Protein AF-0000000087552554 (afdb_homodimer)

pLDDT: mean 87.63, std 16.04, range [21.73, 98.5]

Solvent-accessible surface area (backbone atoms only — not comparable to full-atom values): 28702 Å² total; per-residue (Å²): 125,81,77,73,80,87,43,76,88,72,53,51,72,49,75,44,69,54,64,82,79,41,56,77,23,11,24,61,42,63,39,60,33,68,48,76,44,77,38,66,38,83,87,77,64,46,73,46,73,44,81,44,76,47,79,74,46,57,41,28,39,64,25,41,76,69,48,43,51,54,50,49,53,36,44,74,69,62,49,36,84,52,47,41,31,16,76,50,64,34,34,26,39,84,49,63,83,46,69,74,36,26,32,39,38,31,28,34,50,79,85,37,82,38,31,36,35,36,55,27,32,33,59,65,53,39,48,51,52,50,50,53,51,43,18,53,72,35,68,48,57,29,36,61,47,28,36,36,57,39,84,69,41,42,80,54,77,85,65,88,70,94,56,96,61,76,66,42,39,29,42,33,32,32,36,42,38,42,91,92,39,76,49,75,44,35,35,35,32,70,20,75,44,66,67,54,32,49,51,51,50,51,51,50,49,53,52,51,28,47,76,66,71,45,76,66,74,68,45,81,41,83,72,45,70,44,80,48,85,65,70,43,72,53,52,64,73,64,34,45,60,58,58,54,47,55,58,53,54,54,55,55,58,58,51,62,65,64,75,112,125,81,77,72,79,86,44,76,89,73,52,52,72,50,75,44,69,51,65,82,79,42,56,76,22,11,24,61,42,65,38,61,35,66,48,76,44,77,39,66,37,84,86,76,65,47,72,46,73,44,82,43,75,47,80,76,45,57,42,27,39,62,25,42,76,67,49,42,50,55,50,49,53,35,43,75,70,61,49,36,84,54,47,40,31,15,77,48,61,35,34,26,39,83,49,62,83,46,70,75,37,26,31,40,38,30,29,35,50,80,85,36,82,39,30,35,36,37,57,28,33,34,59,67,52,38,50,51,52,50,49,50,50,44,18,53,72,36,70,48,57,28,36,62,48,28,36,35,56,37,84,70,40,44,80,54,77,84,66,86,68,93,58,95,61,76,66,42,39,29,43,33,32,30,37,41,37,42,92,93,38,76,50,74,44,35,35,37,33,71,20,75,45,67,66,54,32,49,50,52,50,50,53,50,48,52,52,53,28,47,77,67,71,47,75,66,74,68,46,80,42,85,71,46,69,42,81,48,86,64,71,44,71,54,54,65,74,66,35,45,60,58,58,54,48,55,57,54,54,54,55,53,58,57,52,64,66,60,77,114

Structure (mmCIF, N/CA/C/O backbone):
data_AF-0000000087552554-model_v1
#
loop_
_entity.id
_entity.type
_entity.pdbx_description
1 polymer 'Uncharacterized protein'
#
loop_
_atom_site.group_PDB
_atom_site.id
_atom_site.type_symbol
_atom_site.label_atom_id
_atom_site.label_alt_id
_atom_site.label_comp_id
_atom_site.label_asym_id
_atom_site.label_entity_id
_atom_site.label_seq_id
_atom_site.pdbx_PDB_ins_code
_atom_site.Cartn_x
_atom_site.Cartn_y
_atom_site.Cartn_z
_atom_site.occupancy
_atom_site.B_iso_or_equiv
_atom_site.auth_seq_id
_atom_site.auth_comp_id
_atom_site.auth_asym_id
_atom_site.auth_atom_id
_atom_site.pdbx_PDB_model_num
ATOM 1 N N . MET A 1 1 ? 19.094 -20.094 -22.703 1 29.05 1 MET A N 1
ATOM 2 C CA . MET A 1 1 ? 18.547 -18.766 -22.906 1 29.05 1 MET A CA 1
ATOM 3 C C . MET A 1 1 ? 18.047 -18.156 -21.594 1 29.05 1 MET A C 1
ATOM 5 O O . MET A 1 1 ? 17.344 -18.828 -20.828 1 29.05 1 MET A O 1
ATOM 9 N N . LYS A 1 2 ? 18.656 -17.266 -20.953 1 39.5 2 LYS A N 1
ATOM 10 C CA . LYS A 1 2 ? 18.328 -16.734 -19.625 1 39.5 2 LYS A CA 1
ATOM 11 C C . LYS A 1 2 ? 16.844 -16.391 -19.547 1 39.5 2 LYS A C 1
ATOM 13 O O . LYS A 1 2 ? 16.328 -15.641 -20.375 1 39.5 2 LYS A O 1
ATOM 18 N N . GLU A 1 3 ? 15.984 -17.125 -19.078 1 49.34 3 GLU A N 1
ATOM 19 C CA . GLU A 1 3 ? 14.531 -16.984 -19.047 1 49.34 3 GLU A CA 1
ATOM 20 C C . GLU A 1 3 ? 14.133 -15.547 -18.703 1 49.34 3 GLU A C 1
ATOM 22 O O . GLU A 1 3 ? 14.633 -14.969 -17.75 1 49.34 3 GLU A O 1
ATOM 27 N N . LYS A 1 4 ? 14.031 -14.695 -19.734 1 60.69 4 LYS A N 1
ATOM 28 C CA . LYS A 1 4 ? 13.641 -13.289 -19.688 1 60.69 4 LYS A CA 1
ATOM 29 C C . LYS A 1 4 ? 12.617 -13.039 -18.578 1 60.69 4 LYS A C 1
ATOM 31 O O . LYS A 1 4 ? 11.602 -13.727 -18.5 1 60.69 4 LYS A O 1
ATOM 36 N N . LEU A 1 5 ? 13.102 -12.359 -17.578 1 72 5 LEU A N 1
ATOM 37 C CA . LEU A 1 5 ? 12.234 -12.047 -16.453 1 72 5 LEU A CA 1
ATOM 38 C C . LEU A 1 5 ? 10.969 -11.328 -16.938 1 72 5 LEU A C 1
ATOM 40 O O . LEU A 1 5 ? 11.055 -10.289 -17.594 1 72 5 LEU A O 1
ATOM 44 N N . GLU A 1 6 ? 9.828 -11.961 -16.938 1 83.56 6 GLU A N 1
ATOM 45 C CA . GLU A 1 6 ? 8.547 -11.453 -17.422 1 83.56 6 GLU A CA 1
ATOM 46 C C . GLU A 1 6 ? 7.91 -10.492 -16.422 1 83.56 6 GLU A C 1
ATOM 48 O O . GLU A 1 6 ? 6.98 -10.867 -15.703 1 83.56 6 GLU A O 1
ATOM 53 N N . THR A 1 7 ? 8.5 -9.258 -16.453 1 87.06 7 THR A N 1
ATOM 54 C CA . THR A 1 7 ? 7.898 -8.234 -15.617 1 87.06 7 THR A CA 1
ATOM 55 C C . THR A 1 7 ? 6.805 -7.484 -16.375 1 87.06 7 THR A C 1
ATOM 57 O O . THR A 1 7 ? 6.688 -7.621 -17.594 1 87.06 7 THR A O 1
ATOM 60 N N . LYS A 1 8 ? 6.039 -6.727 -15.648 1 89.31 8 LYS A N 1
ATOM 61 C CA . LYS A 1 8 ? 4.961 -5.957 -16.25 1 89.31 8 LYS A CA 1
ATOM 62 C C . LYS A 1 8 ? 5.512 -4.934 -17.25 1 89.31 8 LYS A C 1
ATOM 64 O O . LYS A 1 8 ? 4.844 -4.594 -18.234 1 89.31 8 LYS A O 1
ATOM 69 N N . HIS A 1 9 ? 6.703 -4.543 -17.062 1 85.5 9 HIS A N 1
ATOM 70 C CA . HIS A 1 9 ? 7.316 -3.533 -17.922 1 85.5 9 HIS A CA 1
ATOM 71 C C . HIS A 1 9 ? 7.578 -4.082 -19.312 1 85.5 9 HIS A C 1
ATOM 73 O O . HIS A 1 9 ? 7.695 -3.316 -20.281 1 85.5 9 HIS A O 1
ATOM 79 N N . ARG A 1 10 ? 7.617 -5.371 -19.453 1 87.94 10 ARG A N 1
ATOM 80 C CA . ARG A 1 10 ? 7.91 -6 -20.734 1 87.94 10 ARG A CA 1
ATOM 81 C C . ARG A 1 10 ? 6.664 -6.648 -21.328 1 87.94 10 ARG A C 1
ATOM 83 O O . ARG A 1 10 ? 6.734 -7.305 -22.375 1 87.94 10 ARG A O 1
ATOM 90 N N . GLU A 1 11 ? 5.652 -6.449 -20.594 1 91.94 11 GLU A N 1
ATOM 91 C CA . GLU A 1 11 ? 4.41 -7.039 -21.078 1 91.94 11 GLU A CA 1
ATOM 92 C C . GLU A 1 11 ? 3.844 -6.238 -22.25 1 91.94 11 GLU A C 1
ATOM 94 O O . GLU A 1 11 ? 3.807 -5.008 -22.203 1 91.94 11 GLU A O 1
ATOM 99 N N . LYS A 1 12 ? 3.514 -6.898 -23.312 1 92.81 12 LYS A N 1
ATOM 100 C CA . LYS A 1 12 ? 2.76 -6.336 -24.438 1 92.81 12 LYS A CA 1
ATOM 101 C C . LYS A 1 12 ? 1.334 -6.879 -24.469 1 92.81 12 LYS A C 1
ATOM 103 O O . LYS A 1 12 ? 1.129 -8.086 -24.578 1 92.81 12 LYS A O 1
ATOM 108 N N . ARG A 1 13 ? 0.424 -5.953 -24.234 1 94.81 13 ARG A N 1
ATOM 109 C CA . ARG A 1 13 ? -0.992 -6.305 -24.219 1 94.81 13 ARG A CA 1
ATOM 110 C C . ARG A 1 13 ? -1.76 -5.527 -25.281 1 94.81 13 ARG A C 1
ATOM 112 O O . ARG A 1 13 ? -1.513 -4.336 -25.5 1 94.81 13 ARG A O 1
ATOM 119 N N . PHE A 1 14 ? -2.545 -6.289 -26.062 1 95.88 14 PHE A N 1
ATOM 120 C CA . PHE A 1 14 ? -3.332 -5.598 -27.078 1 95.88 14 PHE A CA 1
ATOM 121 C C . PHE A 1 14 ? -4.59 -6.391 -27.422 1 95.88 14 PHE A C 1
ATOM 123 O O . PHE A 1 14 ? -4.672 -7.586 -27.125 1 95.88 14 PHE A O 1
ATOM 130 N N . PHE A 1 15 ? -5.555 -5.629 -27.891 1 96.88 15 PHE A N 1
ATOM 131 C CA . PHE A 1 15 ? -6.801 -6.227 -28.359 1 96.88 15 PHE A CA 1
ATOM 132 C C . PHE A 1 15 ? -6.742 -6.504 -29.844 1 96.88 15 PHE A C 1
ATOM 134 O O . PHE A 1 15 ? -6.23 -5.688 -30.625 1 96.88 15 PHE A O 1
ATOM 141 N N . THR A 1 16 ? -7.168 -7.688 -30.266 1 97.19 16 THR A N 1
ATOM 142 C CA . THR A 1 16 ? -7.145 -8.023 -31.688 1 97.19 16 THR A CA 1
ATOM 143 C C . THR A 1 16 ? -8.25 -9.023 -32.031 1 97.19 16 THR A C 1
ATOM 145 O O . THR A 1 16 ? -8.695 -9.773 -31.156 1 97.19 16 THR A O 1
ATOM 148 N N . SER A 1 17 ? -8.695 -8.914 -33.25 1 96.25 17 SER A N 1
ATOM 149 C CA . SER A 1 17 ? -9.625 -9.914 -33.75 1 96.25 17 SER A CA 1
ATOM 150 C C . SER A 1 17 ? -8.93 -10.852 -34.75 1 96.25 17 SER A C 1
ATOM 152 O O . SER A 1 17 ? -9.555 -11.758 -35.281 1 96.25 17 SER A O 1
ATOM 154 N N . ARG A 1 18 ? -7.586 -10.57 -34.969 1 96.31 18 ARG A N 1
ATOM 155 C CA . ARG A 1 18 ? -6.82 -11.359 -35.938 1 96.31 18 ARG A CA 1
ATOM 156 C C . ARG A 1 18 ? -6.176 -12.57 -35.25 1 96.31 18 ARG A C 1
ATOM 158 O O . ARG A 1 18 ? -5.312 -12.414 -34.375 1 96.31 18 ARG A O 1
ATOM 165 N N . LEU A 1 19 ? -6.496 -13.711 -35.719 1 96.38 19 LEU A N 1
ATOM 166 C CA . LEU A 1 19 ? -6.027 -14.945 -35.125 1 96.38 19 LEU A CA 1
ATOM 167 C C . LEU A 1 19 ? -4.508 -15.055 -35.188 1 96.38 19 LEU A C 1
ATOM 169 O O . LEU A 1 19 ? -3.865 -15.555 -34.281 1 96.38 19 LEU A O 1
ATOM 173 N N . GLU A 1 20 ? -3.945 -14.617 -36.281 1 95.88 20 GLU A N 1
ATOM 174 C CA . GLU A 1 20 ? -2.504 -14.711 -36.5 1 95.88 20 GLU A CA 1
ATOM 175 C C . GLU A 1 20 ? -1.734 -13.93 -35.438 1 95.88 20 GLU A C 1
ATOM 177 O O . GLU A 1 20 ? -0.612 -14.297 -35.062 1 95.88 20 GLU A O 1
ATOM 182 N N . GLU A 1 21 ? -2.324 -12.922 -34.969 1 97.06 21 GLU A N 1
ATOM 183 C CA . GLU A 1 21 ? -1.68 -12.07 -33.969 1 97.06 21 GLU A CA 1
ATOM 184 C C . GLU A 1 21 ? -1.796 -12.68 -32.562 1 97.06 21 GLU A C 1
ATOM 186 O O . GLU A 1 21 ? -1.077 -12.281 -31.656 1 97.06 21 GLU A O 1
ATOM 191 N N . MET A 1 22 ? -2.705 -13.648 -32.469 1 97.38 22 MET A N 1
ATOM 192 C CA . MET A 1 22 ? -2.98 -14.242 -31.172 1 97.38 22 MET A CA 1
ATOM 193 C C . MET A 1 22 ? -2.098 -15.469 -30.938 1 97.38 22 MET A C 1
ATOM 195 O O . MET A 1 22 ? -1.922 -15.898 -29.797 1 97.38 22 MET A O 1
ATOM 199 N N . LYS A 1 23 ? -1.601 -15.938 -31.984 1 96.81 23 LYS A N 1
ATOM 200 C CA . LYS A 1 23 ? -0.927 -17.234 -31.938 1 96.81 23 LYS A CA 1
ATOM 201 C C . LYS A 1 23 ? 0.218 -17.219 -30.938 1 96.81 23 LYS A C 1
ATOM 203 O O . LYS A 1 23 ? 1.069 -16.328 -30.969 1 96.81 23 LYS A O 1
ATOM 208 N N . ASP A 1 24 ? 0.24 -18.172 -30.062 1 96.25 24 ASP A N 1
ATOM 209 C CA . ASP A 1 24 ? 1.279 -18.469 -29.094 1 96.25 24 ASP A CA 1
ATOM 210 C C . ASP A 1 24 ? 1.328 -17.391 -28 1 96.25 24 ASP A C 1
ATOM 212 O O . ASP A 1 24 ? 2.291 -17.312 -27.234 1 96.25 24 ASP A O 1
ATOM 216 N N . LEU A 1 25 ? 0.354 -16.562 -28.016 1 97.5 25 LEU A N 1
ATOM 217 C CA . LEU A 1 25 ? 0.201 -15.609 -26.922 1 97.5 25 LEU A CA 1
ATOM 218 C C . LEU A 1 25 ? -0.745 -16.156 -25.859 1 97.5 25 LEU A C 1
ATOM 220 O O . LEU A 1 25 ? -1.094 -17.344 -25.875 1 97.5 25 LEU A O 1
ATOM 224 N N . TYR A 1 26 ? -1.047 -15.32 -24.859 1 97.06 26 TYR A N 1
ATOM 225 C CA . TYR A 1 26 ? -1.943 -15.688 -23.781 1 97.06 26 TYR A CA 1
ATOM 226 C C . TYR A 1 26 ? -3.129 -14.734 -23.688 1 97.06 26 TYR A C 1
ATOM 228 O O . TYR A 1 26 ? -3.012 -13.562 -24.047 1 97.06 26 TYR A O 1
ATOM 236 N N . LEU A 1 27 ? -4.242 -15.273 -23.234 1 96.94 27 LEU A N 1
ATOM 237 C CA . LEU A 1 27 ? -5.359 -14.375 -22.984 1 96.94 27 LEU A CA 1
ATOM 238 C C . LEU A 1 27 ? -5.062 -13.453 -21.797 1 96.94 27 LEU A C 1
ATOM 240 O O . LEU A 1 27 ? -4.707 -13.93 -20.719 1 96.94 27 LEU A O 1
ATOM 244 N N . ALA A 1 28 ? -5.199 -12.18 -22.016 1 95.44 28 ALA A N 1
ATOM 245 C CA . ALA A 1 28 ? -4.965 -11.195 -20.969 1 95.44 28 ALA A CA 1
ATOM 246 C C . ALA A 1 28 ? -6.23 -10.961 -20.141 1 95.44 28 ALA A C 1
ATOM 248 O O . ALA A 1 28 ? -6.172 -10.375 -19.062 1 95.44 28 ALA A O 1
ATOM 249 N N . LYS A 1 29 ? -7.312 -11.281 -20.703 1 93.81 29 LYS A N 1
ATOM 250 C CA . LYS A 1 29 ? -8.617 -11.211 -20.062 1 93.81 29 LYS A CA 1
ATOM 251 C C . LYS A 1 29 ? -9.461 -12.445 -20.391 1 93.81 29 LYS A C 1
ATOM 253 O O . LYS A 1 29 ? -9.273 -13.07 -21.438 1 93.81 29 LYS A O 1
ATOM 258 N N . ARG A 1 30 ? -10.383 -12.656 -19.5 1 93.19 30 ARG A N 1
ATOM 259 C CA . ARG A 1 30 ? -11.312 -13.75 -19.75 1 93.19 30 ARG A CA 1
ATOM 260 C C . ARG A 1 30 ? -12.125 -13.5 -21.016 1 93.19 30 ARG A C 1
ATOM 262 O O . ARG A 1 30 ? -12.555 -12.367 -21.266 1 93.19 30 ARG A O 1
ATOM 269 N N . LEU A 1 31 ? -12.195 -14.539 -21.75 1 95.25 31 LEU A N 1
ATOM 270 C CA . LEU A 1 31 ? -13.047 -14.461 -22.938 1 95.25 31 LEU A CA 1
ATOM 271 C C . LEU A 1 31 ? -14.461 -14.945 -22.625 1 95.25 31 LEU A C 1
ATOM 273 O O . LEU A 1 31 ? -14.656 -16.109 -22.281 1 95.25 31 LEU A O 1
ATOM 277 N N . ILE A 1 32 ? -15.43 -14.016 -22.797 1 95.38 32 ILE A N 1
ATOM 278 C CA . ILE A 1 32 ? -16.812 -14.297 -22.391 1 95.38 32 ILE A CA 1
ATOM 279 C C . ILE A 1 32 ? -17.75 -14.008 -23.562 1 95.38 32 ILE A C 1
ATOM 281 O O . ILE A 1 32 ? -17.594 -13 -24.25 1 95.38 32 ILE A O 1
ATOM 285 N N . ARG A 1 33 ? -18.578 -14.859 -23.797 1 94.62 33 ARG A N 1
ATOM 286 C CA . ARG A 1 33 ? -19.672 -14.539 -24.719 1 94.62 33 ARG A CA 1
ATOM 287 C C . ARG A 1 33 ? -20.938 -14.148 -23.969 1 94.62 33 ARG A C 1
ATOM 289 O O . ARG A 1 33 ? -21.203 -14.688 -22.891 1 94.62 33 ARG A O 1
ATOM 296 N N . THR A 1 34 ? -21.578 -13.195 -24.422 1 91.88 34 THR A N 1
ATOM 297 C CA . THR A 1 34 ? -22.797 -12.672 -23.812 1 91.88 34 THR A CA 1
ATOM 298 C C . THR A 1 34 ? -23.953 -12.688 -24.812 1 91.88 34 THR A C 1
ATOM 300 O O . THR A 1 34 ? -23.766 -12.383 -26 1 91.88 34 THR A O 1
ATOM 303 N N . TRP A 1 35 ? -25.109 -13.148 -24.359 1 89.25 35 TRP A N 1
ATOM 304 C CA . TRP A 1 35 ? -26.297 -13.102 -25.219 1 89.25 35 TRP A CA 1
ATOM 305 C C . TRP A 1 35 ? -27.547 -12.828 -24.391 1 89.25 35 TRP A C 1
ATOM 307 O O . TRP A 1 35 ? -27.531 -12.938 -23.172 1 89.25 35 TRP A O 1
ATOM 317 N N . ASN A 1 36 ? -28.531 -12.297 -25.078 1 89.31 36 ASN A N 1
ATOM 318 C CA . ASN A 1 36 ? -29.812 -12.047 -24.438 1 89.31 36 ASN A CA 1
ATOM 319 C C . ASN A 1 36 ? -30.781 -13.211 -24.641 1 89.31 36 ASN A C 1
ATOM 321 O O . ASN A 1 36 ? -30.891 -13.742 -25.75 1 89.31 36 ASN A O 1
ATOM 325 N N . GLU A 1 37 ? -31.312 -13.648 -23.516 1 87.94 37 GLU A N 1
ATOM 326 C CA . GLU A 1 37 ? -32.375 -14.664 -23.578 1 87.94 37 GLU A CA 1
ATOM 327 C C . GLU A 1 37 ? -33.719 -14.078 -23.203 1 87.94 37 GLU A C 1
ATOM 329 O O . GLU A 1 37 ? -33.875 -13.453 -22.141 1 87.94 37 GLU A O 1
ATOM 334 N N . ASP A 1 38 ? -34.688 -14.203 -24.094 1 85.75 38 ASP A N 1
ATOM 335 C CA . ASP A 1 38 ? -36.031 -13.672 -23.891 1 85.75 38 ASP A CA 1
ATOM 336 C C . ASP A 1 38 ? -36.938 -14.734 -23.266 1 85.75 38 ASP A C 1
ATOM 338 O O . ASP A 1 38 ? -36.906 -15.898 -23.672 1 85.75 38 ASP A O 1
ATOM 342 N N . PHE A 1 39 ? -37.531 -14.281 -22.141 1 85.75 39 PHE A N 1
ATOM 343 C CA . PHE A 1 39 ? -38.5 -15.148 -21.5 1 85.75 39 PHE A CA 1
ATOM 344 C C . PHE A 1 39 ? -39.875 -14.508 -21.5 1 85.75 39 PHE A C 1
ATOM 346 O O . PHE A 1 39 ? -40 -13.297 -21.344 1 85.75 39 PHE A O 1
ATOM 353 N N . VAL A 1 40 ? -40.75 -15.203 -21.922 1 83.19 40 VAL A N 1
ATOM 354 C CA . VAL A 1 40 ? -42.125 -14.711 -21.875 1 83.19 40 VAL A CA 1
ATOM 355 C C . VAL A 1 40 ? -42.75 -15.031 -20.5 1 83.19 40 VAL A C 1
ATOM 357 O O . VAL A 1 40 ? -42.75 -16.188 -20.078 1 83.19 40 VAL A O 1
ATOM 360 N N . ASP A 1 41 ? -42.969 -13.914 -19.844 1 83.19 41 ASP A N 1
ATOM 361 C CA . ASP A 1 41 ? -43.719 -14.125 -18.609 1 83.19 41 ASP A CA 1
ATOM 362 C C . ASP A 1 41 ? -45.094 -14.719 -18.906 1 83.19 41 ASP A C 1
ATOM 364 O O . ASP A 1 41 ? -45.906 -14.102 -19.609 1 83.19 41 ASP A O 1
ATOM 368 N N . GLU A 1 42 ? -45.312 -15.922 -18.469 1 79.62 42 GLU A N 1
ATOM 369 C CA . GLU A 1 42 ? -46.562 -16.609 -18.75 1 79.62 42 GLU A CA 1
ATOM 370 C C . GLU A 1 42 ? -47.781 -15.828 -18.219 1 79.62 42 GLU A C 1
ATOM 372 O O . GLU A 1 42 ? -48.875 -15.898 -18.781 1 79.62 42 GLU A O 1
ATOM 377 N N . ASP A 1 43 ? -47.594 -15.18 -17.109 1 80.94 43 ASP A N 1
ATOM 378 C CA . ASP A 1 43 ? -48.719 -14.492 -16.484 1 80.94 43 ASP A CA 1
ATOM 379 C C . ASP A 1 43 ? -49 -13.164 -17.188 1 80.94 43 ASP A C 1
ATOM 381 O O . ASP A 1 43 ? -50.156 -12.828 -17.422 1 80.94 43 ASP A O 1
ATOM 385 N N . SER A 1 44 ? -48 -12.492 -17.453 1 82.44 44 SER A N 1
ATOM 386 C CA . SER A 1 44 ? -48.219 -11.141 -17.953 1 82.44 44 SER A CA 1
ATOM 387 C C . SER A 1 44 ? -48.031 -11.07 -19.469 1 82.44 44 SER A C 1
ATOM 389 O O . SER A 1 44 ? -48.5 -10.141 -20.125 1 82.44 44 SER A O 1
ATOM 391 N N . GLY A 1 45 ? -47.562 -12.094 -20.047 1 81.06 45 GLY A N 1
ATOM 392 C CA . GLY A 1 45 ? -47.281 -12.109 -21.469 1 81.06 45 GLY A CA 1
ATOM 393 C C . GLY A 1 45 ? -46.094 -11.219 -21.844 1 81.06 45 GLY A C 1
ATOM 394 O O . GLY A 1 45 ? -45.781 -11.102 -23.031 1 81.06 45 GLY A O 1
ATOM 395 N N . GLU A 1 46 ? -45.5 -10.531 -20.781 1 85.38 46 GLU A N 1
ATOM 396 C CA . GLU A 1 46 ? -44.406 -9.609 -21.062 1 85.38 46 GLU A CA 1
ATOM 397 C C . GLU A 1 46 ? -43.125 -10.352 -21.312 1 85.38 46 GLU A C 1
ATOM 399 O O . GLU A 1 46 ? -42.844 -11.383 -20.688 1 85.38 46 GLU A O 1
ATOM 404 N N . VAL A 1 47 ? -42.375 -10.008 -22.328 1 87.5 47 VAL A N 1
ATOM 405 C CA . VAL A 1 47 ? -41.062 -10.594 -22.656 1 87.5 47 VAL A CA 1
ATOM 406 C C . VAL A 1 47 ? -39.969 -9.945 -21.797 1 87.5 47 VAL A C 1
ATOM 408 O O . VAL A 1 47 ? -39.812 -8.727 -21.812 1 87.5 47 VAL A O 1
ATOM 411 N N . ILE A 1 48 ? -39.469 -10.797 -20.906 1 86.38 48 ILE A N 1
ATOM 412 C CA . ILE A 1 48 ? -38.344 -10.328 -20.094 1 86.38 48 ILE A CA 1
ATOM 413 C C . ILE A 1 48 ? -37.031 -10.828 -20.703 1 86.38 48 ILE A C 1
ATOM 415 O O . ILE A 1 48 ? -36.875 -12.023 -20.984 1 86.38 48 ILE A O 1
ATOM 419 N N . SER A 1 49 ? -36.156 -9.906 -21.094 1 87.19 49 SER A N 1
ATOM 420 C CA . SER A 1 49 ? -34.844 -10.258 -21.641 1 87.19 49 SER A CA 1
ATOM 421 C C . SER A 1 49 ? -33.781 -10.312 -20.547 1 87.19 49 SER A C 1
ATOM 423 O O . SER A 1 49 ? -33.625 -9.359 -19.781 1 87.19 49 SER A O 1
ATOM 425 N N . ILE A 1 50 ? -33.281 -11.547 -20.438 1 88.56 50 ILE A N 1
ATOM 426 C CA . ILE A 1 50 ? -32.188 -11.711 -19.453 1 88.56 50 ILE A CA 1
ATOM 427 C C . ILE A 1 50 ? -30.859 -11.852 -20.172 1 88.56 50 ILE A C 1
ATOM 429 O O . ILE A 1 50 ? -30.734 -12.617 -21.125 1 88.56 50 ILE A O 1
ATOM 433 N N . GLU A 1 51 ? -29.828 -11.156 -19.719 1 90.19 51 GLU A N 1
ATOM 434 C CA . GLU A 1 51 ? -28.484 -11.258 -20.266 1 90.19 51 GLU A CA 1
ATOM 435 C C . GLU A 1 51 ? -27.734 -12.453 -19.672 1 90.19 51 GLU A C 1
ATOM 437 O O . GLU A 1 51 ? -27.656 -12.602 -18.453 1 90.19 51 GLU A O 1
ATOM 442 N N . ARG A 1 52 ? -27.391 -13.367 -20.594 1 90.88 52 ARG A N 1
ATOM 443 C CA . ARG A 1 52 ? -26.625 -14.539 -20.188 1 90.88 52 ARG A CA 1
ATOM 444 C C . ARG A 1 52 ? -25.172 -14.414 -20.609 1 90.88 52 ARG A C 1
ATOM 446 O O . ARG A 1 52 ? -24.859 -13.758 -21.609 1 90.88 52 ARG A O 1
ATOM 453 N N . ASN A 1 53 ? -24.25 -14.945 -19.719 1 92.31 53 ASN A N 1
ATOM 454 C CA . ASN A 1 53 ? -22.828 -14.945 -20.031 1 92.31 53 ASN A CA 1
ATOM 455 C C . ASN A 1 53 ? -22.219 -16.328 -19.844 1 92.31 53 ASN A C 1
ATOM 457 O O . ASN A 1 53 ? -22.672 -17.109 -19 1 92.31 53 ASN A O 1
ATOM 461 N N . GLU A 1 54 ? -21.344 -16.688 -20.75 1 93.88 54 GLU A N 1
ATOM 462 C CA . GLU A 1 54 ? -20.609 -17.938 -20.641 1 93.88 54 GLU A CA 1
ATOM 463 C C . GLU A 1 54 ? -19.109 -17.703 -20.875 1 93.88 54 GLU A C 1
ATOM 465 O O . GLU A 1 54 ? -18.719 -17 -21.797 1 93.88 54 GLU A O 1
ATOM 470 N N . ILE A 1 55 ? -18.297 -18.422 -20.016 1 94.56 55 ILE A N 1
ATOM 471 C CA . ILE A 1 55 ? -16.859 -18.328 -20.172 1 94.56 55 ILE A CA 1
ATOM 472 C C . ILE A 1 55 ? -16.406 -19.266 -21.297 1 94.56 55 ILE A C 1
ATOM 474 O O . ILE A 1 55 ? -16.641 -20.469 -21.234 1 94.56 55 ILE A O 1
ATOM 478 N N . ILE A 1 56 ? -15.727 -18.641 -22.266 1 96.44 56 ILE A N 1
ATOM 479 C CA . ILE A 1 56 ? -15.164 -19.438 -23.359 1 96.44 56 ILE A CA 1
ATOM 480 C C . ILE A 1 56 ? -13.781 -19.953 -22.953 1 96.44 56 ILE A C 1
ATOM 482 O O . ILE A 1 56 ? -13.539 -21.172 -22.984 1 96.44 56 ILE A O 1
ATOM 486 N N . LEU A 1 57 ? -12.906 -19.078 -22.562 1 96.56 57 LEU A N 1
ATOM 487 C CA . LEU A 1 57 ? -11.562 -19.375 -22.078 1 96.56 57 LEU A CA 1
ATOM 488 C C . LEU A 1 57 ? -11.188 -18.453 -20.922 1 96.56 57 LEU A C 1
ATOM 490 O O . LEU A 1 57 ? -11.586 -17.281 -20.906 1 96.56 57 LEU A O 1
ATOM 494 N N . ASP A 1 58 ? -10.414 -19.016 -20.016 1 94.44 58 ASP A N 1
ATOM 495 C CA . ASP A 1 58 ? -10.023 -18.234 -18.844 1 94.44 58 ASP A CA 1
ATOM 496 C C . ASP A 1 58 ? -8.789 -17.391 -19.141 1 94.44 58 ASP A C 1
ATOM 498 O O . ASP A 1 58 ? -8.07 -17.641 -20.109 1 94.44 58 ASP A O 1
ATOM 502 N N . ILE A 1 59 ? -8.688 -16.422 -18.344 1 94.62 59 ILE A N 1
ATOM 503 C CA . ILE A 1 59 ? -7.484 -15.586 -18.391 1 94.62 59 ILE A CA 1
ATOM 504 C C . ILE A 1 59 ? -6.246 -16.469 -18.266 1 94.62 59 ILE A C 1
ATOM 506 O O . ILE A 1 59 ? -6.258 -17.469 -17.531 1 94.62 59 ILE A O 1
ATOM 510 N N . GLY A 1 60 ? -5.172 -16.141 -19 1 94.62 60 GLY A N 1
ATOM 511 C CA . GLY A 1 60 ? -3.924 -16.875 -18.906 1 94.62 60 GLY A CA 1
ATOM 512 C C . GLY A 1 60 ? -3.865 -18.078 -19.844 1 94.62 60 GLY A C 1
ATOM 513 O O . GLY A 1 60 ? -2.822 -18.719 -19.969 1 94.62 60 GLY A O 1
ATOM 514 N N . ALA A 1 61 ? -4.988 -18.359 -20.5 1 95.56 61 ALA A N 1
ATOM 515 C CA . ALA A 1 61 ? -4.996 -19.484 -21.438 1 95.56 61 ALA A CA 1
ATOM 516 C C . ALA A 1 61 ? -3.994 -19.25 -22.562 1 95.56 61 ALA A C 1
ATOM 518 O O . ALA A 1 61 ? -3.961 -18.188 -23.172 1 95.56 61 ALA A O 1
ATOM 519 N N . HIS A 1 62 ? -3.213 -20.281 -22.797 1 96.94 62 HIS A N 1
ATOM 520 C CA . HIS A 1 62 ? -2.297 -20.234 -23.922 1 96.94 62 HIS A CA 1
ATOM 521 C C . HIS A 1 62 ? -3.045 -20.422 -25.25 1 96.94 62 HIS A C 1
ATOM 523 O O . HIS A 1 62 ? -3.846 -21.359 -25.375 1 96.94 62 HIS A O 1
ATOM 529 N N . LEU A 1 63 ? -2.752 -19.531 -26.156 1 97.31 63 LEU A N 1
ATOM 530 C CA . LEU A 1 63 ? -3.439 -19.609 -27.438 1 97.31 63 LEU A CA 1
ATOM 531 C C . LEU A 1 63 ? -2.654 -20.453 -28.422 1 97.31 63 LEU A C 1
ATOM 533 O O . LEU A 1 63 ? -2.164 -19.938 -29.438 1 97.31 63 LEU A O 1
ATOM 537 N N . ASP A 1 64 ? -2.73 -21.688 -28.125 1 96.69 64 ASP A N 1
ATOM 538 C CA . ASP A 1 64 ? -2.18 -22.688 -29.047 1 96.69 64 ASP A CA 1
ATOM 539 C C . ASP A 1 64 ? -3.168 -23.031 -30.156 1 96.69 64 ASP A C 1
ATOM 541 O O . ASP A 1 64 ? -4.168 -22.328 -30.328 1 96.69 64 ASP A O 1
ATOM 545 N N . HIS A 1 65 ? -2.793 -24.031 -30.906 1 96 65 HIS A N 1
ATOM 546 C CA . HIS A 1 65 ? -3.623 -24.375 -32.062 1 96 65 HIS A CA 1
ATOM 547 C C . HIS A 1 65 ? -5.055 -24.688 -31.625 1 96 65 HIS A C 1
ATOM 549 O O . HIS A 1 65 ? -6.008 -24.203 -32.25 1 96 65 HIS A O 1
ATOM 555 N N . HIS A 1 66 ? -5.16 -25.422 -30.578 1 97.12 66 HIS A N 1
ATOM 556 C CA . HIS A 1 66 ? -6.48 -25.844 -30.109 1 97.12 66 HIS A CA 1
ATOM 557 C C . HIS A 1 66 ? -7.297 -24.641 -29.641 1 97.12 66 HIS A C 1
ATOM 559 O O . HIS A 1 66 ? -8.43 -24.438 -30.094 1 97.12 66 HIS A O 1
ATOM 565 N N . ASN A 1 67 ? -6.766 -23.875 -28.828 1 97.62 67 ASN A N 1
ATOM 566 C CA . ASN A 1 67 ? -7.488 -22.734 -28.281 1 97.62 67 ASN A CA 1
ATOM 567 C C . ASN A 1 67 ? -7.77 -21.688 -29.344 1 97.62 67 ASN A C 1
ATOM 569 O O . ASN A 1 67 ? -8.797 -21 -29.297 1 97.62 67 ASN A O 1
ATOM 573 N N . LEU A 1 68 ? -6.926 -21.531 -30.281 1 97.5 68 LEU A N 1
ATOM 574 C CA . LEU A 1 68 ? -7.16 -20.594 -31.375 1 97.5 68 LEU A CA 1
ATOM 575 C C . LEU A 1 68 ? -8.391 -21.016 -32.188 1 97.5 68 LEU A C 1
ATOM 577 O O . LEU A 1 68 ? -9.133 -20.156 -32.656 1 97.5 68 LEU A O 1
ATOM 581 N N . GLN A 1 69 ? -8.516 -22.297 -32.344 1 97.12 69 GLN A N 1
ATOM 582 C CA . GLN A 1 69 ? -9.688 -22.781 -33.062 1 97.12 69 GLN A CA 1
ATOM 583 C C . GLN A 1 69 ? -10.977 -22.406 -32.312 1 97.12 69 GLN A C 1
ATOM 585 O O . GLN A 1 69 ? -11.969 -22.047 -32.938 1 97.12 69 GLN A O 1
ATOM 590 N N . ILE A 1 70 ? -10.867 -22.578 -31.031 1 97.25 70 ILE A N 1
ATOM 591 C CA . ILE A 1 70 ? -12.008 -22.203 -30.203 1 97.25 70 ILE A CA 1
ATOM 592 C C . ILE A 1 70 ? -12.328 -20.719 -30.406 1 97.25 70 ILE A C 1
ATOM 594 O O . ILE A 1 70 ? -13.477 -20.344 -30.609 1 97.25 70 ILE A O 1
ATOM 598 N N . VAL A 1 71 ? -11.359 -19.859 -30.344 1 97.44 71 VAL A N 1
ATOM 599 C CA . VAL A 1 71 ? -11.531 -18.422 -30.516 1 97.44 71 VAL A CA 1
ATOM 600 C C . VAL A 1 71 ? -12.086 -18.125 -31.906 1 97.44 71 VAL A C 1
ATOM 602 O O . VAL A 1 71 ? -13.008 -17.312 -32.062 1 97.44 71 VAL A O 1
ATOM 605 N N . ASP A 1 72 ? -11.531 -18.781 -32.906 1 97.12 72 ASP A N 1
ATOM 606 C CA . ASP A 1 72 ? -11.969 -18.609 -34.281 1 97.12 72 ASP A CA 1
ATOM 607 C C . ASP A 1 72 ? -13.453 -18.906 -34.438 1 97.12 72 ASP A C 1
ATOM 609 O O . ASP A 1 72 ? -14.18 -18.172 -35.094 1 97.12 72 ASP A O 1
ATOM 613 N N . PHE A 1 73 ? -13.836 -20 -33.812 1 97.31 73 PHE A N 1
ATOM 614 C CA . PHE A 1 73 ? -15.234 -20.406 -33.875 1 97.31 73 PHE A CA 1
ATOM 615 C C . PHE A 1 73 ? -16.141 -19.281 -33.344 1 97.31 73 PHE A C 1
ATOM 617 O O . PHE A 1 73 ? -17.109 -18.922 -34 1 97.31 73 PHE A O 1
ATOM 624 N N . HIS A 1 74 ? -15.805 -18.75 -32.25 1 96.94 74 HIS A N 1
ATOM 625 C CA . HIS A 1 74 ? -16.656 -17.75 -31.594 1 96.94 74 HIS A CA 1
ATOM 626 C C . HIS A 1 74 ? -16.547 -16.406 -32.281 1 96.94 74 HIS A C 1
ATOM 628 O O . HIS A 1 74 ? -17.516 -15.648 -32.344 1 96.94 74 HIS A O 1
ATOM 634 N N . LEU A 1 75 ? -15.375 -16.094 -32.812 1 96.44 75 LEU A N 1
ATOM 635 C CA . LEU A 1 75 ? -15.234 -14.875 -33.594 1 96.44 75 LEU A CA 1
ATOM 636 C C . LEU A 1 75 ? -16.109 -14.93 -34.844 1 96.44 75 LEU A C 1
ATOM 638 O O . LEU A 1 75 ? -16.828 -13.977 -35.125 1 96.44 75 LEU A O 1
ATOM 642 N N . SER A 1 76 ? -16.109 -16.031 -35.5 1 95.75 76 SER A N 1
ATOM 643 C CA . SER A 1 76 ? -16.859 -16.234 -36.75 1 95.75 76 SER A CA 1
ATOM 644 C C . SER A 1 76 ? -18.359 -16.219 -36.5 1 95.75 76 SER A C 1
ATOM 646 O O . SER A 1 76 ? -19.125 -15.797 -37.344 1 95.75 76 SER A O 1
ATOM 648 N N . ALA A 1 77 ? -18.703 -16.75 -35.344 1 94.5 77 ALA A N 1
ATOM 649 C CA . ALA A 1 77 ? -20.125 -16.812 -34.969 1 94.5 77 ALA A CA 1
ATOM 650 C C . ALA A 1 77 ? -20.641 -15.445 -34.531 1 94.5 77 ALA A C 1
ATOM 652 O O . ALA A 1 77 ? -21.844 -15.25 -34.375 1 94.5 77 ALA A O 1
ATOM 653 N N . GLY A 1 78 ? -19.672 -14.547 -34.312 1 93.69 78 GLY A N 1
ATOM 654 C CA . GLY A 1 78 ? -20.047 -13.219 -33.875 1 93.69 78 GLY A CA 1
ATOM 655 C C . GLY A 1 78 ? -20.312 -13.141 -32.375 1 93.69 78 GLY A C 1
ATOM 656 O O . GLY A 1 78 ? -20.922 -12.188 -31.891 1 93.69 78 GLY A O 1
ATOM 657 N N . ASP A 1 79 ? -19.891 -14.203 -31.656 1 93.62 79 ASP A N 1
ATOM 658 C CA . ASP A 1 79 ? -20.062 -14.242 -30.219 1 93.62 79 ASP A CA 1
ATOM 659 C C . ASP A 1 79 ? -19.141 -13.25 -29.516 1 93.62 79 ASP A C 1
ATOM 661 O O . ASP A 1 79 ? -19.438 -12.781 -28.422 1 93.62 79 ASP A O 1
ATOM 665 N N . ILE A 1 80 ? -18.016 -13.023 -30.078 1 95.38 80 ILE A N 1
ATOM 666 C CA . ILE A 1 80 ? -17.016 -12.102 -29.562 1 95.38 80 ILE A CA 1
ATOM 667 C C . ILE A 1 80 ? -16.438 -11.258 -30.703 1 95.38 80 ILE A C 1
ATOM 669 O O . ILE A 1 80 ? -16.531 -11.641 -31.875 1 95.38 80 ILE A O 1
ATOM 673 N N . ASN A 1 81 ? -15.891 -10.086 -30.344 1 95.12 81 ASN A N 1
ATOM 674 C CA . ASN A 1 81 ? -15.336 -9.188 -31.344 1 95.12 81 ASN A CA 1
ATOM 675 C C . ASN A 1 81 ? -13.812 -9.25 -31.375 1 95.12 81 ASN A C 1
ATOM 677 O O . ASN A 1 81 ? -13.18 -8.633 -32.25 1 95.12 81 ASN A O 1
ATOM 681 N N . GLY A 1 82 ? -13.25 -9.938 -30.484 1 96.44 82 GLY A N 1
ATOM 682 C CA . GLY A 1 82 ? -11.812 -10.062 -30.344 1 96.44 82 GLY A CA 1
ATOM 683 C C . GLY A 1 82 ? -11.375 -10.523 -28.953 1 96.44 82 GLY A C 1
ATOM 684 O O . GLY A 1 82 ? -12.203 -10.977 -28.172 1 96.44 82 GLY A O 1
ATOM 685 N N . ALA A 1 83 ? -10.219 -10.5 -28.812 1 96.81 83 ALA A N 1
ATOM 686 C CA . ALA A 1 83 ? -9.664 -10.914 -27.531 1 96.81 83 ALA A CA 1
ATOM 687 C C . ALA A 1 83 ? -8.484 -10.031 -27.125 1 96.81 83 ALA A C 1
ATOM 689 O O . ALA A 1 83 ? -7.754 -9.539 -28 1 96.81 83 ALA A O 1
ATOM 690 N N . GLU A 1 84 ? -8.367 -9.797 -25.859 1 97.38 84 GLU A N 1
ATOM 691 C CA . GLU A 1 84 ? -7.168 -9.148 -25.344 1 97.38 84 GLU A CA 1
ATOM 692 C C . GLU A 1 84 ? -6.07 -10.172 -25.047 1 97.38 84 GLU A C 1
ATOM 694 O O . GLU A 1 84 ? -6.293 -11.141 -24.328 1 97.38 84 GLU A O 1
ATOM 699 N N . VAL A 1 85 ? -4.965 -9.945 -25.641 1 97.12 85 VAL A N 1
ATOM 700 C CA . VAL A 1 85 ? -3.91 -10.953 -25.547 1 97.12 85 VAL A CA 1
ATOM 701 C C . VAL A 1 85 ? -2.646 -10.328 -24.969 1 97.12 85 VAL A C 1
ATOM 703 O O . VAL A 1 85 ? -2.525 -9.102 -24.906 1 97.12 85 VAL A O 1
ATOM 706 N N . SER A 1 86 ? -1.822 -11.164 -24.406 1 96 86 SER A N 1
ATOM 707 C CA . SER A 1 86 ? -0.558 -10.766 -23.797 1 96 86 SER A CA 1
ATOM 708 C C . SER A 1 86 ? 0.559 -11.742 -24.156 1 96 86 SER A C 1
ATOM 710 O O . SER A 1 86 ? 0.309 -12.93 -24.359 1 96 86 SER A O 1
ATOM 712 N N . ASN A 1 87 ? 1.784 -11.195 -24.25 1 95.44 87 ASN A N 1
ATOM 713 C CA . ASN A 1 87 ? 2.939 -12.062 -24.484 1 95.44 87 ASN A CA 1
ATOM 714 C C . ASN A 1 87 ? 3.352 -12.805 -23.219 1 95.44 87 ASN A C 1
ATOM 716 O O . ASN A 1 87 ? 4.27 -13.625 -23.25 1 95.44 87 ASN A O 1
ATOM 720 N N . GLN A 1 88 ? 2.707 -12.523 -22.156 1 94.25 88 GLN A N 1
ATOM 721 C CA . GLN A 1 88 ? 3.041 -13.141 -20.875 1 94.25 88 GLN A CA 1
ATOM 722 C C . GLN A 1 88 ? 1.829 -13.844 -20.266 1 94.25 88 GLN A C 1
ATOM 724 O O . GLN A 1 88 ? 0.705 -13.344 -20.375 1 94.25 88 GLN A O 1
ATOM 729 N N . LYS A 1 89 ? 2.127 -14.953 -19.656 1 93.19 89 LYS A N 1
ATOM 730 C CA . LYS A 1 89 ? 1.062 -15.656 -18.953 1 93.19 89 LYS A CA 1
ATOM 731 C C . LYS A 1 89 ? 0.788 -15.016 -17.594 1 93.19 89 LYS A C 1
ATOM 733 O O . LYS A 1 89 ? 1.671 -14.961 -16.734 1 93.19 89 LYS A O 1
ATOM 738 N N . ARG A 1 90 ? -0.406 -14.555 -17.438 1 92.25 90 ARG A N 1
ATOM 739 C CA . ARG A 1 90 ? -0.88 -14.016 -16.172 1 92.25 90 ARG A CA 1
ATOM 740 C C . ARG A 1 90 ? -2.275 -14.539 -15.836 1 92.25 90 ARG A C 1
ATOM 742 O O . ARG A 1 90 ? -3.244 -14.219 -16.531 1 92.25 90 ARG A O 1
ATOM 749 N N . ASP A 1 91 ? -2.309 -15.297 -14.828 1 90.88 91 ASP A N 1
ATOM 750 C CA . ASP A 1 91 ? -3.588 -15.93 -14.523 1 90.88 91 ASP A CA 1
ATOM 751 C C . ASP A 1 91 ? -4.184 -15.367 -13.234 1 90.88 91 ASP A C 1
ATOM 753 O O . ASP A 1 91 ? -5.309 -15.711 -12.867 1 90.88 91 ASP A O 1
ATOM 757 N N . GLY A 1 92 ? -3.41 -14.625 -12.578 1 91.94 92 GLY A N 1
ATOM 758 C CA . GLY A 1 92 ? -3.924 -13.938 -11.406 1 91.94 92 GLY A CA 1
ATOM 759 C C . GLY A 1 92 ? -4.625 -12.633 -11.734 1 91.94 92 GLY A C 1
ATOM 760 O O . GLY A 1 92 ? -4.207 -11.914 -12.641 1 91.94 92 GLY A O 1
ATOM 761 N N . ILE A 1 93 ? -5.68 -12.383 -11.016 1 89.75 93 ILE A N 1
ATOM 762 C CA . ILE A 1 93 ? -6.438 -11.148 -11.211 1 89.75 93 ILE A CA 1
ATOM 763 C C . ILE A 1 93 ? -6.496 -10.367 -9.898 1 89.75 93 ILE A C 1
ATOM 765 O O . ILE A 1 93 ? -7.07 -10.836 -8.914 1 89.75 93 ILE A O 1
ATOM 769 N N . PHE A 1 94 ? -5.902 -9.25 -9.969 1 89.75 94 PHE A N 1
ATOM 770 C CA . PHE A 1 94 ? -5.965 -8.383 -8.797 1 89.75 94 PHE A CA 1
ATOM 771 C C . PHE A 1 94 ? -7.359 -7.797 -8.625 1 89.75 94 PHE A C 1
ATOM 773 O O . PHE A 1 94 ? -7.949 -7.305 -9.586 1 89.75 94 PHE A O 1
ATOM 780 N N . THR A 1 95 ? -7.832 -7.953 -7.43 1 84.44 95 THR A N 1
ATOM 781 C CA . THR A 1 95 ? -9.148 -7.387 -7.145 1 84.44 95 THR A CA 1
ATOM 782 C C . THR A 1 95 ? -9.055 -6.344 -6.035 1 84.44 95 THR A C 1
ATOM 784 O O . THR A 1 95 ? -8.406 -6.57 -5.012 1 84.44 95 THR A O 1
ATOM 787 N N . ASP A 1 96 ? -9.461 -5.133 -6.379 1 68.5 96 ASP A N 1
ATOM 788 C CA . ASP A 1 96 ? -9.57 -4.066 -5.387 1 68.5 96 ASP A CA 1
ATOM 789 C C . ASP A 1 96 ? -11.016 -3.861 -4.953 1 68.5 96 ASP A C 1
ATOM 791 O O . ASP A 1 96 ? -11.367 -2.814 -4.406 1 68.5 96 ASP A O 1
ATOM 795 N N . GLU A 1 97 ? -11.875 -4.66 -5.332 1 62.44 97 GLU A N 1
ATOM 796 C CA . GLU A 1 97 ? -13.312 -4.508 -5.137 1 62.44 97 GLU A CA 1
ATOM 797 C C . GLU A 1 97 ? -13.742 -5.027 -3.77 1 62.44 97 GLU A C 1
ATOM 799 O O . GLU A 1 97 ? -14.633 -5.871 -3.672 1 62.44 97 GLU A O 1
ATOM 804 N N . TYR A 1 98 ? -12.961 -4.605 -2.84 1 65.06 98 TYR A N 1
ATOM 805 C CA . TYR A 1 98 ? -13.367 -5.16 -1.552 1 65.06 98 TYR A CA 1
ATOM 806 C C . TYR A 1 98 ? -14.312 -4.211 -0.823 1 65.06 98 TYR A C 1
ATOM 808 O O . TYR A 1 98 ? -14.461 -3.053 -1.215 1 65.06 98 TYR A O 1
ATOM 816 N N . LEU A 1 99 ? -15.086 -4.812 -0.055 1 79.81 99 LEU A N 1
ATOM 817 C CA . LEU A 1 99 ? -15.883 -4.098 0.931 1 79.81 99 LEU A CA 1
ATOM 818 C C . LEU A 1 99 ? -15.016 -3.15 1.754 1 79.81 99 LEU A C 1
ATOM 820 O O . LEU A 1 99 ? -13.82 -3.389 1.925 1 79.81 99 LEU A O 1
ATOM 824 N N . THR A 1 100 ? -15.633 -2.055 2.004 1 89.69 100 THR A N 1
ATOM 825 C CA . THR A 1 100 ? -14.953 -1.097 2.869 1 89.69 100 THR A CA 1
ATOM 826 C C . THR A 1 100 ? -14.539 -1.753 4.184 1 89.69 100 THR A C 1
ATOM 828 O O . THR A 1 100 ? -15.32 -2.496 4.785 1 89.69 100 THR A O 1
ATOM 831 N N . SER A 1 101 ? -13.328 -1.573 4.496 1 93.38 101 SER A N 1
ATOM 832 C CA . SER A 1 101 ? -12.781 -2.105 5.738 1 93.38 101 SER A CA 1
ATOM 833 C C . SER A 1 101 ? -11.906 -1.073 6.441 1 93.38 101 SER A C 1
ATOM 835 O O . SER A 1 101 ? -11.656 0.007 5.902 1 93.38 101 SER A O 1
ATOM 837 N N . THR A 1 102 ? -11.578 -1.441 7.645 1 95.88 102 THR A N 1
ATOM 838 C CA . THR A 1 102 ? -10.672 -0.59 8.414 1 95.88 102 THR A CA 1
ATOM 839 C C . THR A 1 102 ? -9.219 -0.921 8.094 1 95.88 102 THR A C 1
ATOM 841 O O . THR A 1 102 ? -8.852 -2.094 7.988 1 95.88 102 THR A O 1
ATOM 844 N N . TRP A 1 103 ? -8.469 0.132 7.93 1 97 103 TRP A N 1
ATOM 845 C CA . TRP A 1 103 ? -7.047 -0.021 7.621 1 97 103 TRP A CA 1
ATOM 846 C C . TRP A 1 103 ? -6.191 0.782 8.594 1 97 103 TRP A C 1
ATOM 848 O O . TRP A 1 103 ? -6.625 1.816 9.109 1 97 103 TRP A O 1
ATOM 858 N N . CYS A 1 104 ? -5.031 0.274 8.875 1 98.12 104 CYS A N 1
ATOM 859 C CA . CYS A 1 104 ? -3.988 0.995 9.594 1 98.12 104 CYS A CA 1
ATOM 860 C C . CYS A 1 104 ? -2.797 1.281 8.688 1 98.12 104 CYS A C 1
ATOM 862 O O . CYS A 1 104 ? -2.219 0.361 8.109 1 98.12 104 CYS A O 1
ATOM 864 N N . VAL A 1 105 ? -2.471 2.504 8.523 1 98.5 105 VAL A N 1
ATOM 865 C CA . VAL A 1 105 ? -1.29 2.908 7.773 1 98.5 105 VAL A CA 1
ATOM 866 C C . VAL A 1 105 ? -0.215 3.418 8.727 1 98.5 105 VAL A C 1
ATOM 868 O O . VAL A 1 105 ? -0.472 4.305 9.547 1 98.5 105 VAL A O 1
ATOM 871 N N . THR A 1 106 ? 0.94 2.848 8.648 1 97.88 106 THR A N 1
ATOM 872 C CA . THR A 1 106 ? 2.09 3.279 9.43 1 97.88 106 THR A CA 1
ATOM 873 C C . THR A 1 106 ? 3.031 4.137 8.594 1 97.88 106 THR A C 1
ATOM 875 O O . THR A 1 106 ? 3.543 3.682 7.566 1 97.88 106 THR A O 1
ATOM 878 N N . ALA A 1 107 ? 3.254 5.312 9.016 1 96.94 107 ALA A N 1
ATOM 879 C CA . ALA A 1 107 ? 4.121 6.25 8.305 1 96.94 107 ALA A CA 1
ATOM 880 C C . ALA A 1 107 ? 5.219 6.781 9.219 1 96.94 107 ALA A C 1
ATOM 882 O O . ALA A 1 107 ? 5.055 6.828 10.445 1 96.94 107 ALA A O 1
ATOM 883 N N . VAL A 1 108 ? 6.34 7.059 8.656 1 95 108 VAL A N 1
ATOM 884 C CA . VAL A 1 108 ? 7.395 7.777 9.367 1 95 108 VAL A CA 1
ATOM 885 C C . VAL A 1 108 ? 7.266 9.281 9.102 1 95 108 VAL A C 1
ATOM 887 O O . VAL A 1 108 ? 7.504 9.742 7.988 1 95 108 VAL A O 1
ATOM 890 N N . ILE A 1 109 ? 6.812 9.953 10.07 1 93.69 109 ILE A N 1
ATOM 891 C CA . ILE A 1 109 ? 6.602 11.398 10.023 1 93.69 109 ILE A CA 1
ATOM 892 C C . ILE A 1 109 ? 7.562 12.086 10.984 1 93.69 109 ILE A C 1
ATOM 894 O O . ILE A 1 109 ? 7.531 11.836 12.195 1 93.69 109 ILE A O 1
ATOM 898 N N . GLY A 1 110 ? 8.414 12.984 10.492 1 89.31 110 GLY A N 1
ATOM 899 C CA . GLY A 1 110 ? 9.391 13.633 11.352 1 89.31 110 GLY A CA 1
ATOM 900 C C . GLY A 1 110 ? 10.312 12.656 12.055 1 89.31 110 GLY A C 1
ATOM 901 O O . GLY A 1 110 ? 10.625 12.828 13.234 1 89.31 110 GLY A O 1
ATOM 902 N N . GLY A 1 111 ? 10.508 11.539 11.453 1 89.94 111 GLY A N 1
ATOM 903 C CA . GLY A 1 111 ? 11.43 10.555 11.992 1 89.94 111 GLY A CA 1
ATOM 904 C C . GLY A 1 111 ? 10.766 9.578 12.953 1 89.94 111 GLY A C 1
ATOM 905 O O . GLY A 1 111 ? 11.414 8.648 13.438 1 89.94 111 GLY A O 1
ATOM 906 N N . LYS A 1 112 ? 9.539 9.781 13.203 1 94.25 112 LYS A N 1
ATOM 907 C CA . LYS A 1 112 ? 8.828 8.914 14.133 1 94.25 112 LYS A CA 1
ATOM 908 C C . LYS A 1 112 ? 7.754 8.102 13.422 1 94.25 112 LYS A C 1
ATOM 910 O O . LYS A 1 112 ? 7.059 8.617 12.547 1 94.25 112 LYS A O 1
ATOM 915 N N . LYS A 1 113 ? 7.641 6.863 13.859 1 95.06 113 LYS A N 1
ATOM 916 C CA . LYS A 1 113 ? 6.586 6.012 13.312 1 95.06 113 LYS A CA 1
ATOM 917 C C . LYS A 1 113 ? 5.227 6.375 13.898 1 95.06 113 LYS A C 1
ATOM 919 O O . LYS A 1 113 ? 5.078 6.465 15.125 1 95.06 113 LYS A O 1
ATOM 924 N N . LYS A 1 114 ? 4.305 6.652 13.07 1 97.06 114 LYS A N 1
ATOM 925 C CA . LYS A 1 114 ? 2.951 7.027 13.461 1 97.06 114 LYS A CA 1
ATOM 926 C C . LYS A 1 114 ? 1.914 6.18 12.727 1 97.06 114 LYS A C 1
ATOM 928 O O . LYS A 1 114 ? 2.059 5.906 11.531 1 97.06 114 LYS A O 1
ATOM 933 N N . ASN A 1 115 ? 0.871 5.75 13.461 1 97.88 115 ASN A N 1
ATOM 934 C CA . ASN A 1 115 ? -0.211 4.965 12.875 1 97.88 115 ASN A CA 1
ATOM 935 C C . ASN A 1 115 ? -1.455 5.816 12.633 1 97.88 115 ASN A C 1
ATOM 937 O O . ASN A 1 115 ? -1.893 6.547 13.523 1 97.88 115 ASN A O 1
ATOM 941 N N . VAL A 1 116 ? -1.963 5.73 11.477 1 97.88 116 VAL A N 1
ATOM 942 C CA . VAL A 1 116 ? -3.229 6.379 11.141 1 97.88 116 VAL A CA 1
ATOM 943 C C . VAL A 1 116 ? -4.266 5.324 10.758 1 97.88 116 VAL A C 1
ATOM 945 O O . VAL A 1 116 ? -3.953 4.371 10.047 1 97.88 116 VAL A O 1
ATOM 948 N N . TYR A 1 117 ? -5.438 5.477 11.25 1 97.56 117 TYR A N 1
ATOM 949 C CA . TYR A 1 117 ? -6.523 4.539 10.977 1 97.56 117 TYR A CA 1
ATOM 950 C C . TYR A 1 117 ? -7.578 5.172 10.078 1 97.56 117 TYR A C 1
ATOM 952 O O . TYR A 1 117 ? -7.898 6.352 10.219 1 97.56 117 TYR A O 1
ATOM 960 N N . LEU A 1 118 ? -8.086 4.379 9.164 1 96.94 118 LEU A N 1
ATOM 961 C CA . LEU A 1 118 ? -9.031 4.918 8.195 1 96.94 118 LEU A CA 1
ATOM 962 C C . LEU A 1 118 ? -9.852 3.801 7.559 1 96.94 118 LEU A C 1
ATOM 964 O O . LEU A 1 118 ? -9.562 2.619 7.758 1 96.94 118 LEU A O 1
ATOM 968 N N . TYR A 1 119 ? -10.93 4.188 6.891 1 94.5 119 TYR A N 1
ATOM 969 C CA . TYR A 1 119 ? -11.719 3.262 6.086 1 94.5 119 TYR A CA 1
ATOM 970 C C . TYR A 1 119 ? -11.305 3.32 4.621 1 94.5 119 TYR A C 1
ATOM 972 O O . TYR A 1 119 ? -11.094 4.402 4.074 1 94.5 119 TYR A O 1
ATOM 980 N N . ALA A 1 120 ? -11.148 2.211 4.027 1 94.69 120 ALA A N 1
ATOM 981 C CA . ALA A 1 120 ? -10.852 2.094 2.602 1 94.69 120 ALA A CA 1
ATOM 982 C C . ALA A 1 120 ? -11.297 0.741 2.057 1 94.69 120 ALA A C 1
ATOM 984 O O . ALA A 1 120 ? -11.609 -0.173 2.826 1 94.69 120 ALA A O 1
ATOM 985 N N . ASN A 1 121 ? -11.367 0.641 0.752 1 92.06 121 ASN A N 1
ATOM 986 C CA . ASN A 1 121 ? -11.805 -0.625 0.177 1 92.06 121 ASN A CA 1
ATOM 987 C C . ASN A 1 121 ? -10.656 -1.366 -0.498 1 92.06 121 ASN A C 1
ATOM 989 O O . ASN A 1 121 ? -10.859 -2.416 -1.109 1 92.06 121 ASN A O 1
ATOM 993 N N . SER A 1 122 ? -9.516 -0.806 -0.428 1 92.25 122 SER A N 1
ATOM 994 C CA . SER A 1 122 ? -8.312 -1.461 -0.946 1 92.25 122 SER A CA 1
ATOM 995 C C . SER A 1 122 ? -7.051 -0.863 -0.337 1 92.25 122 SER A C 1
ATOM 997 O O . SER A 1 122 ? -7.094 0.213 0.264 1 92.25 122 SER A O 1
ATOM 999 N N . VAL A 1 123 ? -5.977 -1.563 -0.542 1 94.62 123 VAL A N 1
ATOM 1000 C CA . VAL A 1 123 ? -4.691 -1.102 -0.028 1 94.62 123 VAL A CA 1
ATOM 1001 C C . VAL A 1 123 ? -4.297 0.201 -0.72 1 94.62 123 VAL A C 1
ATOM 1003 O O . VAL A 1 123 ? -3.748 1.105 -0.087 1 94.62 123 VAL A O 1
ATOM 1006 N N . PHE A 1 124 ? -4.594 0.353 -1.966 1 93.56 124 PHE A N 1
ATOM 1007 C CA . PHE A 1 124 ? -4.203 1.532 -2.73 1 93.56 124 PHE A CA 1
ATOM 1008 C C . PHE A 1 124 ? -4.992 2.756 -2.279 1 93.56 124 PHE A C 1
ATOM 1010 O O . PHE A 1 124 ? -4.426 3.838 -2.113 1 93.56 124 PHE A O 1
ATOM 1017 N N . ILE A 1 125 ? -6.273 2.527 -2.086 1 93.94 125 ILE A N 1
ATOM 1018 C CA . ILE A 1 125 ? -7.113 3.629 -1.628 1 93.94 125 ILE A CA 1
ATOM 1019 C C . ILE A 1 125 ? -6.699 4.039 -0.217 1 93.94 125 ILE A C 1
ATOM 1021 O O . ILE A 1 125 ? -6.656 5.23 0.102 1 93.94 125 ILE A O 1
ATOM 1025 N N . ALA A 1 126 ? -6.391 3.045 0.604 1 96.31 126 ALA A N 1
ATOM 1026 C CA . ALA A 1 126 ? -5.906 3.35 1.947 1 96.31 126 ALA A CA 1
ATOM 1027 C C . ALA A 1 126 ? -4.664 4.234 1.894 1 96.31 126 ALA A C 1
ATOM 1029 O O . ALA A 1 126 ? -4.555 5.207 2.643 1 96.31 126 ALA A O 1
ATOM 1030 N N . LEU A 1 127 ? -3.77 3.9 1.019 1 96.38 127 LEU A N 1
ATOM 1031 C CA . LEU A 1 127 ? -2.525 4.648 0.875 1 96.38 127 LEU A CA 1
ATOM 1032 C C . LEU A 1 127 ? -2.799 6.066 0.38 1 96.38 127 LEU A C 1
ATOM 1034 O O . LEU A 1 127 ? -2.207 7.027 0.879 1 96.38 127 LEU A O 1
ATOM 1038 N N . GLU A 1 128 ? -3.695 6.18 -0.547 1 94.94 128 GLU A N 1
ATOM 1039 C CA . GLU A 1 128 ? -4.035 7.496 -1.086 1 94.94 128 GLU A CA 1
ATOM 1040 C C . GLU A 1 128 ? -4.645 8.391 -0.011 1 94.94 128 GLU A C 1
ATOM 1042 O O . GLU A 1 128 ? -4.277 9.562 0.107 1 94.94 128 GLU A O 1
ATOM 1047 N N . ILE A 1 129 ? -5.527 7.875 0.699 1 96.31 129 ILE A N 1
ATOM 1048 C CA . ILE A 1 129 ? -6.203 8.633 1.748 1 96.31 129 ILE A CA 1
ATOM 1049 C C . ILE A 1 129 ? -5.191 9.062 2.807 1 96.31 129 ILE A C 1
ATOM 1051 O O . ILE A 1 129 ? -5.148 10.234 3.191 1 96.31 129 ILE A O 1
ATOM 1055 N N . ALA A 1 130 ? -4.41 8.094 3.256 1 97.69 130 ALA A N 1
ATOM 1056 C CA . ALA A 1 130 ? -3.43 8.391 4.297 1 97.69 130 ALA A CA 1
ATOM 1057 C C . ALA A 1 130 ? -2.441 9.453 3.832 1 97.69 130 ALA A C 1
ATOM 1059 O O . ALA A 1 130 ? -2.121 10.383 4.582 1 97.69 130 ALA A O 1
ATOM 1060 N N . LYS A 1 131 ? -1.945 9.281 2.652 1 95.56 131 LYS A N 1
ATOM 1061 C CA . LYS A 1 131 ? -0.996 10.242 2.104 1 95.56 131 LYS A CA 1
ATOM 1062 C C . LYS A 1 131 ? -1.594 11.648 2.074 1 95.56 131 LYS A C 1
ATOM 1064 O O . LYS A 1 131 ? -0.953 12.609 2.504 1 95.56 131 LYS A O 1
ATOM 1069 N N . ASP A 1 132 ? -2.787 11.758 1.543 1 95.69 132 ASP A N 1
ATOM 1070 C CA . ASP A 1 132 ? -3.467 13.047 1.455 1 95.69 132 ASP A CA 1
ATOM 1071 C C . ASP A 1 132 ? -3.629 13.672 2.836 1 95.69 132 ASP A C 1
ATOM 1073 O O . ASP A 1 132 ? -3.309 14.852 3.029 1 95.69 132 ASP A O 1
ATOM 1077 N N . TYR A 1 133 ? -4.066 12.891 3.744 1 95.5 133 TYR A N 1
ATOM 1078 C CA . TYR A 1 133 ? -4.27 13.383 5.102 1 95.5 133 TYR A CA 1
ATOM 1079 C C . TYR A 1 133 ? -2.953 13.859 5.707 1 95.5 133 TYR A C 1
ATOM 1081 O O . TYR A 1 133 ? -2.889 14.953 6.285 1 95.5 133 TYR A O 1
ATOM 1089 N N . ILE A 1 134 ? -1.932 13.078 5.586 1 95.81 134 ILE A N 1
ATOM 1090 C CA . ILE A 1 134 ? -0.65 13.383 6.215 1 95.81 134 ILE A CA 1
ATOM 1091 C C . ILE A 1 134 ? -0.045 14.625 5.57 1 95.81 134 ILE A C 1
ATOM 1093 O O . ILE A 1 134 ? 0.526 15.469 6.262 1 95.81 134 ILE A O 1
ATOM 1097 N N . GLU A 1 135 ? -0.16 14.75 4.277 1 94.19 135 GLU A N 1
ATOM 1098 C CA . GLU A 1 135 ? 0.349 15.93 3.576 1 94.19 135 GLU A CA 1
ATOM 1099 C C . GLU A 1 135 ? -0.291 17.203 4.109 1 94.19 135 GLU A C 1
ATOM 1101 O O . GLU A 1 135 ? 0.337 18.266 4.109 1 94.19 135 GLU A O 1
ATOM 1106 N N . GLN A 1 136 ? -1.502 17.078 4.555 1 93.25 136 GLN A N 1
ATOM 1107 C CA . GLN A 1 136 ? -2.246 18.25 5.027 1 93.25 136 GLN A CA 1
ATOM 1108 C C . GLN A 1 136 ? -2.016 18.484 6.516 1 93.25 136 GLN A C 1
ATOM 1110 O O . GLN A 1 136 ? -2.113 19.609 6.992 1 93.25 136 GLN A O 1
ATOM 1115 N N . SER A 1 137 ? -1.653 17.438 7.195 1 93.19 137 SER A N 1
ATOM 1116 C CA . SER A 1 137 ? -1.707 17.516 8.648 1 93.19 137 SER A CA 1
ATOM 1117 C C . SER A 1 137 ? -0.315 17.688 9.25 1 93.19 137 SER A C 1
ATOM 1119 O O . SER A 1 137 ? -0.175 18.156 10.383 1 93.19 137 SER A O 1
ATOM 1121 N N . TYR A 1 138 ? 0.672 17.297 8.453 1 93.12 138 TYR A N 1
ATOM 1122 C CA . TYR A 1 138 ? 2.016 17.312 9.016 1 93.12 138 TYR A CA 1
ATOM 1123 C C . TYR A 1 138 ? 3.016 17.922 8.047 1 93.12 138 TYR A C 1
ATOM 1125 O O . TYR A 1 138 ? 3.025 17.578 6.859 1 93.12 138 TYR A O 1
ATOM 1133 N N . PRO A 1 139 ? 3.844 18.781 8.555 1 91.81 139 PRO A N 1
ATOM 1134 C CA . PRO A 1 139 ? 4.902 19.312 7.703 1 91.81 139 PRO A CA 1
ATOM 1135 C C . PRO A 1 139 ? 6.09 18.375 7.555 1 91.81 139 PRO A C 1
ATOM 1137 O O . PRO A 1 139 ? 6.293 17.484 8.398 1 91.81 139 PRO A O 1
ATOM 1140 N N . GLY A 1 140 ? 6.836 18.578 6.484 1 90.69 140 GLY A N 1
ATOM 1141 C CA . GLY A 1 140 ? 8.07 17.844 6.301 1 90.69 140 GLY A CA 1
ATOM 1142 C C . GLY A 1 140 ? 7.883 16.562 5.496 1 90.69 140 GLY A C 1
ATOM 1143 O O . GLY A 1 140 ? 6.824 16.344 4.902 1 90.69 140 GLY A O 1
ATOM 1144 N N . ARG A 1 141 ? 8.977 15.812 5.477 1 90.94 141 ARG A N 1
ATOM 1145 C CA . ARG A 1 141 ? 8.984 14.594 4.672 1 90.94 141 ARG A CA 1
ATOM 1146 C C . ARG A 1 141 ? 8.406 13.414 5.457 1 90.94 141 ARG A 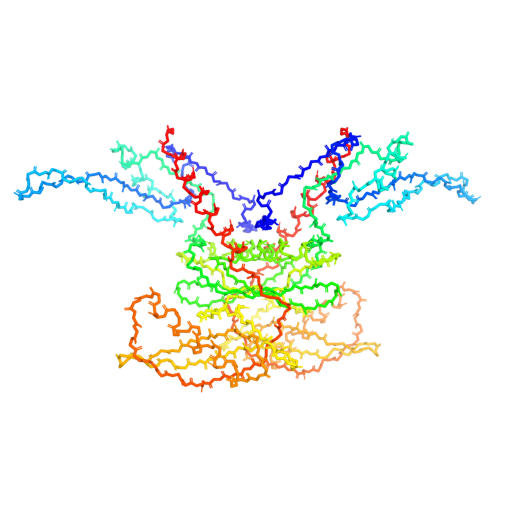C 1
ATOM 1148 O O . ARG A 1 141 ? 8.578 13.336 6.676 1 90.94 141 ARG A O 1
ATOM 1155 N N . PHE A 1 142 ? 7.711 12.586 4.672 1 94.31 142 PHE A N 1
ATOM 1156 C CA . PHE A 1 142 ? 7.227 11.367 5.309 1 94.31 142 PHE A CA 1
ATOM 1157 C C . PHE A 1 142 ? 7.215 10.211 4.316 1 94.31 142 PHE A C 1
ATOM 1159 O O . PHE A 1 142 ? 7.246 10.422 3.102 1 94.31 142 PHE A O 1
ATOM 1166 N N . GLY A 1 143 ? 7.27 9.016 4.836 1 94 143 GLY A N 1
ATOM 1167 C CA . GLY A 1 143 ? 7.141 7.781 4.078 1 94 143 GLY A CA 1
ATOM 1168 C C . GLY A 1 143 ? 6.258 6.75 4.754 1 94 143 GLY A C 1
ATOM 1169 O O . GLY A 1 143 ? 5.984 6.848 5.953 1 94 143 GLY A O 1
ATOM 1170 N N . VAL A 1 144 ? 5.715 5.848 3.971 1 96.5 144 VAL A N 1
ATOM 1171 C CA . VAL A 1 144 ? 4.863 4.793 4.512 1 96.5 144 VAL A CA 1
ATOM 1172 C C . VAL A 1 144 ? 5.668 3.502 4.648 1 96.5 144 VAL A C 1
ATOM 1174 O O . VAL A 1 144 ? 6.344 3.082 3.707 1 96.5 144 VAL A O 1
ATOM 1177 N N . THR A 1 145 ? 5.566 2.918 5.809 1 95.5 145 THR A N 1
ATOM 1178 C CA . THR A 1 145 ? 6.355 1.718 6.07 1 95.5 145 THR A CA 1
ATOM 1179 C C . THR A 1 145 ? 5.445 0.514 6.301 1 95.5 145 THR A C 1
ATOM 1181 O O . THR A 1 145 ? 5.922 -0.621 6.387 1 95.5 145 THR A O 1
ATOM 1184 N N . GLY A 1 146 ? 4.137 0.784 6.375 1 96.69 146 GLY A N 1
ATOM 1185 C CA . GLY A 1 146 ? 3.236 -0.34 6.582 1 96.69 146 GLY A CA 1
ATOM 1186 C C . GLY A 1 146 ? 1.784 0.001 6.309 1 96.69 146 GLY A C 1
ATOM 1187 O O . GLY A 1 146 ? 1.357 1.138 6.516 1 96.69 146 GLY A O 1
ATOM 1188 N N . VAL A 1 147 ? 1.087 -0.857 5.824 1 97.94 147 VAL A N 1
ATOM 1189 C CA . VAL A 1 147 ? -0.361 -0.816 5.641 1 97.94 147 VAL A CA 1
ATOM 1190 C C . VAL A 1 147 ? -0.966 -2.168 6.008 1 97.94 147 VAL A C 1
ATOM 1192 O O . VAL A 1 147 ? -0.462 -3.215 5.594 1 97.94 147 VAL A O 1
ATOM 1195 N N . LYS A 1 148 ? -1.967 -2.092 6.773 1 97.06 148 LYS A N 1
ATOM 1196 C CA . LYS A 1 148 ? -2.562 -3.348 7.223 1 97.06 148 LYS A CA 1
ATOM 1197 C C . LYS A 1 148 ? -4.078 -3.229 7.332 1 97.06 148 LYS A C 1
ATOM 1199 O O . LYS A 1 148 ? -4.59 -2.275 7.918 1 97.06 148 LYS A O 1
ATOM 1204 N N . GLU A 1 149 ? -4.703 -4.223 6.781 1 96.19 149 GLU A N 1
ATOM 1205 C CA . GLU A 1 149 ? -6.152 -4.312 6.938 1 96.19 149 GLU A CA 1
ATOM 1206 C C . GLU A 1 149 ? -6.527 -4.887 8.305 1 96.19 149 GLU A C 1
ATOM 1208 O O . GLU A 1 149 ? -5.934 -5.867 8.75 1 96.19 149 GLU A O 1
ATOM 1213 N N . LEU A 1 150 ? -7.363 -4.219 8.992 1 93.88 150 LEU A N 1
ATOM 1214 C CA . LEU A 1 150 ? -7.922 -4.711 10.242 1 93.88 150 LEU A CA 1
ATOM 1215 C C . LEU A 1 150 ? -9.336 -5.25 10.039 1 93.88 150 LEU A C 1
ATOM 1217 O O . LEU A 1 150 ? -10.305 -4.504 10.148 1 93.88 150 LEU A O 1
ATOM 1221 N N . ASN A 1 151 ? -9.383 -6.465 9.781 1 82.62 151 ASN A N 1
ATOM 1222 C CA . ASN A 1 151 ? -10.672 -7.066 9.461 1 82.62 151 ASN A CA 1
ATOM 1223 C C . ASN A 1 151 ? -11.672 -6.895 10.602 1 82.62 151 ASN A C 1
ATOM 1225 O O . ASN A 1 151 ? -11.344 -7.133 11.758 1 82.62 151 ASN A O 1
ATOM 1229 N N . ASN A 1 152 ? -12.883 -6.375 10.352 1 79.62 152 ASN A N 1
ATOM 1230 C CA . ASN A 1 152 ? -14.055 -6.297 11.219 1 79.62 152 ASN A CA 1
ATOM 1231 C C . ASN A 1 152 ? -13.867 -5.258 12.32 1 79.62 152 ASN A C 1
ATOM 1233 O O . ASN A 1 152 ? -14.484 -5.355 13.383 1 79.62 152 ASN A O 1
ATOM 1237 N N . ALA A 1 153 ? -12.891 -4.383 12.125 1 93.5 153 ALA A N 1
ATOM 1238 C CA . ALA A 1 153 ? -12.742 -3.336 13.133 1 93.5 153 ALA A CA 1
ATOM 1239 C C . ALA A 1 153 ? -13.578 -2.111 12.781 1 93.5 153 ALA A C 1
ATOM 1241 O O . ALA A 1 153 ? -13.695 -1.749 11.609 1 93.5 153 ALA A O 1
ATOM 1242 N N . ILE A 1 154 ? -14.203 -1.6 13.766 1 94.75 154 ILE A N 1
ATOM 1243 C CA . ILE A 1 154 ? -15.016 -0.399 13.586 1 94.75 154 ILE A CA 1
ATOM 1244 C C . ILE A 1 154 ? -14.367 0.772 14.32 1 94.75 154 ILE A C 1
ATOM 1246 O O . ILE A 1 154 ? -13.945 0.632 15.469 1 94.75 154 ILE A O 1
ATOM 1250 N N . LEU A 1 155 ? -14.266 1.882 13.664 1 94.5 155 LEU A N 1
ATOM 1251 C CA . LEU A 1 155 ? -13.68 3.082 14.25 1 94.5 155 LEU A CA 1
ATOM 1252 C C . LEU A 1 155 ? -14.758 3.953 14.891 1 94.5 155 LEU A C 1
ATOM 1254 O O . LEU A 1 155 ? -15.688 4.395 14.203 1 94.5 155 LEU A O 1
ATOM 1258 N N . ILE A 1 156 ? -14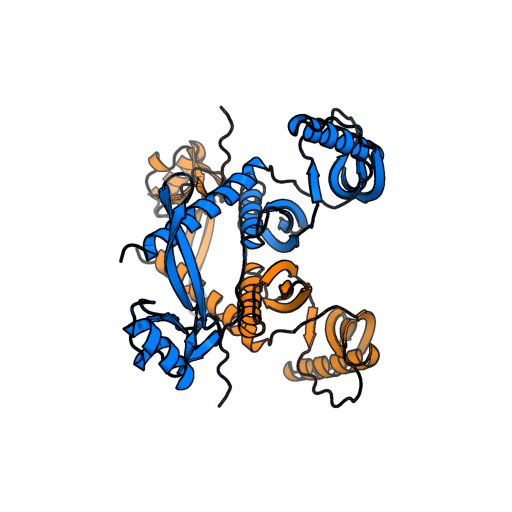.57 4.219 16.172 1 90.56 156 ILE A N 1
ATOM 1259 C CA . ILE A 1 156 ? -15.5 5.117 16.859 1 90.56 156 ILE A CA 1
ATOM 1260 C C . ILE A 1 156 ? -14.82 6.453 17.125 1 90.56 156 ILE A C 1
ATOM 1262 O O . ILE A 1 156 ? -13.906 6.535 17.953 1 90.56 156 ILE A O 1
ATOM 1266 N N . THR A 1 157 ? -15.078 7.57 16.406 1 75.88 157 THR A N 1
ATOM 1267 C CA . THR A 1 157 ? -14.398 8.852 16.5 1 75.88 157 THR A CA 1
ATOM 1268 C C . THR A 1 157 ? -15.273 9.875 17.234 1 75.88 157 THR A C 1
ATOM 1270 O O . THR A 1 157 ? -14.766 10.859 17.781 1 75.88 157 THR A O 1
ATOM 1273 N N . ASN A 1 158 ? -16.469 9.867 17.172 1 63.28 158 ASN A N 1
ATOM 1274 C CA . ASN A 1 158 ? -17.375 10.945 17.578 1 63.28 158 ASN A CA 1
ATOM 1275 C C . ASN A 1 158 ? -17.734 10.844 19.062 1 63.28 158 ASN A C 1
ATOM 1277 O O . ASN A 1 158 ? -18.906 10.992 19.422 1 63.28 158 ASN A O 1
ATOM 1281 N N . VAL A 1 159 ? -16.734 10.547 19.797 1 62.81 159 VAL A N 1
ATOM 1282 C CA . VAL A 1 159 ? -17.266 10.5 21.156 1 62.81 159 VAL A CA 1
ATOM 1283 C C . VAL A 1 159 ? -16.828 11.734 21.922 1 62.81 159 VAL A C 1
ATOM 1285 O O . VAL A 1 159 ? -15.633 12.023 22.016 1 62.81 159 VAL A O 1
ATOM 1288 N N . SER A 1 160 ? -17.719 12.719 21.938 1 59.09 160 SER A N 1
ATOM 1289 C CA . SER A 1 160 ? -17.484 13.883 22.797 1 59.09 160 SER A CA 1
ATOM 1290 C C . SER A 1 160 ? -17.109 13.461 24.203 1 59.09 160 SER A C 1
ATOM 1292 O O . SER A 1 160 ? -17.812 12.641 24.812 1 59.09 160 SER A O 1
ATOM 1294 N N . GLN A 1 161 ? -15.82 13.555 24.5 1 63.09 161 GLN A N 1
ATOM 1295 C CA . GLN A 1 161 ? -15.484 13.188 25.859 1 63.09 161 GLN A CA 1
ATOM 1296 C C . GLN A 1 161 ? -15.133 14.422 26.703 1 63.09 161 GLN A C 1
ATOM 1298 O O . GLN A 1 161 ? -14.32 15.25 26.281 1 63.09 161 GLN A O 1
ATOM 1303 N N . GLU A 1 162 ? -15.992 14.938 27.5 1 56.47 162 GLU A N 1
ATOM 1304 C CA . GLU A 1 162 ? -15.703 16 28.469 1 56.47 162 GLU A CA 1
ATOM 1305 C C . GLU A 1 162 ? -14.797 15.508 29.594 1 56.47 162 GLU A C 1
ATOM 1307 O O . GLU A 1 162 ? -15.273 15.203 30.688 1 56.47 162 GLU A O 1
ATOM 1312 N N . ASN A 1 163 ? -13.945 14.609 29.281 1 59.31 163 ASN A N 1
ATOM 1313 C CA . ASN A 1 163 ? -13.305 14.148 30.5 1 59.31 163 ASN A CA 1
ATOM 1314 C C . ASN A 1 163 ? -11.883 14.68 30.625 1 59.31 163 ASN A C 1
ATOM 1316 O O . ASN A 1 163 ? -11.234 14.969 29.625 1 59.31 163 ASN A O 1
ATOM 1320 N N . ALA A 1 164 ? -11.508 15.086 31.859 1 61.16 164 ALA A N 1
ATOM 1321 C CA . ALA A 1 164 ? -10.273 15.664 32.375 1 61.16 164 ALA A CA 1
ATOM 1322 C C . ALA A 1 164 ? -9.109 14.688 32.219 1 61.16 164 ALA A C 1
ATOM 1324 O O . ALA A 1 164 ? -7.945 15.07 32.375 1 61.16 164 ALA A O 1
ATOM 1325 N N . GLY A 1 165 ? -9.32 13.43 31.797 1 71.62 165 GLY A N 1
ATOM 1326 C CA . GLY A 1 165 ? -8.195 12.508 31.828 1 71.62 165 GLY A CA 1
ATOM 1327 C C . GLY A 1 165 ? -7.547 12.336 30.469 1 71.62 165 GLY A C 1
ATOM 1328 O O . GLY A 1 165 ? -8.016 12.891 29.469 1 71.62 165 GLY A O 1
ATOM 1329 N N . GLU A 1 166 ? -6.363 11.758 30.562 1 85.31 166 GLU A N 1
ATOM 1330 C CA . GLU A 1 166 ? -5.633 11.469 29.328 1 85.31 166 GLU A CA 1
ATOM 1331 C C . GLU A 1 166 ? -6.305 10.352 28.531 1 85.31 166 GLU A C 1
ATOM 1333 O O . GLU A 1 166 ? -6.445 9.227 29.031 1 85.31 166 GLU A O 1
ATOM 1338 N N . LEU A 1 167 ? -6.777 10.641 27.422 1 89.19 167 LEU A N 1
ATOM 1339 C CA . LEU A 1 167 ? -7.445 9.664 26.562 1 89.19 167 LEU A CA 1
ATOM 1340 C C . LEU A 1 167 ? -6.434 8.891 25.719 1 89.19 167 LEU A C 1
ATOM 1342 O O . LEU A 1 167 ? -5.41 9.445 25.312 1 89.19 167 LEU A O 1
ATOM 1346 N N . LYS A 1 168 ? -6.652 7.605 25.641 1 91.94 168 LYS A N 1
ATOM 1347 C CA . LYS A 1 168 ? -5.855 6.738 24.781 1 91.94 168 LYS A CA 1
ATOM 1348 C C . LYS A 1 168 ? -6.746 5.973 23.797 1 91.94 168 LYS A C 1
ATOM 1350 O O . LYS A 1 168 ? -7.949 5.84 24.016 1 91.94 168 LYS A O 1
ATOM 1355 N N . PHE A 1 169 ? -6.141 5.574 22.828 1 94.12 169 PHE A N 1
ATOM 1356 C CA . PHE A 1 169 ? -6.883 4.73 21.891 1 94.12 169 PHE A CA 1
ATOM 1357 C C . PHE A 1 169 ? -6.816 3.27 22.312 1 94.12 169 PHE A C 1
ATOM 1359 O O . PHE A 1 169 ? -5.734 2.75 22.594 1 94.12 169 PHE A O 1
ATOM 1366 N N . TYR A 1 170 ? -7.977 2.715 22.312 1 95.19 170 TYR A N 1
ATOM 1367 C CA . TYR A 1 170 ? -8.094 1.305 22.672 1 95.19 170 TYR A CA 1
ATOM 1368 C C . TYR A 1 170 ? -8.648 0.495 21.5 1 95.19 170 TYR A C 1
ATOM 1370 O O . TYR A 1 170 ? -9.562 0.943 20.797 1 95.19 170 TYR A O 1
ATOM 1378 N N . MET A 1 171 ? -8.062 -0.622 21.312 1 96 171 MET A N 1
ATOM 1379 C CA . MET A 1 171 ? -8.695 -1.684 20.531 1 96 171 MET A CA 1
ATOM 1380 C C . MET A 1 171 ? -9.43 -2.664 21.438 1 96 171 MET A C 1
ATOM 1382 O O . MET A 1 171 ? -8.797 -3.35 22.25 1 96 171 MET A O 1
ATOM 1386 N N . ILE A 1 172 ? -10.695 -2.742 21.297 1 96.62 172 ILE A N 1
ATOM 1387 C CA . ILE A 1 172 ? -11.523 -3.521 22.219 1 96.62 172 ILE A CA 1
ATOM 1388 C C . ILE A 1 172 ? -12.305 -4.574 21.438 1 96.62 172 ILE A C 1
ATOM 1390 O O . ILE A 1 172 ? -12.984 -4.254 20.469 1 96.62 172 ILE A O 1
ATOM 1394 N N . GLU A 1 173 ? -12.141 -5.734 21.797 1 96.88 173 GLU A N 1
ATOM 1395 C CA . GLU A 1 173 ? -12.953 -6.824 21.25 1 96.88 173 GLU A CA 1
ATOM 1396 C C . GLU A 1 173 ? -14.117 -7.152 22.188 1 96.88 173 GLU A C 1
ATOM 1398 O O . GLU A 1 173 ? -13.922 -7.363 23.391 1 96.88 173 GLU A O 1
ATOM 1403 N N . VAL A 1 174 ? -15.273 -7.172 21.656 1 95.94 174 VAL A N 1
ATOM 1404 C CA . VAL A 1 174 ? -16.453 -7.48 22.453 1 95.94 174 VAL A CA 1
ATOM 1405 C C . VAL A 1 174 ? -17.234 -8.633 21.797 1 95.94 174 VAL A C 1
ATOM 1407 O O . VAL A 1 174 ? -17.141 -8.836 20.594 1 95.94 174 VAL A O 1
ATOM 1410 N N . GLU A 1 175 ? -17.844 -9.32 22.594 1 96.88 175 GLU A N 1
ATOM 1411 C CA . GLU A 1 175 ? -18.875 -10.266 22.156 1 96.88 175 GLU A CA 1
ATOM 1412 C C . GLU A 1 175 ? -20.266 -9.648 22.25 1 96.88 175 GLU A C 1
ATOM 1414 O O . GLU A 1 175 ? -20.672 -9.156 23.297 1 96.88 175 GLU A O 1
ATOM 1419 N N . ILE A 1 176 ? -20.969 -9.609 21.172 1 95.38 176 ILE A N 1
ATOM 1420 C CA . ILE A 1 176 ? -22.312 -9.07 21.125 1 95.38 176 ILE A CA 1
ATOM 1421 C C . ILE A 1 176 ? -23.328 -10.211 21.062 1 95.38 176 ILE A C 1
ATOM 1423 O O . ILE A 1 176 ? -23.266 -11.055 20.156 1 95.38 176 ILE A O 1
ATOM 1427 N N . GLU A 1 177 ? -24.141 -10.273 22.016 1 95.75 177 GLU A N 1
ATOM 1428 C CA . GLU A 1 177 ? -25.234 -11.25 22.047 1 95.75 177 GLU A CA 1
ATOM 1429 C C . GLU A 1 177 ? -26.578 -10.586 21.766 1 95.75 177 GLU A C 1
ATOM 1431 O O . GLU A 1 177 ? -27.016 -9.703 22.516 1 95.75 177 GLU A O 1
ATOM 1436 N N . LYS A 1 178 ? -27.141 -10.969 20.641 1 91.75 178 LYS A N 1
ATOM 1437 C CA . LYS A 1 178 ? -28.438 -10.422 20.234 1 91.75 178 LYS A CA 1
ATOM 1438 C C . LYS A 1 178 ? -29.297 -11.484 19.562 1 91.75 178 LYS A C 1
ATOM 1440 O O . LYS A 1 178 ? -28.828 -12.211 18.688 1 91.75 178 LYS A O 1
ATOM 1445 N N . ASP A 1 179 ? -30.625 -11.555 19.906 1 90.56 179 ASP A N 1
ATOM 1446 C CA . ASP A 1 179 ? -31.609 -12.469 19.312 1 90.56 179 ASP A CA 1
ATOM 1447 C C . ASP A 1 179 ? -31.078 -13.898 19.297 1 90.56 179 ASP A C 1
ATOM 1449 O O . ASP A 1 179 ? -31.141 -14.57 18.266 1 90.56 179 ASP A O 1
ATOM 1453 N N . ASN A 1 180 ? -30.406 -14.367 20.203 1 88.56 180 ASN A N 1
ATOM 1454 C CA . ASN A 1 180 ? -29.891 -15.719 20.406 1 88.56 180 ASN A CA 1
ATOM 1455 C C . ASN A 1 180 ? -28.703 -16 19.5 1 88.56 180 ASN A C 1
ATOM 1457 O O . ASN A 1 180 ? -28.406 -17.156 19.203 1 88.56 180 ASN A O 1
ATOM 1461 N N . HIS A 1 181 ? -28.188 -14.961 18.938 1 92.75 181 HIS A N 1
ATOM 1462 C CA . HIS A 1 181 ? -26.953 -15.086 18.172 1 92.75 181 HIS A CA 1
ATOM 1463 C C . HIS A 1 181 ? -25.812 -14.305 18.844 1 92.75 181 HIS A C 1
ATOM 1465 O O . HIS A 1 181 ? -26.062 -13.312 19.516 1 92.75 181 HIS A O 1
ATOM 1471 N N . SER A 1 182 ? -24.609 -14.922 18.703 1 94.62 182 SER A N 1
ATOM 1472 C CA . SER A 1 182 ? -23.438 -14.258 19.266 1 94.62 182 SER A CA 1
ATOM 1473 C C . SER A 1 182 ? -22.344 -14.102 18.219 1 94.62 182 SER A C 1
ATOM 1475 O O . SER A 1 182 ? -22.109 -15 17.406 1 94.62 182 SER A O 1
ATOM 1477 N N . TYR A 1 183 ? -21.781 -12.906 18.203 1 94.06 183 TYR A N 1
ATOM 1478 C CA . TYR A 1 183 ? -20.656 -12.672 17.297 1 94.06 183 TYR A CA 1
ATOM 1479 C C . TYR A 1 183 ? -19.688 -11.664 17.906 1 94.06 183 TYR A C 1
ATOM 1481 O O . TYR A 1 183 ? -20.047 -10.875 18.766 1 94.06 183 TYR A O 1
ATOM 1489 N N . ASN A 1 184 ? -18.469 -11.766 17.484 1 94.81 184 ASN A N 1
ATOM 1490 C CA . ASN A 1 184 ? -17.422 -10.875 17.984 1 94.81 184 ASN A CA 1
ATOM 1491 C C . ASN A 1 184 ? -17.172 -9.711 17.031 1 94.81 184 ASN A C 1
ATOM 1493 O O . ASN A 1 184 ? -17.344 -9.852 15.82 1 94.81 184 ASN A O 1
ATOM 1497 N N . ARG A 1 185 ? -16.844 -8.555 17.641 1 94.81 185 ARG A N 1
ATOM 1498 C CA . ARG A 1 185 ? -16.469 -7.375 16.875 1 94.81 185 ARG A CA 1
ATOM 1499 C C . ARG A 1 185 ? -15.352 -6.605 17.562 1 94.81 185 ARG A C 1
ATOM 1501 O O . ARG A 1 185 ? -15.25 -6.633 18.797 1 94.81 185 ARG A O 1
ATOM 1508 N N . ILE A 1 186 ? -14.562 -6.031 16.734 1 96.19 186 ILE A N 1
ATOM 1509 C CA . ILE A 1 186 ? -13.469 -5.219 17.25 1 96.19 186 ILE A CA 1
ATOM 1510 C C . ILE A 1 186 ? -13.773 -3.738 17.031 1 96.19 186 ILE A C 1
ATOM 1512 O O . ILE A 1 186 ? -14.266 -3.354 15.969 1 96.19 186 ILE A O 1
ATOM 1516 N N . PHE A 1 187 ? -13.547 -2.965 18.062 1 96.06 187 PHE A N 1
ATOM 1517 C CA . PHE A 1 187 ? -13.734 -1.521 17.984 1 96.06 187 PHE A CA 1
ATOM 1518 C C . PHE A 1 187 ? -12.461 -0.783 18.359 1 96.06 187 PHE A C 1
ATOM 1520 O O . PHE A 1 187 ? -11.727 -1.215 19.25 1 96.06 187 PHE A O 1
ATOM 1527 N N . ILE A 1 188 ? -12.195 0.222 17.703 1 95.12 188 ILE A N 1
ATOM 1528 C CA . ILE A 1 188 ? -11.148 1.164 18.078 1 95.12 188 ILE A CA 1
ATOM 1529 C C . ILE A 1 188 ? -11.781 2.455 18.594 1 95.12 188 ILE A C 1
ATOM 1531 O O . ILE A 1 188 ? -12.547 3.104 17.891 1 95.12 188 ILE A O 1
ATOM 1535 N N . VAL A 1 189 ? -11.445 2.785 19.859 1 93.81 189 VAL A N 1
ATOM 1536 C CA . VAL A 1 189 ? -12.117 3.902 20.516 1 93.81 189 VAL A CA 1
ATOM 1537 C C . VAL A 1 189 ? -11.117 4.664 21.391 1 93.81 189 VAL A C 1
ATOM 1539 O O . VAL A 1 189 ? -10.188 4.07 21.938 1 93.81 189 VAL A O 1
ATOM 1542 N N . ARG A 1 190 ? -11.25 5.98 21.375 1 92.31 190 ARG A N 1
ATOM 1543 C CA . ARG A 1 190 ? -10.5 6.812 22.312 1 92.31 190 ARG A CA 1
ATOM 1544 C C . ARG A 1 190 ? -11.219 6.918 23.641 1 92.31 190 ARG A C 1
ATOM 1546 O O . ARG A 1 190 ? -12.359 7.387 23.703 1 92.31 190 ARG A O 1
ATOM 1553 N N . ALA A 1 191 ? -10.578 6.449 24.719 1 92.19 191 ALA A N 1
ATOM 1554 C CA . ALA A 1 191 ? -11.258 6.379 26 1 92.19 191 ALA A CA 1
ATOM 1555 C C . ALA A 1 191 ? -10.266 6.52 27.156 1 92.19 191 ALA A C 1
ATOM 1557 O O . ALA A 1 191 ? -9.047 6.512 26.938 1 92.19 191 ALA A O 1
ATOM 1558 N N . LEU A 1 192 ? -10.812 6.668 28.312 1 91.38 192 LEU A N 1
ATOM 1559 C CA . LEU A 1 192 ? -10.008 6.773 29.516 1 91.38 192 LEU A CA 1
ATOM 1560 C C . LEU A 1 192 ? -9.438 5.414 29.922 1 91.38 192 LEU A C 1
ATOM 1562 O O . LEU A 1 192 ? -8.312 5.324 30.406 1 91.38 192 LEU A O 1
ATOM 1566 N N . ASN A 1 193 ? -10.227 4.449 29.812 1 91.44 193 ASN A N 1
ATOM 1567 C CA . ASN A 1 193 ? -9.906 3.059 30.094 1 91.44 193 ASN A CA 1
ATOM 1568 C C . ASN A 1 193 ? -10.82 2.1 29.344 1 91.44 193 ASN A C 1
ATOM 1570 O O . ASN A 1 193 ? -11.68 2.533 28.578 1 91.44 193 ASN A O 1
ATOM 1574 N N . ALA A 1 194 ? -10.625 0.858 29.531 1 92.5 194 ALA A N 1
ATOM 1575 C CA . ALA A 1 194 ? -11.367 -0.162 28.797 1 92.5 194 ALA A CA 1
ATOM 1576 C C . ALA A 1 194 ? -12.859 -0.094 29.094 1 92.5 194 ALA A C 1
ATOM 1578 O O . ALA A 1 194 ? -13.688 -0.287 28.219 1 92.5 194 ALA A O 1
ATOM 1579 N N . GLU A 1 195 ? -13.164 0.204 30.297 1 92.31 195 GLU A N 1
ATOM 1580 C CA . GLU A 1 195 ? -14.57 0.247 30.703 1 92.31 195 GLU A CA 1
ATOM 1581 C C . GLU A 1 195 ? -15.281 1.443 30.078 1 92.31 195 GLU A C 1
ATOM 1583 O O . GLU A 1 195 ? -16.422 1.328 29.641 1 92.31 195 GLU A O 1
ATOM 1588 N N . ASN A 1 196 ? -14.609 2.48 30.109 1 91.88 196 ASN A N 1
ATOM 1589 C CA . ASN A 1 196 ? -15.133 3.666 29.438 1 91.88 196 ASN A CA 1
ATOM 1590 C C . ASN A 1 196 ? -15.32 3.426 27.938 1 91.88 196 ASN A C 1
ATOM 1592 O O . ASN A 1 196 ? -16.312 3.854 27.359 1 91.88 196 ASN A O 1
ATOM 1596 N N . GLY A 1 197 ? -14.352 2.758 27.406 1 93.5 197 GLY A N 1
ATOM 1597 C CA . GLY A 1 197 ? -14.461 2.391 26 1 93.5 197 GLY A CA 1
ATOM 1598 C C . GLY A 1 197 ? -15.656 1.502 25.703 1 93.5 197 GLY A C 1
ATOM 1599 O O . GLY A 1 197 ? -16.359 1.712 24.719 1 93.5 197 GLY A O 1
ATOM 1600 N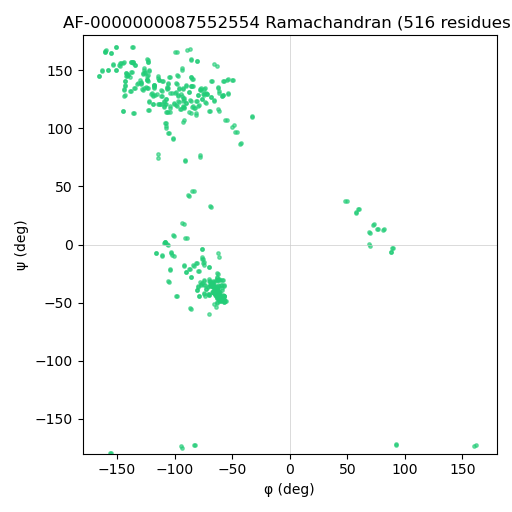 N . LYS A 1 198 ? -15.844 0.557 26.531 1 94.62 198 LYS A N 1
ATOM 1601 C CA . LYS A 1 198 ? -16.984 -0.339 26.375 1 94.62 198 LYS A CA 1
ATOM 1602 C C . LYS A 1 198 ? -18.297 0.438 26.406 1 94.62 198 LYS A C 1
ATOM 1604 O O . LYS A 1 198 ? -19.219 0.122 25.641 1 94.62 198 LYS A O 1
ATOM 1609 N N . ALA A 1 199 ? -18.359 1.395 27.234 1 92.88 199 ALA A N 1
ATOM 1610 C CA . ALA A 1 199 ? -19.562 2.221 27.328 1 92.88 199 ALA A CA 1
ATOM 1611 C C . ALA A 1 199 ? -19.812 2.957 26.016 1 92.88 199 ALA A C 1
ATOM 1613 O O . ALA A 1 199 ? -20.953 3.082 25.562 1 92.88 199 ALA A O 1
ATOM 1614 N N . PHE A 1 200 ? -18.75 3.441 25.453 1 92.94 200 PHE A N 1
ATOM 1615 C CA . PHE A 1 200 ? -18.875 4.125 24.172 1 92.94 200 PHE A CA 1
ATOM 1616 C C . PHE A 1 200 ? -19.344 3.164 23.094 1 92.94 200 PHE A C 1
ATOM 1618 O O . PHE A 1 200 ? -20.172 3.525 22.25 1 92.94 200 PHE A O 1
ATOM 1625 N N . ILE A 1 201 ? -18.875 1.976 23.109 1 95.06 201 ILE A N 1
ATOM 1626 C CA . ILE A 1 201 ? -19.25 0.958 22.141 1 95.06 201 ILE A CA 1
ATOM 1627 C C . ILE A 1 201 ? -20.734 0.633 22.297 1 95.06 201 ILE A C 1
ATOM 1629 O O . ILE A 1 201 ? -21.469 0.543 21.297 1 95.06 201 ILE A O 1
ATOM 1633 N N . GLU A 1 202 ? -21.094 0.521 23.516 1 94.31 202 GLU A N 1
ATOM 1634 C CA . GLU A 1 202 ? -22.5 0.24 23.797 1 94.31 202 GLU A CA 1
ATOM 1635 C C . GLU A 1 202 ? -23.406 1.35 23.25 1 94.31 202 GLU A C 1
ATOM 1637 O O . GLU A 1 202 ? -24.453 1.075 22.656 1 94.31 202 GLU A O 1
ATOM 1642 N N . ALA A 1 203 ? -23.016 2.531 23.5 1 92.12 203 ALA A N 1
ATOM 1643 C CA . ALA A 1 203 ? -23.781 3.672 23 1 92.12 203 ALA A CA 1
ATOM 1644 C C . ALA A 1 203 ? -23.828 3.674 21.469 1 92.12 203 ALA A C 1
ATOM 1646 O O . ALA A 1 203 ? -24.875 3.928 20.875 1 92.12 203 ALA A O 1
ATOM 1647 N N . PHE A 1 204 ? -22.734 3.398 20.922 1 91.88 204 PHE A N 1
ATOM 1648 C CA . PHE A 1 204 ? -22.625 3.354 19.469 1 91.88 204 PHE A CA 1
ATOM 1649 C C . PHE A 1 204 ? -23.562 2.291 18.875 1 91.88 204 PHE A C 1
ATOM 1651 O O . PHE A 1 204 ? -24.297 2.557 17.938 1 91.88 204 PHE A O 1
ATOM 1658 N N . LEU A 1 205 ? -23.531 1.13 19.406 1 93.62 205 LEU A N 1
ATOM 1659 C CA . LEU A 1 205 ? -24.344 0.013 18.922 1 93.62 205 LEU A CA 1
ATOM 1660 C C . LEU A 1 205 ? -25.828 0.278 19.125 1 93.62 205 LEU A C 1
ATOM 1662 O O . LEU A 1 205 ? -26.641 -0.063 18.266 1 93.62 205 LEU A O 1
ATOM 1666 N N . THR A 1 206 ? -26.125 0.819 20.266 1 93.25 206 THR A N 1
ATOM 1667 C CA . THR A 1 206 ? -27.516 1.18 20.531 1 93.25 206 THR A CA 1
ATOM 1668 C C . THR A 1 206 ? -28.047 2.107 19.438 1 93.25 206 THR A C 1
ATOM 1670 O O . THR A 1 206 ? -29.125 1.877 18.891 1 93.25 206 THR A O 1
ATOM 1673 N N . HIS A 1 207 ? -27.281 3.109 19.141 1 91.06 207 HIS A N 1
ATOM 1674 C CA . HIS A 1 207 ? -27.672 4.066 18.109 1 91.06 207 HIS A CA 1
ATOM 1675 C C . HIS A 1 207 ? -27.766 3.4 16.75 1 91.06 207 HIS A C 1
ATOM 1677 O O . HIS A 1 207 ? -28.703 3.65 15.992 1 91.06 207 HIS A O 1
ATOM 1683 N N . LYS A 1 208 ? -26.812 2.596 16.422 1 90.19 208 LYS A N 1
ATOM 1684 C CA . LYS A 1 208 ? -26.781 1.895 15.148 1 90.19 208 LYS A CA 1
ATOM 1685 C C . LYS A 1 208 ? -28 0.993 14.984 1 90.19 208 LYS A C 1
ATOM 1687 O O . LYS A 1 208 ? -28.641 0.995 13.938 1 90.19 208 LYS A O 1
ATOM 1692 N N . PHE A 1 209 ? -28.281 0.269 16 1 91.75 209 PHE A N 1
ATOM 1693 C CA . PHE A 1 209 ? -29.406 -0.655 15.953 1 91.75 209 PHE A CA 1
ATOM 1694 C C . PHE A 1 209 ? -30.734 0.104 15.859 1 91.75 209 PHE A C 1
ATOM 1696 O O . PHE A 1 209 ? -31.656 -0.339 15.188 1 91.75 209 PHE A O 1
ATOM 1703 N N . GLU A 1 210 ? -30.812 1.198 16.5 1 91.19 210 GLU A N 1
ATOM 1704 C CA . GLU A 1 210 ? -32 2.045 16.406 1 91.19 210 GLU A CA 1
ATOM 1705 C C . GLU A 1 210 ? -32.188 2.543 14.969 1 91.19 210 GLU A C 1
ATOM 1707 O O . GLU A 1 210 ? -33.312 2.539 14.461 1 91.19 210 GLU A O 1
ATOM 1712 N N . GLN A 1 211 ? -31.125 2.965 14.375 1 90.88 211 GLN A N 1
ATOM 1713 C CA . GLN A 1 211 ? -31.188 3.443 12.992 1 90.88 211 GLN A CA 1
ATOM 1714 C C . GLN A 1 211 ? -31.609 2.33 12.047 1 90.88 211 GLN A C 1
ATOM 1716 O O . GLN A 1 211 ? -32.281 2.588 11.039 1 90.88 211 GLN A O 1
ATOM 1721 N N . ASP A 1 212 ? -31.297 1.151 12.422 1 90.38 212 ASP A N 1
ATOM 1722 C CA . ASP A 1 212 ? -31.641 -0.004 11.602 1 90.38 212 ASP A CA 1
ATOM 1723 C C . ASP A 1 212 ? -33 -0.567 11.992 1 90.38 212 ASP A C 1
ATOM 1725 O O . ASP A 1 212 ? -33.375 -1.646 11.539 1 90.38 212 ASP A O 1
ATOM 1729 N N . ASN A 1 213 ? -33.656 0.1 12.852 1 91.62 213 ASN A N 1
ATOM 1730 C CA . ASN A 1 213 ? -34.969 -0.3 13.359 1 91.62 213 ASN A CA 1
ATOM 1731 C C . ASN A 1 213 ? -34.906 -1.673 14.023 1 91.62 213 ASN A C 1
ATOM 1733 O O . ASN A 1 213 ? -35.844 -2.477 13.867 1 91.62 213 ASN A O 1
ATOM 1737 N N . ASP A 1 214 ? -33.844 -1.938 14.539 1 88.19 214 ASP A N 1
ATOM 1738 C CA . ASP A 1 214 ? -33.594 -3.156 15.305 1 88.19 214 ASP A CA 1
ATOM 1739 C C . ASP A 1 214 ? -33.312 -2.834 16.766 1 88.19 214 ASP A C 1
ATOM 1741 O O . ASP A 1 214 ? -32.188 -2.975 17.234 1 88.19 214 ASP A O 1
ATOM 1745 N N . SER A 1 215 ? -34.344 -2.543 17.531 1 84.25 215 SER A N 1
ATOM 1746 C CA . SER A 1 215 ? -34.188 -2.021 18.891 1 84.25 215 SER A CA 1
ATOM 1747 C C . SER A 1 215 ? -34.219 -3.146 19.922 1 84.25 215 SER A C 1
ATOM 1749 O O . SER A 1 215 ? -34.406 -2.895 21.109 1 84.25 215 SER A O 1
ATOM 1751 N N . ASN A 1 216 ? -34 -4.32 19.422 1 88.25 216 ASN A N 1
ATOM 1752 C CA . ASN A 1 216 ? -34 -5.418 20.391 1 88.25 216 ASN A CA 1
ATOM 1753 C C . ASN A 1 216 ? -32.844 -5.281 21.359 1 88.25 216 ASN A C 1
ATOM 1755 O O . ASN A 1 216 ? -31.812 -4.652 21.047 1 88.25 216 ASN A O 1
ATOM 1759 N N . GLU A 1 217 ? -33.094 -5.871 22.438 1 91.69 217 GLU A N 1
ATOM 1760 C CA . GLU A 1 217 ? -32.062 -5.832 23.469 1 91.69 217 GLU A CA 1
ATOM 1761 C C . GLU A 1 217 ? -30.828 -6.645 23.047 1 91.69 217 GLU A C 1
ATOM 1763 O O . GLU A 1 217 ? -30.953 -7.66 22.359 1 91.69 217 GLU A O 1
ATOM 1768 N N . PHE A 1 218 ? -29.656 -6.117 23.375 1 95.31 218 PHE A N 1
ATOM 1769 C CA . PHE A 1 218 ? -28.422 -6.844 23.141 1 95.31 218 PHE A CA 1
ATOM 1770 C C . PHE A 1 218 ? -27.5 -6.77 24.359 1 95.31 218 PHE A C 1
ATOM 1772 O O . PHE A 1 218 ? -27.688 -5.91 25.234 1 95.31 218 PHE A O 1
ATOM 1779 N N . HIS A 1 219 ? -26.625 -7.746 24.516 1 95.31 219 HIS A N 1
ATOM 1780 C CA . HIS A 1 219 ? -25.672 -7.812 25.609 1 95.31 219 HIS A CA 1
ATOM 1781 C C . HIS A 1 219 ? -24.234 -7.77 25.094 1 95.31 219 HIS A C 1
ATOM 1783 O O . HIS A 1 219 ? -23.922 -8.414 24.094 1 95.31 219 HIS A O 1
ATOM 1789 N N . LEU A 1 220 ? -23.484 -6.941 25.797 1 95.56 220 LEU A N 1
ATOM 1790 C CA . LEU A 1 220 ? -22.078 -6.781 25.422 1 95.56 220 LEU A CA 1
ATOM 1791 C C . LEU A 1 220 ? -21.156 -7.375 26.469 1 95.56 220 LEU A C 1
ATOM 1793 O O . LEU A 1 220 ? -21.297 -7.098 27.656 1 95.56 220 LEU A O 1
ATOM 1797 N N . THR A 1 221 ? -20.234 -8.234 26.031 1 95.75 221 THR A N 1
ATOM 1798 C CA . THR A 1 221 ? -19.203 -8.766 26.906 1 95.75 221 THR A CA 1
ATOM 1799 C C . THR A 1 221 ? -17.812 -8.383 26.406 1 95.75 221 THR A C 1
ATOM 1801 O O . THR A 1 221 ? -17.5 -8.578 25.234 1 95.75 221 THR A O 1
ATOM 1804 N N . LEU A 1 222 ? -17.047 -7.844 27.25 1 96.44 222 LEU A N 1
ATOM 1805 C CA . LEU A 1 222 ? -15.68 -7.473 26.906 1 96.44 222 LEU A CA 1
ATOM 1806 C C . LEU A 1 222 ? -14.797 -8.711 26.797 1 96.44 222 LEU A C 1
ATOM 1808 O O . LEU A 1 222 ? -14.688 -9.492 27.734 1 96.44 222 LEU A O 1
ATOM 1812 N N . GLN A 1 223 ? -14.18 -8.891 25.656 1 96.19 223 GLN A N 1
ATOM 1813 C CA . GLN A 1 223 ? -13.305 -10.039 25.438 1 96.19 223 GLN A CA 1
ATOM 1814 C C . GLN A 1 223 ? -11.844 -9.656 25.625 1 96.19 223 GLN A C 1
ATOM 1816 O O . GLN A 1 223 ? -11.07 -10.406 26.219 1 96.19 223 GLN A O 1
ATOM 1821 N N . SER A 1 224 ? -11.445 -8.586 25.109 1 96.12 224 SER A N 1
ATOM 1822 C CA . SER A 1 224 ? -10.078 -8.094 25.234 1 96.12 224 SER A CA 1
ATOM 1823 C C . SER A 1 224 ? -10.016 -6.586 25 1 96.12 224 SER A C 1
ATOM 1825 O O . SER A 1 224 ? -10.898 -6.012 24.359 1 96.12 224 SER A O 1
ATOM 1827 N N . ALA A 1 225 ? -9.039 -5.945 25.656 1 96.5 225 ALA A N 1
ATOM 1828 C CA . ALA A 1 225 ? -8.773 -4.52 25.469 1 96.5 225 ALA A CA 1
ATOM 1829 C C . ALA A 1 225 ? -7.281 -4.227 25.547 1 96.5 225 ALA A C 1
ATOM 1831 O O . ALA A 1 225 ? -6.59 -4.707 26.438 1 96.5 225 ALA A O 1
ATOM 1832 N N . LYS A 1 226 ? -6.809 -3.568 24.562 1 96.5 226 LYS A N 1
ATOM 1833 C CA . LYS A 1 226 ? -5.406 -3.172 24.562 1 96.5 226 LYS A CA 1
ATOM 1834 C C . LYS A 1 226 ? -5.23 -1.752 24.031 1 96.5 226 LYS A C 1
ATOM 1836 O O . LYS A 1 226 ? -5.945 -1.33 23.125 1 96.5 226 LYS A O 1
ATOM 1841 N N . VAL A 1 227 ? -4.281 -1.089 24.641 1 95.69 227 VAL A N 1
ATOM 1842 C CA . VAL A 1 227 ? -3.912 0.228 24.125 1 95.69 227 VAL A CA 1
ATOM 1843 C C . VAL A 1 227 ? -3.121 0.078 22.828 1 95.69 227 VAL A C 1
ATOM 1845 O O . VAL A 1 227 ? -2.244 -0.783 22.719 1 95.69 227 VAL A O 1
ATOM 1848 N N . ILE A 1 228 ? -3.475 0.887 21.844 1 95.44 228 ILE A N 1
ATOM 1849 C CA . ILE A 1 228 ? -2.76 0.82 20.578 1 95.44 228 ILE A CA 1
ATOM 1850 C C . ILE A 1 228 ? -2.195 2.195 20.219 1 95.44 228 ILE A C 1
ATOM 1852 O O . ILE A 1 228 ? -2.785 3.221 20.578 1 95.44 228 ILE A O 1
ATOM 1856 N N . PRO A 1 229 ? -1.014 2.166 19.594 1 94.81 229 PRO A N 1
ATOM 1857 C CA . PRO A 1 229 ? -0.535 3.447 19.062 1 94.81 229 PRO A CA 1
ATOM 1858 C C . PRO A 1 229 ? -1.411 3.99 17.938 1 94.81 229 PRO A C 1
ATOM 1860 O O . PRO A 1 229 ? -1.7 3.273 16.969 1 94.81 229 PRO A O 1
ATOM 1863 N N . CYS A 1 230 ? -1.884 5.152 18.125 1 94.69 230 CYS A N 1
ATOM 1864 C CA . CYS A 1 230 ? -2.729 5.797 17.125 1 94.69 230 CYS A CA 1
ATOM 1865 C C . CYS A 1 230 ? -2.473 7.301 17.078 1 94.69 230 CYS A C 1
ATOM 1867 O O . CYS A 1 230 ? -2.701 8 18.062 1 94.69 230 CYS A O 1
ATOM 1869 N N . GLU A 1 231 ? -1.964 7.73 15.945 1 94.62 231 GLU A N 1
ATOM 1870 C CA . GLU A 1 231 ? -1.725 9.156 15.766 1 94.62 231 GLU A CA 1
ATOM 1871 C C . GLU A 1 231 ? -3.012 9.891 15.391 1 94.62 231 GLU A C 1
ATOM 1873 O O . GLU A 1 231 ? -3.273 10.984 15.883 1 94.62 231 GLU A O 1
ATOM 1878 N N . ALA A 1 232 ? -3.779 9.25 14.578 1 93.69 232 ALA A N 1
ATOM 1879 C CA . ALA A 1 232 ? -5.012 9.891 14.125 1 93.69 232 ALA A CA 1
ATOM 1880 C C . ALA A 1 232 ? -5.98 8.867 13.531 1 93.69 232 ALA A C 1
ATOM 1882 O O . ALA A 1 232 ? -5.559 7.824 13.031 1 93.69 232 ALA A O 1
ATOM 1883 N N . VAL A 1 233 ? -7.219 9.172 13.672 1 93.88 233 VAL A N 1
ATOM 1884 C CA . VAL A 1 233 ? -8.281 8.492 12.945 1 93.88 233 VAL A CA 1
ATOM 1885 C C . VAL A 1 233 ? -8.867 9.438 11.891 1 93.88 233 VAL A C 1
ATOM 1887 O O . VAL A 1 233 ? -9.414 10.492 12.227 1 93.88 233 VAL A O 1
ATOM 1890 N N . ILE A 1 234 ? -8.734 9 10.664 1 93.62 234 ILE A N 1
ATOM 1891 C CA . ILE A 1 234 ? -9.219 9.867 9.594 1 93.62 234 ILE A CA 1
ATOM 1892 C C . ILE A 1 234 ? -10.734 9.773 9.5 1 93.62 234 ILE A C 1
ATOM 1894 O O . ILE A 1 234 ? -11.297 8.672 9.5 1 93.62 234 ILE A O 1
ATOM 1898 N N . ASP A 1 235 ? -11.281 10.883 9.414 1 90.81 235 ASP A N 1
ATOM 1899 C CA . ASP A 1 235 ? -12.742 10.992 9.406 1 90.81 235 ASP A CA 1
ATOM 1900 C C . ASP A 1 235 ? -13.344 10.172 8.258 1 90.81 235 ASP A C 1
ATOM 1902 O O . ASP A 1 235 ? -12.828 10.195 7.141 1 90.81 235 ASP A O 1
ATOM 1906 N N . SER A 1 236 ? -14.461 9.539 8.57 1 89.44 236 SER A N 1
ATOM 1907 C CA . SER A 1 236 ? -15.133 8.703 7.582 1 89.44 236 SER A CA 1
ATOM 1908 C C . SER A 1 236 ? -15.578 9.523 6.379 1 89.44 236 SER A C 1
ATOM 1910 O O . SER A 1 236 ? -15.594 9.031 5.25 1 89.44 236 SER A O 1
ATOM 1912 N N . SER A 1 237 ? -15.992 10.758 6.629 1 88.81 237 SER A N 1
ATOM 1913 C CA . SER A 1 237 ? -16.422 11.625 5.535 1 88.81 237 SER A CA 1
ATOM 1914 C C . SER A 1 237 ? -15.273 11.914 4.57 1 88.81 237 SER A C 1
ATOM 1916 O O . SER A 1 237 ? -15.484 12.016 3.361 1 88.81 237 SER A O 1
ATOM 1918 N N . PHE A 1 238 ? -14.086 12.07 5.141 1 91.94 238 PHE A N 1
ATOM 1919 C CA . PHE A 1 238 ? -12.891 12.25 4.316 1 91.94 238 PHE A CA 1
ATOM 1920 C C . PHE A 1 238 ? -12.617 11 3.484 1 91.94 238 PHE A C 1
ATOM 1922 O O . PHE A 1 238 ? -12.375 11.094 2.279 1 91.94 238 PHE A O 1
ATOM 1929 N N . CYS A 1 239 ? -12.766 9.836 4.074 1 93.25 239 CYS A N 1
ATOM 1930 C CA . CYS A 1 239 ? -12.523 8.562 3.406 1 93.25 239 CYS A CA 1
ATOM 1931 C C . CYS A 1 239 ? -13.547 8.328 2.301 1 93.25 239 CYS A C 1
ATOM 1933 O O . CYS A 1 239 ? -13.203 7.84 1.224 1 93.25 239 CYS A O 1
ATOM 1935 N N . ALA A 1 240 ? -14.727 8.711 2.504 1 91.12 240 ALA A N 1
ATOM 1936 C CA . ALA A 1 240 ? -15.836 8.461 1.584 1 91.12 240 ALA A CA 1
ATOM 1937 C C . ALA A 1 240 ? -15.594 9.141 0.238 1 91.12 240 ALA A C 1
ATOM 1939 O O . ALA A 1 240 ? -16.016 8.633 -0.804 1 91.12 240 ALA A O 1
ATOM 1940 N N . LYS A 1 241 ? -14.906 10.242 0.212 1 91.19 241 LYS A N 1
ATOM 1941 C CA . LYS A 1 241 ? -14.625 10.961 -1.027 1 91.19 241 LYS A CA 1
ATOM 1942 C C . LYS A 1 241 ? -13.766 10.117 -1.967 1 91.19 241 LYS A C 1
ATOM 1944 O O . LYS A 1 241 ? -13.852 10.258 -3.189 1 91.19 241 LYS A O 1
ATOM 1949 N N . TYR A 1 242 ? -12.977 9.312 -1.397 1 91.56 242 TYR A N 1
ATOM 1950 C CA . TYR A 1 242 ? -12.109 8.445 -2.184 1 91.56 242 TYR A CA 1
ATOM 1951 C C . TYR A 1 242 ? -12.828 7.156 -2.574 1 91.56 242 TYR A C 1
ATOM 1953 O O . TYR A 1 242 ? -12.516 6.547 -3.6 1 91.56 242 TYR A O 1
ATOM 1961 N N . LEU A 1 243 ? -13.719 6.773 -1.793 1 87.69 243 LEU A N 1
ATOM 1962 C CA . LEU A 1 243 ? -14.469 5.551 -2.055 1 87.69 243 LEU A CA 1
ATOM 1963 C C . LEU A 1 243 ? -15.523 5.777 -3.139 1 87.69 243 LEU A C 1
ATOM 1965 O O . LEU A 1 243 ? -15.797 4.879 -3.938 1 87.69 243 LEU A O 1
ATOM 1969 N N . ASP A 1 244 ? -16.078 6.938 -3.16 1 76.88 244 ASP A N 1
ATOM 1970 C CA . ASP A 1 244 ? -17.109 7.301 -4.133 1 76.88 244 ASP A CA 1
ATOM 1971 C C . ASP A 1 244 ? -16.5 7.488 -5.523 1 76.88 244 ASP A C 1
ATOM 1973 O O . ASP A 1 244 ? -17.125 7.148 -6.527 1 76.88 244 ASP A O 1
ATOM 1977 N N . GLN A 1 245 ? -15.359 8.039 -5.648 1 64.56 245 GLN A N 1
ATOM 1978 C CA . GLN A 1 245 ? -14.719 8.32 -6.93 1 64.56 245 GLN A CA 1
ATOM 1979 C C . GLN A 1 245 ? -14.32 7.035 -7.645 1 64.56 245 GLN A C 1
ATOM 1981 O O . GLN A 1 245 ? -14.344 6.965 -8.875 1 64.56 245 GLN A O 1
ATOM 1986 N N . GLU A 1 246 ? -13.844 6.152 -6.914 1 57.34 246 GLU A N 1
ATOM 1987 C CA . GLU A 1 246 ? -13.492 4.875 -7.523 1 57.34 246 GLU A CA 1
ATOM 1988 C C . GLU A 1 246 ? -14.695 4.242 -8.211 1 57.34 246 GLU A C 1
ATOM 1990 O O . GLU A 1 246 ? -14.562 3.643 -9.281 1 57.34 246 GLU A O 1
ATOM 1995 N N . LYS A 1 247 ? -15.867 4.41 -7.672 1 54.44 247 LYS A N 1
ATOM 1996 C CA . LYS A 1 247 ? -17.094 3.891 -8.281 1 54.44 247 LYS A CA 1
ATOM 1997 C C . LYS A 1 247 ? -17.391 4.602 -9.594 1 54.44 247 LYS A C 1
ATOM 1999 O O . LYS A 1 247 ? -17.906 3.986 -10.539 1 54.44 247 LYS A O 1
ATOM 2004 N N . THR A 1 248 ? -17.031 5.867 -9.711 1 47.31 248 THR A N 1
ATOM 2005 C CA . THR A 1 248 ? -17.328 6.625 -10.922 1 47.31 248 THR A CA 1
ATOM 2006 C C . THR A 1 248 ? -16.328 6.305 -12.023 1 47.31 248 THR A C 1
ATOM 2008 O O . THR A 1 248 ? -16.672 6.297 -13.203 1 47.31 248 THR A O 1
ATOM 2011 N N . THR A 1 249 ? -15.094 6.098 -11.688 1 46.78 249 THR A N 1
ATOM 2012 C CA . THR A 1 249 ? -14.109 5.797 -12.719 1 46.78 249 THR A CA 1
ATOM 2013 C C . THR A 1 249 ? -14.344 4.41 -13.305 1 46.78 249 THR A C 1
ATOM 2015 O O . THR A 1 249 ? -14.102 4.18 -14.492 1 46.78 249 THR A O 1
ATOM 2018 N N . ASP A 1 250 ? -14.75 3.482 -12.578 1 44.91 250 ASP A N 1
ATOM 2019 C CA . ASP A 1 250 ? -15.047 2.146 -13.078 1 44.91 250 ASP A CA 1
ATOM 2020 C C . ASP A 1 250 ? -16.281 2.162 -13.977 1 44.91 250 ASP A C 1
ATOM 2022 O O . ASP A 1 250 ? -16.359 1.424 -14.961 1 44.91 250 ASP A O 1
ATOM 2026 N N . SER A 1 251 ? -17.25 2.975 -13.664 1 40.25 251 SER A N 1
ATOM 2027 C CA . SER A 1 251 ? -18.406 3.051 -14.539 1 40.25 251 SER A CA 1
ATOM 2028 C C . SER A 1 251 ? -18.062 3.688 -15.875 1 40.25 251 SER A C 1
ATOM 2030 O O . SER A 1 251 ? -18.641 3.35 -16.906 1 40.25 251 SER A O 1
ATOM 2032 N N . HIS A 1 252 ? -17.188 4.605 -15.883 1 39.16 252 HIS A N 1
ATOM 2033 C CA . HIS A 1 252 ? -16.828 5.211 -17.156 1 39.16 252 HIS A CA 1
ATOM 2034 C C . HIS A 1 252 ? -15.875 4.32 -17.953 1 39.16 252 HIS A C 1
ATOM 2036 O O . HIS A 1 252 ? -15.781 4.43 -19.172 1 39.16 252 HIS A O 1
ATOM 2042 N N . GLY A 1 253 ? -15.188 3.459 -17.297 1 34.06 253 GLY A N 1
ATOM 2043 C CA . GLY A 1 253 ? -14.352 2.527 -18.031 1 34.06 253 GLY A CA 1
ATOM 2044 C C . GLY A 1 253 ? -15.133 1.438 -18.734 1 34.06 253 GLY A C 1
ATOM 2045 O O . GLY A 1 253 ? -14.641 0.813 -19.672 1 34.06 253 GLY A O 1
ATOM 2046 N N . GLU A 1 254 ? -16.219 1.027 -18.094 1 34.06 254 GLU A N 1
ATOM 2047 C CA . GLU A 1 254 ? -17.031 0.046 -18.812 1 34.06 254 GLU A CA 1
ATOM 2048 C C . GLU A 1 254 ? -17.719 0.68 -20.016 1 34.06 254 GLU A C 1
ATOM 2050 O O . GLU A 1 254 ? -18.078 -0.012 -20.969 1 34.06 254 GLU A O 1
ATOM 2055 N N . THR A 1 255 ? -18.016 1.944 -19.859 1 31.72 255 THR A N 1
ATOM 2056 C CA . THR A 1 255 ? -18.844 2.461 -20.953 1 31.72 255 THR A CA 1
ATOM 2057 C C . THR A 1 255 ? -18 2.66 -22.203 1 31.72 255 THR A C 1
ATOM 2059 O O . THR A 1 255 ? -18.547 2.717 -23.312 1 31.72 255 THR A O 1
ATOM 2062 N N . HIS A 1 256 ? -16.719 2.988 -22.062 1 30 256 HIS A N 1
ATOM 2063 C CA . HIS A 1 256 ? -16.109 3.254 -23.359 1 30 256 HIS A CA 1
ATOM 2064 C C . HIS A 1 256 ? -15.867 1.96 -24.125 1 30 256 HIS A C 1
ATOM 2066 O O . HIS A 1 256 ? -15.398 1.989 -25.266 1 30 256 HIS A O 1
ATOM 2072 N N . GLN A 1 257 ? -15.938 0.816 -23.438 1 26.08 257 GLN A N 1
ATOM 2073 C CA . GLN A 1 257 ? -15.75 -0.313 -24.344 1 26.08 257 GLN A CA 1
ATOM 2074 C C . GLN A 1 257 ? -17 -0.554 -25.188 1 26.08 257 GLN A C 1
ATOM 2076 O O . GLN A 1 257 ? -17 -1.411 -26.062 1 26.08 257 GLN A O 1
ATOM 2081 N N . SER A 1 258 ? -18.109 0.039 -24.766 1 23.7 258 SER A N 1
ATOM 2082 C CA . SER A 1 258 ? -19.219 -0.382 -25.625 1 23.7 258 SER A CA 1
ATOM 2083 C C . SER A 1 258 ? -19.141 0.289 -26.984 1 23.7 258 SER A C 1
ATOM 2085 O O . SER A 1 258 ? -19.812 -0.132 -27.938 1 23.7 258 SER A O 1
ATOM 2087 N N . LEU A 1 259 ? -18.859 1.625 -27.062 1 22.86 259 LEU A N 1
ATOM 2088 C CA . LEU A 1 259 ? -19.359 2.242 -28.297 1 22.86 259 LEU A CA 1
ATOM 2089 C C . LEU A 1 259 ? -18.391 2.029 -29.438 1 22.86 259 LEU A C 1
ATOM 2091 O O . LEU A 1 259 ? -18.672 2.395 -30.578 1 22.86 259 LEU A O 1
ATOM 2095 N N . TYR A 1 260 ? -17.047 1.674 -29.344 1 21.89 260 TYR A N 1
ATOM 2096 C CA . TYR A 1 260 ? -16.578 1.463 -30.703 1 21.89 260 TYR A CA 1
ATOM 2097 C C . TYR A 1 260 ? -16.875 0.045 -31.172 1 21.89 260 TYR A C 1
ATOM 2099 O O . TYR A 1 260 ? -16.844 -0.899 -30.375 1 21.89 260 TYR A O 1
ATOM 2107 N N . MET B 1 1 ? -20.109 27.641 7.234 1 29.42 1 MET B N 1
ATOM 2108 C CA . MET B 1 1 ? -19.781 27.062 5.93 1 29.42 1 MET B CA 1
ATOM 2109 C C . MET B 1 1 ? -19.141 25.703 6.078 1 29.42 1 MET B C 1
ATOM 2111 O O . MET B 1 1 ? -18.25 25.516 6.91 1 29.42 1 MET B O 1
ATOM 2115 N N . LYS B 1 2 ? -19.75 24.594 5.863 1 39.97 2 LYS B N 1
ATOM 2116 C CA . LYS B 1 2 ? -19.234 23.25 6.094 1 39.97 2 LYS B CA 1
ATOM 2117 C C . LYS B 1 2 ? -17.828 23.094 5.559 1 39.97 2 LYS B C 1
ATOM 2119 O O . LYS B 1 2 ? -17.562 23.375 4.387 1 39.97 2 LYS B O 1
ATOM 2124 N N . GLU B 1 3 ? -16.812 23.203 6.227 1 49.56 3 GLU B N 1
ATOM 2125 C CA . GLU B 1 3 ? -15.391 23.234 5.852 1 49.56 3 GLU B CA 1
ATOM 2126 C C . GLU B 1 3 ? -15.086 22.172 4.801 1 49.56 3 GLU B C 1
ATOM 2128 O O . GLU B 1 3 ? -15.453 21 4.965 1 49.56 3 GLU B O 1
ATOM 2133 N N . LYS B 1 4 ? -15.289 22.547 3.549 1 59.59 4 LYS B N 1
ATOM 2134 C CA . LYS B 1 4 ? -15.039 21.734 2.359 1 59.59 4 LYS B CA 1
ATOM 2135 C C . LYS B 1 4 ? -13.852 20.797 2.568 1 59.59 4 LYS B C 1
ATOM 2137 O O . LYS B 1 4 ? -12.773 21.25 2.965 1 59.59 4 LYS B O 1
ATOM 2142 N N . LEU B 1 5 ? -14.188 19.547 2.643 1 71.62 5 LEU B N 1
ATOM 2143 C CA . LEU B 1 5 ? -13.141 18.547 2.834 1 71.62 5 LEU B CA 1
ATOM 2144 C C . LEU B 1 5 ? -12.086 18.656 1.739 1 71.62 5 LEU B C 1
ATOM 2146 O O . LEU B 1 5 ? -12.398 18.562 0.551 1 71.62 5 LEU B O 1
ATOM 2150 N N . GLU B 1 6 ? -10.906 19.141 2.014 1 83.25 6 GLU B N 1
ATOM 2151 C CA . GLU B 1 6 ? -9.82 19.391 1.074 1 83.25 6 GLU B CA 1
ATOM 2152 C C . GLU B 1 6 ? -9.094 18.109 0.713 1 83.25 6 GLU B C 1
ATOM 2154 O O . GLU B 1 6 ? -7.969 17.875 1.164 1 83.25 6 GLU B O 1
ATOM 2159 N N . THR B 1 7 ? -9.836 17.328 -0.165 1 87 7 THR B N 1
ATOM 2160 C CA . THR B 1 7 ? -9.188 16.125 -0.66 1 87 7 THR B CA 1
ATOM 2161 C C . THR B 1 7 ? -8.359 16.422 -1.905 1 87 7 THR B C 1
ATOM 2163 O O . THR B 1 7 ? -8.469 17.5 -2.486 1 87 7 THR B O 1
ATOM 2166 N N . LYS B 1 8 ? -7.559 15.469 -2.273 1 89.25 8 LYS B N 1
ATOM 2167 C CA . LYS B 1 8 ? -6.715 15.641 -3.451 1 89.25 8 LYS B CA 1
ATOM 2168 C C . LYS B 1 8 ? -7.555 15.797 -4.715 1 89.25 8 LYS B C 1
ATOM 2170 O O . LYS B 1 8 ? -7.141 16.453 -5.664 1 89.25 8 LYS B O 1
ATOM 2175 N N . HIS B 1 9 ? -8.711 15.297 -4.684 1 85.44 9 HIS B N 1
ATOM 2176 C CA . HIS B 1 9 ? -9.586 15.344 -5.848 1 85.44 9 HIS B CA 1
ATOM 2177 C C . HIS B 1 9 ? -10.07 16.766 -6.117 1 85.44 9 HIS B C 1
ATOM 2179 O O . HIS B 1 9 ? -10.453 17.094 -7.242 1 85.44 9 HIS B O 1
ATOM 2185 N N . ARG B 1 10 ? -10 17.609 -5.137 1 88.06 10 ARG B N 1
ATOM 2186 C CA . ARG B 1 10 ? -10.477 18.984 -5.27 1 88.06 10 ARG B CA 1
ATOM 2187 C C . ARG B 1 10 ? -9.312 19.969 -5.324 1 88.06 10 ARG B C 1
ATOM 2189 O O . ARG B 1 10 ? -9.523 21.188 -5.352 1 88.06 10 ARG B O 1
ATOM 2196 N N . GLU B 1 11 ? -8.203 19.375 -5.293 1 91.94 11 GLU B N 1
ATOM 2197 C CA . GLU B 1 11 ? -7.035 20.234 -5.34 1 91.94 11 GLU B CA 1
ATOM 2198 C C . GLU B 1 11 ? -6.816 20.797 -6.746 1 91.94 11 GLU B C 1
ATOM 2200 O O . GLU B 1 11 ? -6.902 20.047 -7.727 1 91.94 11 GLU B O 1
ATOM 2205 N N . LYS B 1 12 ? -6.656 22.078 -6.863 1 93 12 LYS B N 1
ATOM 2206 C CA . LYS B 1 12 ? -6.211 22.734 -8.086 1 93 12 LYS B CA 1
ATOM 2207 C C . LYS B 1 12 ? -4.773 23.219 -7.957 1 93 12 LYS B C 1
ATOM 2209 O O . LYS B 1 12 ? -4.465 24.047 -7.098 1 93 12 LYS B O 1
ATOM 2214 N N . ARG B 1 13 ? -3.941 22.594 -8.766 1 94.69 13 ARG B N 1
ATOM 2215 C CA . ARG B 1 13 ? -2.521 22.938 -8.766 1 94.69 13 ARG B CA 1
ATOM 2216 C C . ARG B 1 13 ? -2.074 23.422 -10.133 1 94.69 13 ARG B C 1
ATOM 2218 O O . ARG B 1 13 ? -2.482 22.891 -11.164 1 94.69 13 ARG B O 1
ATOM 2225 N N . PHE B 1 14 ? -1.391 24.594 -10.094 1 95.94 14 PHE B N 1
ATOM 2226 C CA . PHE B 1 14 ? -0.907 25.094 -11.375 1 95.94 14 PHE B CA 1
ATOM 2227 C C . PHE B 1 14 ? 0.329 25.969 -11.172 1 95.94 14 PHE B C 1
ATOM 2229 O O . PHE B 1 14 ? 0.6 26.422 -10.062 1 95.94 14 PHE B O 1
ATOM 2236 N N . PHE B 1 15 ? 1.105 26.016 -12.266 1 96.75 15 PHE B N 1
ATOM 2237 C CA . PHE B 1 15 ? 2.281 26.875 -12.289 1 96.75 15 PHE B CA 1
ATOM 2238 C C . PHE B 1 15 ? 1.939 28.234 -12.875 1 96.75 15 PHE B C 1
ATOM 2240 O O . PHE B 1 15 ? 1.197 28.328 -13.859 1 96.75 15 PHE B O 1
ATOM 2247 N N . THR B 1 16 ? 2.389 29.297 -12.234 1 97.19 16 THR B N 1
ATOM 2248 C CA . THR B 1 16 ? 2.098 30.641 -12.734 1 97.19 16 THR B CA 1
ATOM 2249 C C . THR B 1 16 ? 3.203 31.625 -12.344 1 97.19 16 THR B C 1
ATOM 2251 O O . THR B 1 16 ? 3.904 31.406 -11.352 1 97.19 16 THR B O 1
ATOM 2254 N N . SER B 1 17 ? 3.375 32.594 -13.172 1 96.38 17 SER B N 1
ATOM 2255 C CA . SER B 1 17 ? 4.27 33.688 -12.852 1 96.38 17 SER B CA 1
ATOM 2256 C C . SER B 1 17 ? 3.488 34.969 -12.492 1 96.38 17 SER B C 1
ATOM 2258 O O . SER B 1 17 ? 4.078 36 -12.195 1 96.38 17 SER B O 1
ATOM 2260 N N . ARG B 1 18 ? 2.129 34.844 -12.539 1 96.88 18 ARG B N 1
ATOM 2261 C CA . ARG B 1 18 ? 1.269 35.969 -12.273 1 96.88 18 ARG B CA 1
ATOM 2262 C C . ARG B 1 18 ? 0.909 36.062 -10.789 1 96.88 18 ARG B C 1
ATOM 2264 O O . ARG B 1 18 ? 0.242 35.156 -10.258 1 96.88 18 ARG B O 1
ATOM 2271 N N . LEU B 1 19 ? 1.229 37.156 -10.203 1 96.31 19 LEU B N 1
ATOM 2272 C CA . LEU B 1 19 ? 1.033 37.312 -8.766 1 96.31 19 LEU B CA 1
ATOM 2273 C C . LEU B 1 19 ? -0.449 37.281 -8.414 1 96.31 19 LEU B C 1
ATOM 2275 O O . LEU B 1 19 ? -0.83 36.75 -7.367 1 96.31 19 LEU B O 1
ATOM 2279 N N . GLU B 1 20 ? -1.273 37.844 -9.281 1 95.69 20 GLU B N 1
ATOM 2280 C CA . GLU B 1 20 ? -2.709 37.906 -9.031 1 95.69 20 GLU B CA 1
ATOM 2281 C C . GLU B 1 20 ? -3.318 36.5 -8.922 1 95.69 20 GLU B C 1
ATOM 2283 O O . GLU B 1 20 ? -4.293 36.312 -8.195 1 95.69 20 GLU B O 1
ATOM 2288 N N . GLU B 1 21 ? -2.754 35.594 -9.586 1 97.12 21 GLU B N 1
ATOM 2289 C CA . GLU B 1 21 ? -3.26 34.219 -9.594 1 97.12 21 GLU B CA 1
ATOM 2290 C C . GLU B 1 21 ? -2.791 33.469 -8.359 1 97.12 21 GLU B C 1
ATOM 2292 O O . GLU B 1 21 ? -3.342 32.406 -8.023 1 97.12 21 GLU B O 1
ATOM 2297 N N . MET B 1 22 ? -1.775 34.031 -7.699 1 97.31 22 MET B N 1
ATOM 2298 C CA . MET B 1 22 ? -1.173 33.344 -6.559 1 97.31 22 MET B CA 1
ATOM 2299 C C . MET B 1 22 ? -1.852 33.781 -5.258 1 97.31 22 MET B C 1
ATOM 2301 O O . MET B 1 22 ? -1.743 33.062 -4.246 1 97.31 22 MET B O 1
ATOM 2305 N N . LYS B 1 23 ? -2.496 34.844 -5.359 1 96.75 23 LYS B N 1
ATOM 2306 C CA . LYS B 1 23 ? -3.002 35.469 -4.148 1 96.75 23 LYS B CA 1
ATOM 2307 C C . LYS B 1 23 ? -3.91 34.531 -3.367 1 96.75 23 LYS B C 1
ATOM 2309 O O . LYS B 1 23 ? -4.836 33.969 -3.932 1 96.75 23 LYS B O 1
ATOM 2314 N N . ASP B 1 24 ? -3.658 34.375 -2.119 1 96.31 24 ASP B N 1
ATOM 2315 C CA . ASP B 1 24 ? -4.434 33.625 -1.131 1 96.31 24 ASP B CA 1
ATOM 2316 C C . ASP B 1 24 ? -4.371 32.125 -1.396 1 96.31 24 ASP B C 1
ATOM 2318 O O . ASP B 1 24 ? -5.164 31.359 -0.844 1 96.31 24 ASP B O 1
ATOM 2322 N N . LEU B 1 25 ? -3.523 31.766 -2.256 1 97.5 25 LEU B N 1
ATOM 2323 C CA . LEU B 1 25 ? -3.254 30.344 -2.453 1 97.5 25 LEU B CA 1
ATOM 2324 C C . LEU B 1 25 ? -2.055 29.891 -1.621 1 97.5 25 LEU B C 1
ATOM 2326 O O . LEU B 1 25 ? -1.592 30.625 -0.748 1 97.5 25 LEU B O 1
ATOM 2330 N N . TYR B 1 26 ? -1.634 28.625 -1.826 1 97.06 26 TYR B N 1
ATOM 2331 C CA . TYR B 1 26 ? -0.498 28.062 -1.112 1 97.06 26 TYR B CA 1
ATOM 2332 C C . TYR B 1 26 ? 0.57 27.578 -2.086 1 97.06 26 TYR B C 1
ATOM 2334 O O . TYR B 1 26 ? 0.258 27.172 -3.207 1 97.06 26 TYR B O 1
ATOM 2342 N N . LEU B 1 27 ? 1.802 27.641 -1.63 1 96.94 27 LEU B N 1
ATOM 2343 C CA . LEU B 1 27 ? 2.846 27.031 -2.449 1 96.94 27 LEU B CA 1
ATOM 2344 C C . LEU B 1 27 ? 2.701 25.516 -2.482 1 96.94 27 LEU B C 1
ATOM 2346 O O . LEU B 1 27 ? 2.621 24.875 -1.434 1 96.94 27 LEU B O 1
ATOM 2350 N N . ALA B 1 28 ? 2.658 24.984 -3.664 1 95.38 28 ALA B N 1
ATOM 2351 C CA . ALA B 1 28 ? 2.543 23.531 -3.834 1 95.38 28 ALA B CA 1
ATOM 2352 C C . ALA B 1 28 ? 3.916 22.875 -3.836 1 95.38 28 ALA B C 1
ATOM 2354 O O . ALA B 1 28 ? 4.023 21.656 -3.695 1 95.38 28 ALA B O 1
ATOM 2355 N N . LYS B 1 29 ? 4.887 23.625 -4.102 1 93.88 29 LYS B N 1
ATOM 2356 C CA . LYS B 1 29 ? 6.285 23.203 -4.074 1 93.88 29 LYS B CA 1
ATOM 2357 C C . LYS B 1 29 ? 7.164 24.266 -3.422 1 93.88 29 LYS B C 1
ATOM 2359 O O . LYS B 1 29 ? 6.832 25.453 -3.443 1 93.88 29 LYS B O 1
ATOM 2364 N N . ARG B 1 30 ? 8.266 23.766 -2.951 1 93.25 30 ARG B N 1
ATOM 2365 C CA . ARG B 1 30 ? 9.242 24.703 -2.389 1 93.25 30 ARG B CA 1
ATOM 2366 C C . ARG B 1 30 ? 9.75 25.672 -3.453 1 93.25 30 ARG B C 1
ATOM 2368 O O . ARG B 1 30 ? 9.992 25.266 -4.594 1 93.25 30 ARG B O 1
ATOM 2375 N N . LEU B 1 31 ? 9.789 26.875 -3.025 1 95.25 31 LEU B N 1
ATOM 2376 C CA . LEU B 1 31 ? 10.352 27.875 -3.914 1 95.25 31 LEU B CA 1
ATOM 2377 C C . LEU B 1 31 ? 11.844 28.062 -3.643 1 95.25 31 LEU B C 1
ATOM 2379 O O . LEU B 1 31 ? 12.234 28.469 -2.543 1 95.25 31 LEU B O 1
ATOM 2383 N N . ILE B 1 32 ? 12.641 27.781 -4.695 1 95.38 32 ILE B N 1
ATOM 2384 C CA . ILE B 1 32 ? 14.086 27.781 -4.531 1 95.38 32 ILE B CA 1
ATOM 2385 C C . ILE B 1 32 ? 14.734 28.656 -5.598 1 95.38 32 ILE B C 1
ATOM 2387 O O . ILE B 1 32 ? 14.328 28.641 -6.762 1 95.38 32 ILE B O 1
ATOM 2391 N N . ARG B 1 33 ? 15.602 29.438 -5.211 1 94.62 33 ARG B N 1
ATOM 2392 C CA . ARG B 1 33 ? 16.438 30.109 -6.199 1 94.62 33 ARG B CA 1
ATOM 2393 C C . ARG B 1 33 ? 17.781 29.422 -6.363 1 94.62 33 ARG B C 1
ATOM 2395 O O . ARG B 1 33 ? 18.328 28.875 -5.398 1 94.62 33 ARG B O 1
ATOM 2402 N N . THR B 1 34 ? 18.203 29.328 -7.523 1 92.06 34 THR B N 1
ATOM 2403 C CA . THR B 1 34 ? 19.469 28.672 -7.867 1 92.06 34 THR B CA 1
ATOM 2404 C C . THR B 1 34 ? 20.375 29.625 -8.641 1 92.06 34 THR B C 1
ATOM 2406 O O . THR B 1 34 ? 19.906 30.391 -9.484 1 92.06 34 THR B O 1
ATOM 2409 N N . TRP B 1 35 ? 21.656 29.656 -8.258 1 89.44 35 TRP B N 1
ATOM 2410 C CA . TRP B 1 35 ? 22.625 30.453 -9.008 1 89.44 35 TRP B CA 1
ATOM 2411 C C . TRP B 1 35 ? 23.984 29.75 -9.047 1 89.44 35 TRP B C 1
ATOM 2413 O O . TRP B 1 35 ? 24.219 28.812 -8.297 1 89.44 35 TRP B O 1
ATOM 2423 N N . ASN B 1 36 ? 24.75 30.109 -10.047 1 89.56 36 ASN B N 1
ATOM 2424 C CA . ASN B 1 36 ? 26.109 29.578 -10.164 1 89.56 36 ASN B CA 1
ATOM 2425 C C . ASN B 1 36 ? 27.125 30.531 -9.539 1 89.56 36 ASN B C 1
ATOM 2427 O O . ASN B 1 36 ? 27.062 31.734 -9.727 1 89.56 36 ASN B O 1
ATOM 2431 N N . GLU B 1 37 ? 27.938 29.953 -8.688 1 87.94 37 GLU B N 1
ATOM 2432 C CA . GLU B 1 37 ? 29.062 30.688 -8.117 1 87.94 37 GLU B CA 1
ATOM 2433 C C . GLU B 1 37 ? 30.391 30.188 -8.664 1 87.94 37 GLU B C 1
ATOM 2435 O O . GLU B 1 37 ? 30.672 28.984 -8.617 1 87.94 37 GLU B O 1
ATOM 2440 N N . ASP B 1 38 ? 31.141 31.062 -9.25 1 85.94 38 ASP B N 1
ATOM 2441 C CA . ASP B 1 38 ? 32.438 30.719 -9.844 1 85.94 38 ASP B CA 1
ATOM 2442 C C . ASP B 1 38 ? 33.562 30.906 -8.836 1 85.94 38 ASP B C 1
ATOM 2444 O O . ASP B 1 38 ? 33.594 31.906 -8.109 1 85.94 38 ASP B O 1
ATOM 2448 N N . PHE B 1 39 ? 34.312 29.797 -8.703 1 85.56 39 PHE B N 1
ATOM 2449 C CA . PHE B 1 39 ? 35.469 29.875 -7.852 1 85.56 39 PHE B CA 1
ATOM 2450 C C . PHE B 1 39 ? 36.75 29.672 -8.672 1 85.56 39 PHE B C 1
ATOM 2452 O O . PHE B 1 39 ? 36.781 28.859 -9.602 1 85.56 39 PHE B O 1
ATOM 2459 N N . VAL B 1 40 ? 37.625 30.5 -8.516 1 83.69 40 VAL B N 1
ATOM 2460 C CA . VAL B 1 40 ? 38.906 30.328 -9.18 1 83.69 40 VAL B CA 1
ATOM 2461 C C . VAL B 1 40 ? 39.812 29.484 -8.305 1 83.69 40 VAL B C 1
ATOM 2463 O O . VAL B 1 40 ? 40.062 29.797 -7.137 1 83.69 40 VAL B O 1
ATOM 2466 N N . ASP B 1 41 ? 40.062 28.344 -8.891 1 83.5 41 ASP B N 1
ATOM 2467 C CA . ASP B 1 41 ? 41.062 27.562 -8.211 1 83.5 41 ASP B CA 1
ATOM 2468 C C . ASP B 1 41 ? 42.406 28.297 -8.18 1 83.5 41 ASP B C 1
ATOM 2470 O O . ASP B 1 41 ? 42.969 28.625 -9.234 1 83.5 41 ASP B O 1
ATOM 2474 N N . GLU B 1 42 ? 42.875 28.625 -7.016 1 80 42 GLU B N 1
ATOM 2475 C CA . GLU B 1 42 ? 44.094 29.391 -6.871 1 80 42 GLU B CA 1
ATOM 2476 C C . GLU B 1 42 ? 45.281 28.672 -7.492 1 80 42 GLU B C 1
ATOM 2478 O O . GLU B 1 42 ? 46.219 29.297 -7.98 1 80 42 GLU B O 1
ATOM 2483 N N . ASP B 1 43 ? 45.281 27.375 -7.398 1 81.31 43 ASP B N 1
ATOM 2484 C CA . ASP B 1 43 ? 46.438 26.609 -7.867 1 81.31 43 ASP B CA 1
ATOM 2485 C C . ASP B 1 43 ? 46.406 26.469 -9.391 1 81.31 43 ASP B C 1
ATOM 2487 O O . ASP B 1 43 ? 47.438 26.594 -10.047 1 81.31 43 ASP B O 1
ATOM 2491 N N . SER B 1 44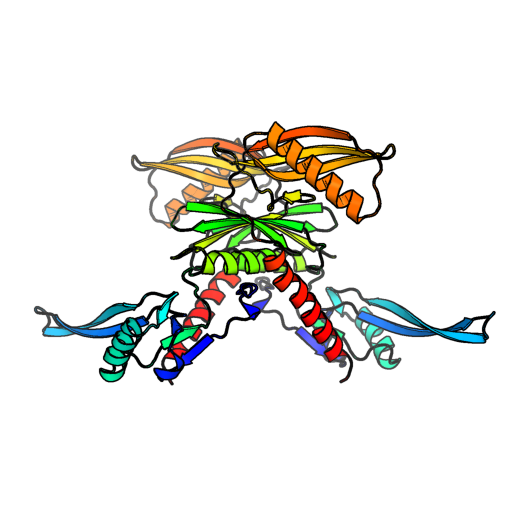 ? 45.281 26.172 -9.867 1 83 44 SER B N 1
ATOM 2492 C CA . SER B 1 44 ? 45.219 25.828 -11.281 1 83 44 SER B CA 1
ATOM 2493 C C . SER B 1 44 ? 44.719 27 -12.109 1 83 44 SER B C 1
ATOM 2495 O O . SER B 1 44 ? 44.906 27.047 -13.328 1 83 44 SER B O 1
ATOM 2497 N N . GLY B 1 45 ? 44.25 28 -11.484 1 82.06 45 GLY B N 1
ATOM 2498 C CA . GLY B 1 45 ? 43.656 29.125 -12.18 1 82.06 45 GLY B CA 1
ATOM 2499 C C . GLY B 1 45 ? 42.344 28.781 -12.859 1 82.06 45 GLY B C 1
ATOM 2500 O O . GLY B 1 45 ? 41.75 29.641 -13.523 1 82.06 45 GLY B O 1
ATOM 2501 N N . GLU B 1 46 ? 41.938 27.469 -12.695 1 85.56 46 GLU B N 1
ATOM 2502 C CA . GLU B 1 46 ? 40.719 27.031 -13.359 1 85.56 46 GLU B CA 1
ATOM 2503 C C . GLU B 1 46 ? 39.469 27.516 -12.609 1 85.56 46 GLU B C 1
ATOM 2505 O O . GLU B 1 46 ? 39.469 27.562 -11.375 1 85.56 46 GLU B O 1
ATOM 2510 N N . VAL B 1 47 ? 38.5 28.078 -13.312 1 87.81 47 VAL B N 1
ATOM 2511 C CA . VAL B 1 47 ? 37.25 28.531 -12.727 1 87.81 47 VAL B CA 1
ATOM 2512 C C . VAL B 1 47 ? 36.312 27.344 -12.562 1 87.81 47 VAL B C 1
ATOM 2514 O O . VAL B 1 47 ? 36 26.641 -13.523 1 87.81 47 VAL B O 1
ATOM 2517 N N . ILE B 1 48 ? 36.062 27.031 -11.281 1 86.44 48 ILE B N 1
ATOM 2518 C CA . ILE B 1 48 ? 35.094 25.984 -10.992 1 86.44 48 ILE B CA 1
ATOM 2519 C C . ILE B 1 48 ? 33.75 26.625 -10.633 1 86.44 48 ILE B C 1
ATOM 2521 O O . ILE B 1 48 ? 33.688 27.516 -9.773 1 86.44 48 ILE B O 1
ATOM 2525 N N . SER B 1 49 ? 32.719 26.312 -11.414 1 87.19 49 SER B N 1
ATOM 2526 C CA . SER B 1 49 ? 31.391 26.812 -11.156 1 87.19 49 SER B CA 1
ATOM 2527 C C . SER B 1 49 ? 30.578 25.844 -10.297 1 87.19 49 SER B C 1
ATOM 2529 O O . SER B 1 49 ? 30.469 24.672 -10.625 1 87.19 49 SER B O 1
ATOM 2531 N N . ILE B 1 50 ? 30.219 26.422 -9.109 1 88.69 50 ILE B N 1
ATOM 2532 C CA . ILE B 1 50 ? 29.406 25.594 -8.219 1 88.69 50 ILE B CA 1
ATOM 2533 C C . ILE B 1 50 ? 27.969 26.109 -8.219 1 88.69 50 ILE B C 1
ATOM 2535 O O . ILE B 1 50 ? 27.734 27.328 -8.094 1 88.69 50 ILE B O 1
ATOM 2539 N N . GLU B 1 51 ? 27 25.234 -8.312 1 90.31 51 GLU B N 1
ATOM 2540 C CA . GLU B 1 51 ? 25.578 25.594 -8.25 1 90.31 51 GLU B CA 1
ATOM 2541 C C . GLU B 1 51 ? 25.109 25.734 -6.801 1 90.31 51 GLU B C 1
ATOM 2543 O O . GLU B 1 51 ? 25.297 24.812 -5.996 1 90.31 51 GLU B O 1
ATOM 2548 N N . ARG B 1 52 ? 24.688 26.953 -6.488 1 90.88 52 ARG B N 1
ATOM 2549 C CA . ARG B 1 52 ? 24.156 27.203 -5.152 1 90.88 52 ARG B CA 1
ATOM 2550 C C . ARG B 1 52 ? 22.625 27.328 -5.188 1 90.88 52 ARG B C 1
ATOM 2552 O O . ARG B 1 52 ? 22.062 27.719 -6.207 1 90.88 52 ARG B O 1
ATOM 2559 N N . ASN B 1 53 ? 21.984 26.797 -4.066 1 92.31 53 ASN B N 1
ATOM 2560 C CA . ASN B 1 53 ? 20.531 26.922 -3.947 1 92.31 53 ASN B CA 1
ATOM 2561 C C . ASN B 1 53 ? 20.125 27.484 -2.588 1 92.31 53 ASN B C 1
ATOM 2563 O O . ASN B 1 53 ? 20.828 27.281 -1.595 1 92.31 53 ASN B O 1
ATOM 2567 N N . GLU B 1 54 ? 19.125 28.312 -2.619 1 94 54 GLU B N 1
ATOM 2568 C CA . GLU B 1 54 ? 18.562 28.859 -1.387 1 94 54 GLU B CA 1
ATOM 2569 C C . GLU B 1 54 ? 17.031 28.766 -1.387 1 94 54 GLU B C 1
ATOM 2571 O O . GLU B 1 54 ? 16.391 29.062 -2.391 1 94 54 GLU B O 1
ATOM 2576 N N . ILE B 1 55 ? 16.5 28.375 -0.174 1 94.62 55 ILE B N 1
ATOM 2577 C CA . ILE B 1 55 ? 15.047 28.297 -0.043 1 94.62 55 ILE B CA 1
ATOM 2578 C C . ILE B 1 55 ? 14.477 29.688 0.2 1 94.62 55 ILE B C 1
ATOM 2580 O O . ILE B 1 55 ? 14.859 30.359 1.16 1 94.62 55 ILE B O 1
ATOM 2584 N N . ILE B 1 56 ? 13.57 30.047 -0.689 1 96.5 56 ILE B N 1
ATOM 2585 C CA . ILE B 1 56 ? 12.883 31.328 -0.531 1 96.5 56 ILE B CA 1
ATOM 2586 C C . ILE B 1 56 ? 11.68 31.156 0.398 1 96.5 56 ILE B C 1
ATOM 2588 O O . ILE B 1 56 ? 11.562 31.859 1.408 1 96.5 56 ILE B O 1
ATOM 2592 N N . LEU B 1 57 ? 10.805 30.234 0.061 1 96.62 57 LEU B N 1
ATOM 2593 C CA . LEU B 1 57 ? 9.625 29.859 0.835 1 96.62 57 LEU B CA 1
ATOM 2594 C C . LEU B 1 57 ? 9.406 28.359 0.798 1 96.62 57 LEU B C 1
ATOM 2596 O O . LEU B 1 57 ? 9.672 27.703 -0.219 1 96.62 57 LEU B O 1
ATOM 2600 N N . ASP B 1 58 ? 8.898 27.859 1.92 1 94.31 58 ASP B N 1
ATOM 2601 C CA . ASP B 1 58 ? 8.68 26.422 2 1 94.31 58 ASP B CA 1
ATOM 2602 C C . ASP B 1 58 ? 7.324 26.047 1.407 1 94.31 58 ASP B C 1
ATOM 2604 O O . ASP B 1 58 ? 6.453 26.891 1.238 1 94.31 58 ASP B O 1
ATOM 2608 N N . ILE B 1 59 ? 7.273 24.828 1.09 1 94.56 59 ILE B N 1
ATOM 2609 C CA . ILE B 1 59 ? 6.008 24.25 0.645 1 94.56 59 ILE B CA 1
ATOM 2610 C C . ILE B 1 59 ? 4.922 24.516 1.687 1 94.56 59 ILE B C 1
ATOM 2612 O O . ILE B 1 59 ? 5.195 24.516 2.889 1 94.56 59 ILE B O 1
ATOM 2616 N N . GLY B 1 60 ? 3.686 24.812 1.208 1 94.56 60 GLY B N 1
ATOM 2617 C CA . GLY B 1 60 ? 2.572 25.031 2.117 1 94.56 60 GLY B CA 1
ATOM 2618 C C . GLY B 1 60 ? 2.447 26.469 2.582 1 94.56 60 GLY B C 1
ATOM 2619 O O . GLY B 1 60 ? 1.472 26.828 3.24 1 94.56 60 GLY B O 1
ATOM 2620 N N . ALA B 1 61 ? 3.445 27.297 2.215 1 95.5 61 ALA B N 1
ATOM 2621 C CA . ALA B 1 61 ? 3.377 28.703 2.607 1 95.5 61 ALA B CA 1
ATOM 2622 C C . ALA B 1 61 ? 2.145 29.375 2.016 1 95.5 61 ALA B C 1
ATOM 2624 O O . ALA B 1 61 ? 1.866 29.234 0.822 1 95.5 61 ALA B O 1
ATOM 2625 N N . HIS B 1 62 ? 1.438 30.047 2.887 1 96.94 62 HIS B N 1
ATOM 2626 C CA . HIS B 1 62 ? 0.309 30.844 2.422 1 96.94 62 HIS B CA 1
ATOM 2627 C C . HIS B 1 62 ? 0.783 32.094 1.699 1 96.94 62 HIS B C 1
ATOM 2629 O O . HIS B 1 62 ? 1.631 32.844 2.213 1 96.94 62 HIS B O 1
ATOM 2635 N N . LEU B 1 63 ? 0.217 32.281 0.545 1 97.25 63 LEU B N 1
ATOM 2636 C CA . LEU B 1 63 ? 0.626 33.438 -0.246 1 97.25 63 LEU B CA 1
ATOM 2637 C C . LEU B 1 63 ? -0.25 34.656 0.061 1 97.25 63 LEU B C 1
ATOM 2639 O O . LEU B 1 63 ? -0.993 35.125 -0.804 1 97.25 63 LEU B O 1
ATOM 2643 N N . ASP B 1 64 ? 0.007 35.125 1.225 1 96.75 64 ASP B N 1
ATOM 2644 C CA . ASP B 1 64 ? -0.611 36.406 1.651 1 96.75 64 ASP B CA 1
ATOM 2645 C C . ASP B 1 64 ? 0.163 37.594 1.118 1 96.75 64 ASP B C 1
ATOM 2647 O O . ASP B 1 64 ? 1.027 37.438 0.252 1 96.75 64 ASP B O 1
ATOM 2651 N N . HIS B 1 65 ? -0.252 38.75 1.606 1 96 65 HIS B N 1
ATOM 2652 C CA . HIS B 1 65 ? 0.358 39.969 1.095 1 96 65 HIS B CA 1
ATOM 2653 C C . HIS B 1 65 ? 1.87 39.938 1.288 1 96 65 HIS B C 1
ATOM 2655 O O . HIS B 1 65 ? 2.621 40.25 0.365 1 96 65 HIS B O 1
ATOM 2661 N N . HIS B 1 66 ? 2.27 39.531 2.424 1 97.06 66 HIS B N 1
ATOM 2662 C CA . HIS B 1 66 ? 3.693 39.5 2.744 1 97.06 66 HIS B CA 1
ATOM 2663 C C . HIS B 1 66 ? 4.453 38.531 1.854 1 97.06 66 HIS B C 1
ATOM 2665 O O . HIS B 1 66 ? 5.441 38.906 1.22 1 97.06 66 HIS B O 1
ATOM 2671 N N . ASN B 1 67 ? 4.035 37.375 1.799 1 97.62 67 ASN B N 1
ATOM 2672 C CA . ASN B 1 67 ? 4.73 36.375 1.021 1 97.62 67 ASN B CA 1
ATOM 2673 C C . ASN B 1 67 ? 4.668 36.656 -0.475 1 97.62 67 ASN B C 1
ATOM 2675 O O . ASN B 1 67 ? 5.602 36.344 -1.214 1 97.62 67 ASN B O 1
ATOM 2679 N N . LEU B 1 68 ? 3.646 37.25 -0.945 1 97.5 68 LEU B N 1
ATOM 2680 C CA . LEU B 1 68 ? 3.549 37.625 -2.348 1 97.5 68 LEU B CA 1
ATOM 2681 C C . LEU B 1 68 ? 4.621 38.656 -2.703 1 97.5 68 LEU B C 1
ATOM 2683 O O . LEU B 1 68 ? 5.156 38.625 -3.814 1 97.5 68 LEU B O 1
ATOM 2687 N N . GLN B 1 69 ? 4.848 39.531 -1.766 1 97.06 69 GLN B N 1
ATOM 2688 C CA . GLN B 1 69 ? 5.902 40.5 -1.99 1 97.06 69 GLN B CA 1
ATOM 2689 C C . GLN B 1 69 ? 7.262 39.844 -2.158 1 97.06 69 GLN B C 1
ATOM 2691 O O . GLN B 1 69 ? 8.062 40.25 -3 1 97.06 69 GLN B O 1
ATOM 2696 N N . ILE B 1 70 ? 7.43 38.875 -1.321 1 97.31 70 ILE B N 1
ATOM 2697 C CA . ILE B 1 70 ? 8.672 38.125 -1.411 1 97.31 70 ILE B CA 1
ATOM 2698 C C . ILE B 1 70 ? 8.781 37.469 -2.785 1 97.31 70 ILE B C 1
ATOM 2700 O O . ILE B 1 70 ? 9.82 37.531 -3.443 1 97.31 70 ILE B O 1
ATOM 2704 N N . VAL B 1 71 ? 7.758 36.812 -3.246 1 97.38 71 VAL B N 1
ATOM 2705 C CA . VAL B 1 71 ? 7.738 36.156 -4.543 1 97.38 71 VAL B CA 1
ATOM 2706 C C . VAL B 1 71 ? 7.961 37.156 -5.656 1 97.38 71 VAL B C 1
ATOM 2708 O O . VAL B 1 71 ? 8.742 36.938 -6.582 1 97.38 71 VAL B O 1
ATOM 2711 N N . ASP B 1 72 ? 7.289 38.281 -5.539 1 97.12 72 ASP B N 1
ATOM 2712 C CA . ASP B 1 72 ? 7.41 39.344 -6.527 1 97.12 72 ASP B CA 1
ATOM 2713 C C . ASP B 1 72 ? 8.859 39.812 -6.664 1 97.12 72 ASP B C 1
ATOM 2715 O O . ASP B 1 72 ? 9.352 40 -7.777 1 97.12 72 ASP B O 1
ATOM 2719 N N . PHE B 1 73 ? 9.453 39.969 -5.531 1 97.38 73 PHE B N 1
ATOM 2720 C CA . PHE B 1 73 ? 10.844 40.406 -5.512 1 97.38 73 PHE B CA 1
ATOM 2721 C C . PHE B 1 73 ? 11.719 39.438 -6.312 1 97.38 73 PHE B C 1
ATOM 2723 O O . PHE B 1 73 ? 12.492 39.875 -7.168 1 97.38 73 PHE B O 1
ATOM 2730 N N . HIS B 1 74 ? 11.562 38.219 -6.094 1 97 74 HIS B N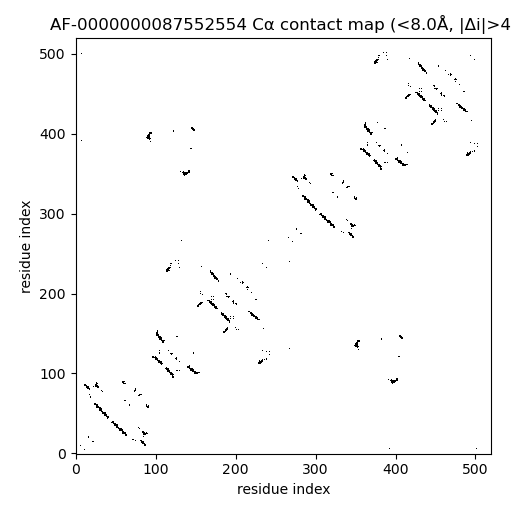 1
ATOM 2731 C CA . HIS B 1 74 ? 12.422 37.219 -6.715 1 97 74 HIS B CA 1
ATOM 2732 C C . HIS B 1 74 ? 12.031 36.969 -8.172 1 97 74 HIS B C 1
ATOM 2734 O O . HIS B 1 74 ? 12.891 36.688 -9.008 1 97 74 HIS B O 1
ATOM 2740 N N . LEU B 1 75 ? 10.773 37.094 -8.461 1 96.5 75 LEU B N 1
ATOM 2741 C CA . LEU B 1 75 ? 10.336 37.031 -9.852 1 96.5 75 LEU B CA 1
ATOM 2742 C C . LEU B 1 75 ? 10.945 38.156 -10.664 1 96.5 75 LEU B C 1
ATOM 2744 O O . LEU B 1 75 ? 11.484 37.938 -11.75 1 96.5 75 LEU B O 1
ATOM 2748 N N . SER B 1 76 ? 10.898 39.344 -10.125 1 95.81 76 SER B N 1
ATOM 2749 C CA . SER B 1 76 ? 11.391 40.531 -10.789 1 95.81 76 SER B CA 1
ATOM 2750 C C . SER B 1 76 ? 12.906 40.5 -10.977 1 95.81 76 SER B C 1
ATOM 2752 O O . SER B 1 76 ? 13.438 41.031 -11.953 1 95.81 76 SER B O 1
ATOM 2754 N N . ALA B 1 77 ? 13.539 39.906 -10 1 94.5 77 ALA B N 1
ATOM 2755 C CA . ALA B 1 77 ? 15 39.781 -10.039 1 94.5 77 ALA B CA 1
ATOM 2756 C C . ALA B 1 77 ? 15.445 38.688 -11.008 1 94.5 77 ALA B C 1
ATOM 2758 O O . ALA B 1 77 ? 16.625 38.594 -11.336 1 94.5 77 ALA B O 1
ATOM 2759 N N . GLY B 1 78 ? 14.438 37.906 -11.422 1 93.69 78 GLY B N 1
ATOM 2760 C CA . GLY B 1 78 ? 14.766 36.812 -12.336 1 93.69 78 GLY B CA 1
ATOM 2761 C C . GLY B 1 78 ? 15.312 35.594 -11.641 1 93.69 78 GLY B C 1
ATOM 2762 O O . GLY B 1 78 ? 15.906 34.719 -12.281 1 93.69 78 GLY B O 1
ATOM 2763 N N . ASP B 1 79 ? 15.188 35.562 -10.289 1 93.75 79 ASP B N 1
ATOM 2764 C CA . ASP B 1 79 ? 15.656 34.438 -9.5 1 93.75 79 ASP B CA 1
ATOM 2765 C C . ASP B 1 79 ? 14.797 33.188 -9.742 1 93.75 79 ASP B C 1
ATOM 2767 O O . ASP B 1 79 ? 15.258 32.062 -9.586 1 93.75 79 ASP B O 1
ATOM 2771 N N . ILE B 1 80 ? 13.547 33.406 -10.008 1 95.5 80 ILE B N 1
ATOM 2772 C CA . ILE B 1 80 ? 12.586 32.344 -10.273 1 95.5 80 ILE B CA 1
ATOM 2773 C C . ILE B 1 80 ? 11.703 32.719 -11.461 1 95.5 80 ILE B C 1
ATOM 2775 O O . ILE B 1 80 ? 11.594 33.906 -11.805 1 95.5 80 ILE B O 1
ATOM 2779 N N . ASN B 1 81 ? 11.133 31.719 -12.094 1 95.12 81 ASN B N 1
ATOM 2780 C CA . ASN B 1 81 ? 10.289 31.969 -13.266 1 95.12 81 ASN B CA 1
ATOM 2781 C C . ASN B 1 81 ? 8.805 31.859 -12.922 1 95.12 81 ASN B C 1
ATOM 2783 O O . ASN B 1 81 ? 7.949 32.125 -13.766 1 95.12 81 ASN B O 1
ATOM 2787 N N . GLY B 1 82 ? 8.523 31.438 -11.766 1 96.44 82 GLY B N 1
ATOM 2788 C CA . GLY B 1 82 ? 7.164 31.234 -11.297 1 96.44 82 GLY B CA 1
ATOM 2789 C C . GLY B 1 82 ? 7.086 30.344 -10.078 1 96.44 82 GLY B C 1
ATOM 2790 O O . GLY B 1 82 ? 8.102 30.062 -9.43 1 96.44 82 GLY B O 1
ATOM 2791 N N . ALA B 1 83 ? 5.969 30.062 -9.773 1 96.88 83 ALA B N 1
ATOM 2792 C CA . ALA B 1 83 ? 5.746 29.203 -8.617 1 96.88 83 ALA B CA 1
ATOM 2793 C C . ALA B 1 83 ? 4.578 28.25 -8.867 1 96.88 83 ALA B C 1
ATOM 2795 O O . ALA B 1 83 ? 3.633 28.578 -9.586 1 96.88 83 ALA B O 1
ATOM 2796 N N . GLU B 1 84 ? 4.691 27.062 -8.344 1 97.31 84 GLU B N 1
ATOM 2797 C CA . GLU B 1 84 ? 3.564 26.125 -8.336 1 97.31 84 GLU B CA 1
ATOM 2798 C C . GLU B 1 84 ? 2.666 26.359 -7.125 1 97.31 84 GLU B C 1
ATOM 2800 O O . GLU B 1 84 ? 3.137 26.359 -5.988 1 97.31 84 GLU B O 1
ATOM 2805 N N . VAL B 1 85 ? 1.446 26.594 -7.414 1 97.06 85 VAL B N 1
ATOM 2806 C CA . VAL B 1 85 ? 0.548 26.984 -6.332 1 97.06 85 VAL B CA 1
ATOM 2807 C C . VAL B 1 85 ? -0.631 26.016 -6.266 1 97.06 85 VAL B C 1
ATOM 2809 O O . VAL B 1 85 ? -0.873 25.266 -7.207 1 97.06 85 VAL B O 1
ATOM 2812 N N . SER B 1 86 ? -1.232 25.953 -5.102 1 95.94 86 SER B N 1
ATOM 2813 C CA . SER B 1 86 ? -2.385 25.094 -4.836 1 95.94 86 SER B CA 1
ATOM 2814 C C . SER B 1 86 ? -3.438 25.828 -4.012 1 95.94 86 SER B C 1
ATOM 2816 O O . SER B 1 86 ? -3.107 26.703 -3.207 1 95.94 86 SER B O 1
ATOM 2818 N N . ASN B 1 87 ? -4.711 25.469 -4.246 1 95.5 87 ASN B N 1
ATOM 2819 C CA . ASN B 1 87 ? -5.789 26.031 -3.439 1 95.5 87 ASN B CA 1
ATOM 2820 C C . ASN B 1 87 ? -5.844 25.391 -2.055 1 95.5 87 ASN B C 1
ATOM 2822 O O . ASN B 1 87 ? -6.648 25.797 -1.214 1 95.5 87 ASN B O 1
ATOM 2826 N N . GLN B 1 88 ? -5.023 24.438 -1.83 1 94.25 88 GLN B N 1
ATOM 2827 C CA . GLN B 1 88 ? -5.02 23.719 -0.561 1 94.25 88 GLN B CA 1
ATOM 2828 C C . GLN B 1 88 ? -3.643 23.766 0.095 1 94.25 88 GLN B C 1
ATOM 2830 O O . GLN B 1 88 ? -2.621 23.672 -0.587 1 94.25 88 GLN B O 1
ATOM 2835 N N . LYS B 1 89 ? -3.693 23.891 1.383 1 93.19 89 LYS B N 1
ATOM 2836 C CA . LYS B 1 89 ? -2.438 23.828 2.127 1 93.19 89 LYS B CA 1
ATOM 2837 C C . LYS B 1 89 ? -1.963 22.391 2.299 1 93.19 89 LYS B C 1
ATOM 2839 O O . LYS B 1 89 ? -2.658 21.578 2.9 1 93.19 89 LYS B O 1
ATOM 2844 N N . ARG B 1 90 ? -0.813 22.141 1.782 1 92.25 90 ARG B N 1
ATOM 2845 C CA . ARG B 1 90 ? -0.147 20.859 1.95 1 92.25 90 ARG B CA 1
ATOM 2846 C C . ARG B 1 90 ? 1.331 21.031 2.275 1 92.25 90 ARG B C 1
ATOM 2848 O O . ARG B 1 90 ? 2.1 21.516 1.439 1 92.25 90 ARG B O 1
ATOM 2855 N N . ASP B 1 91 ? 1.65 20.656 3.439 1 90.94 91 ASP B N 1
ATOM 2856 C CA . ASP B 1 91 ? 3.025 20.906 3.861 1 90.94 91 ASP B CA 1
ATOM 2857 C C . ASP B 1 91 ? 3.809 19.609 3.994 1 90.94 91 ASP B C 1
ATOM 2859 O O . ASP B 1 91 ? 5.016 19.625 4.25 1 90.94 91 ASP B O 1
ATOM 2863 N N . GLY B 1 92 ? 3.115 18.562 3.904 1 91.88 92 GLY B N 1
ATOM 2864 C CA . GLY B 1 92 ? 3.779 17.266 3.895 1 91.88 92 GLY B CA 1
ATOM 2865 C C . GLY B 1 92 ? 4.258 16.859 2.516 1 91.88 92 GLY B C 1
ATOM 2866 O O . GLY B 1 92 ? 3.594 17.125 1.514 1 91.88 92 GLY B O 1
ATOM 2867 N N . ILE B 1 93 ? 5.387 16.234 2.492 1 89.81 93 ILE B N 1
ATOM 2868 C CA . ILE B 1 93 ? 5.957 15.758 1.235 1 89.81 93 ILE B CA 1
ATOM 2869 C C . ILE B 1 93 ? 6.199 14.25 1.314 1 89.81 93 ILE B C 1
ATOM 2871 O O . ILE B 1 93 ? 7.008 13.789 2.123 1 89.81 93 ILE B O 1
ATOM 2875 N N . PHE B 1 94 ? 5.484 13.602 0.481 1 89.69 94 PHE B N 1
ATOM 2876 C CA . PHE B 1 94 ? 5.699 12.156 0.416 1 89.69 94 PHE B CA 1
ATOM 2877 C C . PHE B 1 94 ? 7.031 11.836 -0.253 1 89.69 94 PHE B C 1
ATOM 2879 O O . PHE B 1 94 ? 7.355 12.398 -1.302 1 89.69 94 PHE B O 1
ATOM 2886 N N . THR B 1 95 ? 7.758 11.023 0.436 1 84.62 95 THR B N 1
ATOM 2887 C CA . THR B 1 95 ? 9.031 10.602 -0.134 1 84.62 95 THR B CA 1
ATOM 2888 C C . THR B 1 95 ? 9.07 9.094 -0.338 1 84.62 95 THR B C 1
ATOM 2890 O O . THR B 1 95 ? 8.672 8.336 0.548 1 84.62 95 THR B O 1
ATOM 2893 N N . ASP B 1 96 ? 9.266 8.695 -1.585 1 68.31 96 ASP B N 1
ATOM 2894 C CA . ASP B 1 96 ? 9.461 7.289 -1.915 1 68.31 96 ASP B CA 1
ATOM 2895 C C . ASP B 1 96 ? 10.938 6.973 -2.133 1 68.31 96 ASP B C 1
ATOM 2897 O O . ASP B 1 96 ? 11.281 5.961 -2.748 1 68.31 96 ASP B O 1
ATOM 2901 N N . GLU B 1 97 ? 11.766 7.859 -1.876 1 62.41 97 GLU B N 1
ATOM 2902 C CA . GLU B 1 97 ? 13.195 7.762 -2.18 1 62.41 97 GLU B CA 1
ATOM 2903 C C . GLU B 1 97 ? 13.938 6.996 -1.09 1 62.41 97 GLU B C 1
ATOM 2905 O O . GLU B 1 97 ? 14.875 7.523 -0.486 1 62.41 97 GLU B O 1
ATOM 2910 N N . TYR B 1 98 ? 13.32 5.914 -0.762 1 65 98 TYR B N 1
ATOM 2911 C CA . TYR B 1 98 ? 14.031 5.23 0.312 1 65 98 TYR B CA 1
ATOM 2912 C C . TYR B 1 98 ? 14.992 4.191 -0.247 1 65 98 TYR B C 1
ATOM 2914 O O . TYR B 1 98 ? 14.922 3.84 -1.427 1 65 98 TYR B O 1
ATOM 2922 N N . LEU B 1 99 ? 15.977 4.016 0.484 1 79.88 99 LEU B N 1
ATOM 2923 C CA . LEU B 1 99 ? 16.891 2.893 0.283 1 79.88 99 LEU B CA 1
ATOM 2924 C C . LEU B 1 99 ? 16.109 1.586 0.154 1 79.88 99 LEU B C 1
ATOM 2926 O O . LEU B 1 99 ? 15.008 1.457 0.695 1 79.88 99 LEU B O 1
ATOM 2930 N N . THR B 1 100 ? 16.625 0.812 -0.726 1 89.75 100 THR B N 1
ATOM 2931 C CA . THR B 1 100 ? 16.031 -0.516 -0.885 1 89.75 100 THR B CA 1
ATOM 2932 C C . THR B 1 100 ? 15.969 -1.241 0.456 1 89.75 100 THR B C 1
ATOM 2934 O O . THR B 1 100 ? 16.922 -1.199 1.238 1 89.75 100 THR B O 1
ATOM 2937 N N . SER B 1 101 ? 14.844 -1.738 0.724 1 93.31 101 SER B N 1
ATOM 2938 C CA . SER B 1 101 ? 14.617 -2.496 1.948 1 93.31 101 SER B CA 1
ATOM 2939 C C . SER B 1 101 ? 13.797 -3.754 1.675 1 93.31 101 SER B C 1
ATOM 2941 O O . SER B 1 101 ? 13.336 -3.969 0.553 1 93.31 101 SER B O 1
ATOM 2943 N N . THR B 1 102 ? 13.766 -4.551 2.707 1 95.88 102 THR B N 1
ATOM 2944 C CA . THR B 1 102 ? 12.953 -5.758 2.619 1 95.88 102 THR B CA 1
ATOM 2945 C C . THR B 1 102 ? 11.508 -5.465 3.01 1 95.88 102 THR B C 1
ATOM 2947 O O . THR B 1 102 ? 11.258 -4.746 3.977 1 95.88 102 THR B O 1
ATOM 2950 N N . TRP B 1 103 ? 10.633 -6.027 2.207 1 96.88 103 TRP B N 1
ATOM 2951 C CA . TRP B 1 103 ? 9.211 -5.84 2.447 1 96.88 103 TRP B CA 1
ATOM 2952 C C . TRP B 1 103 ? 8.484 -7.18 2.504 1 96.88 103 TRP B C 1
ATOM 2954 O O . TRP B 1 103 ? 8.898 -8.148 1.86 1 96.88 103 TRP B O 1
ATOM 2964 N N . CYS B 1 104 ? 7.461 -7.242 3.32 1 98.12 104 CYS B N 1
ATOM 2965 C CA . CYS B 1 104 ? 6.516 -8.352 3.346 1 98.12 104 CYS B CA 1
ATOM 2966 C C . CYS B 1 104 ? 5.145 -7.91 2.854 1 98.12 104 CYS B C 1
ATOM 2968 O O . CYS B 1 104 ? 4.562 -6.961 3.387 1 98.12 104 CYS B O 1
ATOM 2970 N N . VAL B 1 105 ? 4.664 -8.523 1.839 1 98.5 105 VAL B N 1
ATOM 2971 C CA . VAL B 1 105 ? 3.32 -8.266 1.333 1 98.5 105 VAL B CA 1
ATOM 2972 C C . VAL B 1 105 ? 2.412 -9.453 1.663 1 98.5 105 VAL B C 1
ATOM 2974 O O . VAL B 1 105 ? 2.734 -10.594 1.346 1 98.5 105 VAL B O 1
ATOM 2977 N N . THR B 1 106 ? 1.333 -9.172 2.311 1 97.94 106 THR B N 1
ATOM 2978 C CA . THR B 1 106 ? 0.327 -10.18 2.625 1 97.94 106 THR B CA 1
ATOM 2979 C C . THR B 1 106 ? -0.85 -10.094 1.657 1 97.94 106 THR B C 1
ATOM 2981 O O . THR B 1 106 ? -1.505 -9.055 1.562 1 97.94 106 THR B O 1
ATOM 2984 N N . ALA B 1 107 ? -1.111 -11.141 0.991 1 97 107 ALA B N 1
ATOM 2985 C CA . ALA B 1 107 ? -2.195 -11.203 0.015 1 97 107 ALA B CA 1
ATOM 2986 C C . ALA B 1 107 ? -3.139 -12.367 0.311 1 97 107 ALA B C 1
ATOM 2988 O O . ALA B 1 107 ? -2.734 -13.359 0.91 1 97 107 ALA B O 1
ATOM 2989 N N . VAL B 1 108 ? -4.379 -12.18 0.001 1 95.12 108 VAL B N 1
ATOM 2990 C CA . VAL B 1 108 ? -5.34 -13.281 0.023 1 95.12 108 VAL B CA 1
ATOM 2991 C C . VAL B 1 108 ? -5.418 -13.922 -1.359 1 95.12 108 VAL B C 1
ATOM 2993 O O . VAL B 1 108 ? -5.922 -13.312 -2.307 1 95.1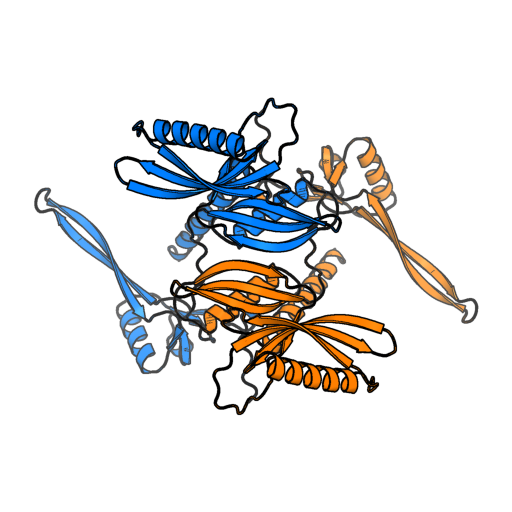2 108 VAL B O 1
ATOM 2996 N N . ILE B 1 109 ? -4.875 -15.055 -1.462 1 93.69 109 ILE B N 1
ATOM 2997 C CA . ILE B 1 109 ? -4.828 -15.828 -2.697 1 93.69 109 ILE B CA 1
ATOM 2998 C C . ILE B 1 109 ? -5.641 -17.109 -2.529 1 93.69 109 ILE B C 1
ATOM 3000 O O . ILE B 1 109 ? -5.336 -17.938 -1.666 1 93.69 109 ILE B O 1
ATOM 3004 N N . GLY B 1 110 ? -6.66 -17.328 -3.344 1 89.38 110 GLY B N 1
ATOM 3005 C CA . GLY B 1 110 ? -7.5 -18.5 -3.193 1 89.38 110 GLY B CA 1
ATOM 3006 C C . GLY B 1 110 ? -8.148 -18.594 -1.825 1 89.38 110 GLY B C 1
ATOM 3007 O O . GLY B 1 110 ? -8.242 -19.688 -1.251 1 89.38 110 GLY B O 1
ATOM 3008 N N . GLY B 1 111 ? -8.352 -17.469 -1.233 1 90.06 111 GLY B N 1
ATOM 3009 C CA . GLY B 1 111 ? -9.039 -17.438 0.048 1 90.06 111 GLY B CA 1
ATOM 3010 C C . GLY B 1 111 ? -8.094 -17.578 1.231 1 90.06 111 GLY B C 1
ATOM 3011 O O . GLY B 1 111 ? -8.531 -17.5 2.385 1 90.06 111 GLY B O 1
ATOM 3012 N N . LYS B 1 112 ? -6.867 -17.766 0.96 1 94.25 112 LYS B N 1
ATOM 3013 C CA . LYS B 1 112 ? -5.895 -17.938 2.035 1 94.25 112 LYS B CA 1
ATOM 3014 C C . LYS B 1 112 ? -4.906 -16.781 2.08 1 94.25 112 LYS B C 1
ATOM 3016 O O . LYS B 1 112 ? -4.465 -16.281 1.036 1 94.25 112 LYS B O 1
ATOM 3021 N N . LYS B 1 113 ? -4.574 -16.406 3.289 1 95.06 113 LYS B N 1
ATOM 3022 C CA . LYS B 1 113 ? -3.564 -15.367 3.459 1 95.06 113 LYS B CA 1
ATOM 3023 C C . LYS B 1 113 ? -2.162 -15.914 3.217 1 95.06 113 LYS B C 1
ATOM 3025 O O . LYS B 1 113 ? -1.782 -16.938 3.785 1 95.06 113 LYS B O 1
ATOM 3030 N N . LYS B 1 114 ? -1.463 -15.305 2.354 1 97.06 114 LYS B N 1
ATOM 3031 C CA . LYS B 1 114 ? -0.104 -15.695 1.992 1 97.06 114 LYS B CA 1
ATOM 3032 C C . LYS B 1 114 ? 0.848 -14.5 2.061 1 97.06 114 LYS B C 1
ATOM 3034 O O . LYS B 1 114 ? 0.493 -13.398 1.655 1 97.06 114 LYS B O 1
ATOM 3039 N N . ASN B 1 115 ? 2.055 -14.75 2.594 1 97.88 115 ASN B N 1
ATOM 3040 C CA . ASN B 1 115 ? 3.07 -13.703 2.688 1 97.88 115 ASN B CA 1
ATOM 3041 C C . ASN B 1 115 ? 4.148 -13.867 1.621 1 97.88 115 ASN B C 1
ATOM 3043 O O . ASN B 1 115 ? 4.676 -14.969 1.433 1 97.88 115 ASN B O 1
ATOM 3047 N N . VAL B 1 116 ? 4.426 -12.828 0.953 1 97.88 116 VAL B N 1
ATOM 3048 C CA . VAL B 1 116 ? 5.527 -12.805 -0.004 1 97.88 116 VAL B CA 1
ATOM 3049 C C . VAL B 1 116 ? 6.566 -11.773 0.431 1 97.88 116 VAL B C 1
ATOM 3051 O O . VAL B 1 116 ? 6.219 -10.68 0.869 1 97.88 116 VAL B O 1
ATOM 3054 N N . TYR B 1 117 ? 7.801 -12.125 0.328 1 97.56 117 TYR B N 1
ATOM 3055 C CA . TYR B 1 117 ? 8.898 -11.25 0.72 1 97.56 117 TYR B CA 1
ATOM 3056 C C . TYR B 1 117 ? 9.68 -10.773 -0.5 1 97.56 117 TYR B C 1
ATOM 3058 O O . TYR B 1 117 ? 9.906 -11.547 -1.439 1 97.56 117 TYR B O 1
ATOM 3066 N N . LEU B 1 118 ? 10.07 -9.516 -0.465 1 96.94 118 LEU B N 1
ATOM 3067 C CA . LEU B 1 118 ? 10.734 -8.945 -1.63 1 96.94 118 LEU B CA 1
ATOM 3068 C C . LEU B 1 118 ? 11.523 -7.695 -1.245 1 96.94 118 LEU B C 1
ATOM 3070 O O . LEU B 1 118 ? 11.406 -7.203 -0.121 1 96.94 118 LEU B O 1
ATOM 3074 N N . TYR B 1 119 ? 12.391 -7.266 -2.148 1 94.5 119 TYR B N 1
ATOM 3075 C CA . TYR B 1 119 ? 13.102 -6 -2.002 1 94.5 119 TYR B CA 1
ATOM 3076 C C . TYR B 1 119 ? 12.391 -4.891 -2.771 1 94.5 119 TYR B C 1
ATOM 3078 O O . TYR B 1 119 ? 11.953 -5.094 -3.906 1 94.5 119 TYR B O 1
ATOM 3086 N N . ALA B 1 120 ? 12.234 -3.789 -2.162 1 94.69 120 ALA B N 1
ATOM 3087 C CA . ALA B 1 120 ? 11.664 -2.602 -2.791 1 94.69 120 ALA B CA 1
ATOM 3088 C C . ALA B 1 120 ? 12.125 -1.331 -2.086 1 94.69 120 ALA B C 1
ATOM 3090 O O . ALA B 1 120 ? 12.68 -1.391 -0.984 1 94.69 120 ALA B O 1
ATOM 3091 N N . ASN B 1 121 ? 11.938 -0.206 -2.732 1 92.06 121 ASN B N 1
ATOM 3092 C CA . ASN B 1 121 ? 12.391 1.036 -2.115 1 92.06 121 ASN B CA 1
ATOM 3093 C C . ASN B 1 121 ? 11.219 1.893 -1.653 1 92.06 121 ASN B C 1
ATOM 3095 O O . ASN B 1 121 ? 11.406 3.014 -1.179 1 92.06 121 ASN B O 1
ATOM 3099 N N . SER B 1 122 ? 10.055 1.397 -1.841 1 92.25 122 SER B N 1
ATOM 3100 C CA . SER B 1 122 ? 8.852 2.064 -1.349 1 92.25 122 SER B CA 1
ATOM 3101 C C . SER B 1 122 ? 7.684 1.093 -1.242 1 92.25 122 SER B C 1
ATOM 3103 O O . SER B 1 122 ? 7.734 -0.01 -1.791 1 92.25 122 SER B O 1
ATOM 3105 N N . VAL B 1 123 ? 6.668 1.545 -0.576 1 94.56 123 VAL B N 1
ATOM 3106 C CA . VAL B 1 123 ? 5.473 0.724 -0.407 1 94.56 123 VAL B CA 1
ATOM 3107 C C . VAL B 1 123 ? 4.809 0.494 -1.762 1 94.56 123 VAL B C 1
ATOM 3109 O O . VAL B 1 123 ? 4.305 -0.599 -2.035 1 94.56 123 VAL B O 1
ATOM 3112 N N . PHE B 1 124 ? 4.832 1.445 -2.631 1 93.5 124 PHE B N 1
ATOM 3113 C CA . PHE B 1 124 ? 4.172 1.346 -3.928 1 93.5 124 PHE B CA 1
ATOM 3114 C C . PHE B 1 124 ? 4.898 0.359 -4.832 1 93.5 124 PHE B C 1
ATOM 3116 O O . PHE B 1 124 ? 4.266 -0.458 -5.504 1 93.5 124 PHE B O 1
ATOM 3123 N N . ILE B 1 125 ? 6.211 0.474 -4.793 1 93.88 125 ILE B N 1
ATOM 3124 C CA . ILE B 1 125 ? 7.004 -0.444 -5.605 1 93.88 125 ILE B CA 1
ATOM 3125 C C . ILE B 1 125 ? 6.844 -1.868 -5.082 1 93.88 125 ILE B C 1
ATOM 3127 O O . ILE B 1 125 ? 6.738 -2.816 -5.859 1 93.88 125 ILE B O 1
ATOM 3131 N N . ALA B 1 126 ? 6.812 -1.994 -3.758 1 96.25 126 ALA B N 1
ATOM 3132 C CA . ALA B 1 126 ? 6.582 -3.311 -3.168 1 96.25 126 ALA B CA 1
ATOM 3133 C C . ALA B 1 126 ? 5.27 -3.91 -3.66 1 96.25 126 ALA B C 1
ATOM 3135 O O . ALA B 1 126 ? 5.211 -5.09 -4.016 1 96.25 126 ALA B O 1
ATOM 3136 N N . LEU B 1 127 ? 4.258 -3.107 -3.689 1 96.31 127 LEU B N 1
ATOM 3137 C CA . LEU B 1 127 ? 2.938 -3.557 -4.121 1 96.31 127 LEU B CA 1
ATOM 3138 C C . LEU B 1 127 ? 2.951 -3.945 -5.598 1 96.31 127 LEU B C 1
ATOM 3140 O O . LEU B 1 127 ? 2.377 -4.965 -5.98 1 96.31 127 LEU B O 1
ATOM 3144 N N . GLU B 1 128 ? 3.627 -3.158 -6.395 1 95 128 GLU B N 1
ATOM 3145 C CA . GLU B 1 128 ? 3.709 -3.445 -7.82 1 95 128 GLU B CA 1
ATOM 3146 C C . GLU B 1 128 ? 4.422 -4.77 -8.078 1 95 128 GLU B C 1
ATOM 3148 O O . GLU B 1 128 ? 3.967 -5.582 -8.891 1 95 128 GLU B O 1
ATOM 3153 N N . ILE B 1 129 ? 5.48 -4.949 -7.438 1 96.31 129 ILE B N 1
ATOM 3154 C CA . ILE B 1 129 ? 6.27 -6.16 -7.609 1 96.31 129 ILE B CA 1
ATOM 3155 C C . ILE B 1 129 ? 5.453 -7.375 -7.172 1 96.31 129 ILE B C 1
ATOM 3157 O O . ILE B 1 129 ? 5.367 -8.367 -7.898 1 96.31 129 ILE B O 1
ATOM 3161 N N . ALA B 1 130 ? 4.895 -7.266 -5.984 1 97.69 130 ALA B N 1
ATOM 3162 C CA . ALA B 1 130 ? 4.117 -8.383 -5.453 1 97.69 130 ALA B CA 1
ATOM 3163 C C . ALA B 1 130 ? 2.949 -8.727 -6.371 1 97.69 130 ALA B C 1
ATOM 3165 O O . ALA B 1 130 ? 2.691 -9.906 -6.645 1 97.69 130 ALA B O 1
ATOM 3166 N N . LYS B 1 131 ? 2.244 -7.727 -6.781 1 95.56 131 LYS B N 1
ATOM 3167 C CA . LYS B 1 131 ? 1.107 -7.941 -7.672 1 95.56 131 LYS B CA 1
ATOM 3168 C C . LYS B 1 131 ? 1.536 -8.664 -8.945 1 95.56 131 LYS B C 1
ATOM 3170 O O . LYS B 1 131 ? 0.9 -9.633 -9.359 1 95.56 131 LYS B O 1
ATOM 3175 N N . ASP B 1 132 ? 2.586 -8.164 -9.562 1 95.62 132 ASP B N 1
ATOM 3176 C CA . ASP B 1 132 ? 3.092 -8.766 -10.797 1 95.62 132 ASP B CA 1
ATOM 3177 C C . ASP B 1 132 ? 3.463 -10.234 -10.578 1 95.62 132 ASP B C 1
ATOM 3179 O O . ASP B 1 132 ? 3.068 -11.102 -11.359 1 95.62 132 ASP B O 1
ATOM 3183 N N . TYR B 1 133 ? 4.152 -10.461 -9.523 1 95.5 133 TYR B N 1
ATOM 3184 C CA . TYR B 1 133 ? 4.566 -11.82 -9.219 1 95.5 133 TYR B CA 1
ATOM 3185 C C . TYR B 1 133 ? 3.359 -12.727 -9.008 1 95.5 133 TYR B C 1
ATOM 3187 O O . TYR B 1 133 ? 3.293 -13.828 -9.562 1 95.5 133 TYR B O 1
ATOM 3195 N N . ILE B 1 134 ? 2.424 -12.289 -8.227 1 95.81 134 ILE B N 1
ATOM 3196 C CA . ILE B 1 134 ? 1.27 -13.102 -7.871 1 95.81 134 ILE B CA 1
ATOM 3197 C C . ILE B 1 134 ? 0.418 -13.367 -9.117 1 95.81 134 ILE B C 1
ATOM 3199 O O . ILE B 1 134 ? -0.089 -14.477 -9.305 1 95.81 134 ILE B O 1
ATOM 3203 N N . GLU B 1 135 ? 0.26 -12.375 -9.953 1 94.19 135 GLU B N 1
ATOM 3204 C CA . GLU B 1 135 ? -0.501 -12.539 -11.188 1 94.19 135 GLU B CA 1
ATOM 3205 C C . GLU B 1 135 ? 0.092 -13.641 -12.062 1 94.19 135 GLU B C 1
ATOM 3207 O O . GLU B 1 135 ? -0.633 -14.32 -12.789 1 94.19 135 GLU B O 1
ATOM 3212 N N . GLN B 1 136 ? 1.372 -13.812 -11.961 1 93.12 136 GLN B N 1
ATOM 3213 C CA . GLN B 1 136 ? 2.068 -14.789 -12.797 1 93.12 136 GLN B CA 1
ATOM 3214 C C . GLN B 1 136 ? 2.119 -16.156 -12.117 1 93.12 136 GLN B C 1
ATOM 3216 O O . GLN B 1 136 ? 2.189 -17.188 -12.789 1 93.12 136 GLN B O 1
ATOM 3221 N N . SER B 1 137 ? 2.012 -16.141 -10.828 1 93.12 137 SER B N 1
ATOM 3222 C CA . SER B 1 137 ? 2.354 -17.359 -10.094 1 93.12 137 SER B CA 1
ATOM 3223 C C . SER B 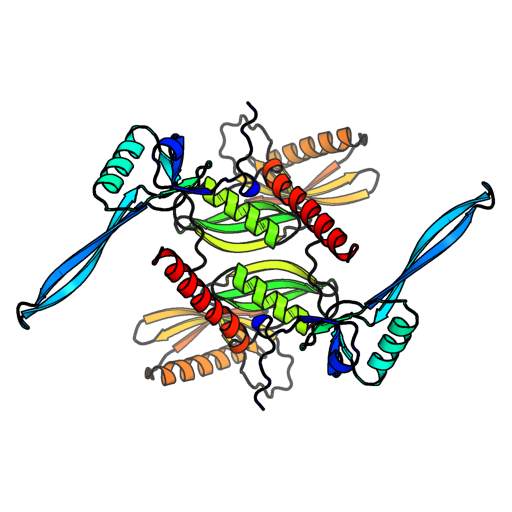1 137 ? 1.101 -18.094 -9.625 1 93.12 137 SER B C 1
ATOM 3225 O O . SER B 1 137 ? 1.147 -19.281 -9.336 1 93.12 137 SER B O 1
ATOM 3227 N N . TYR B 1 138 ? 0.007 -17.312 -9.539 1 93 138 TYR B N 1
ATOM 3228 C CA . TYR B 1 138 ? -1.187 -17.922 -8.961 1 93 138 TYR B CA 1
ATOM 3229 C C . TYR B 1 138 ? -2.42 -17.594 -9.797 1 93 138 TYR B C 1
ATOM 3231 O O . TYR B 1 138 ? -2.641 -16.438 -10.172 1 93 138 TYR B O 1
ATOM 3239 N N . PRO B 1 139 ? -3.205 -18.609 -10.031 1 91.75 139 PRO B N 1
ATOM 3240 C CA . PRO B 1 139 ? -4.465 -18.344 -10.727 1 91.75 139 PRO B CA 1
ATOM 3241 C C . PRO B 1 139 ? -5.551 -17.797 -9.797 1 91.75 139 PRO B C 1
ATOM 3243 O O . PRO B 1 139 ? -5.496 -18.016 -8.586 1 91.75 139 PRO B O 1
ATOM 3246 N N . GLY B 1 140 ? -6.5 -17.125 -10.422 1 90.62 140 GLY B N 1
ATOM 3247 C CA . GLY B 1 140 ? -7.66 -16.672 -9.672 1 90.62 140 GLY B CA 1
ATOM 3248 C C . GLY B 1 140 ? -7.508 -15.266 -9.125 1 90.62 140 GLY B C 1
ATOM 3249 O O . GLY B 1 140 ? -6.57 -14.547 -9.484 1 90.62 140 GLY B O 1
ATOM 3250 N N . ARG B 1 141 ? -8.5 -14.922 -8.312 1 90.94 141 ARG B N 1
ATOM 3251 C CA . ARG B 1 141 ? -8.547 -13.57 -7.758 1 90.94 141 ARG B CA 1
ATOM 3252 C C . ARG B 1 141 ? -7.703 -13.469 -6.492 1 90.94 141 ARG B C 1
ATOM 3254 O O . ARG B 1 141 ? -7.609 -14.43 -5.723 1 90.94 141 ARG B O 1
ATOM 3261 N N . PHE B 1 142 ? -7.102 -12.289 -6.387 1 94.44 142 PHE B N 1
ATOM 3262 C CA . PHE B 1 142 ? -6.371 -12.047 -5.148 1 94.44 142 PHE B CA 1
ATOM 3263 C C . PHE B 1 142 ? -6.43 -10.578 -4.762 1 94.44 142 PHE B C 1
ATOM 3265 O O . PHE B 1 142 ? -6.723 -9.719 -5.598 1 94.44 142 PHE B O 1
ATOM 3272 N N . GLY B 1 143 ? -6.258 -10.312 -3.492 1 94.06 143 GLY B N 1
ATOM 3273 C CA . GLY B 1 143 ? -6.156 -8.977 -2.941 1 94.06 143 GLY B CA 1
ATOM 3274 C C . GLY B 1 143 ? -5.051 -8.836 -1.911 1 94.06 143 GLY B C 1
ATOM 3275 O O . GLY B 1 143 ? -4.562 -9.836 -1.378 1 94.06 143 GLY B O 1
ATOM 3276 N N . VAL B 1 144 ? -4.574 -7.621 -1.73 1 96.5 144 VAL B N 1
ATOM 3277 C CA . VAL B 1 144 ? -3.529 -7.363 -0.748 1 96.5 144 VAL B CA 1
ATOM 3278 C C . VAL B 1 144 ? -4.148 -6.809 0.534 1 96.5 144 VAL B C 1
ATOM 3280 O O . VAL B 1 144 ? -4.949 -5.871 0.49 1 96.5 144 VAL B O 1
ATOM 3283 N N . THR B 1 145 ? -3.758 -7.398 1.63 1 95.5 145 THR B N 1
ATOM 3284 C CA . THR B 1 145 ? -4.348 -7 2.902 1 95.5 145 THR B CA 1
ATOM 3285 C C . THR B 1 145 ? -3.289 -6.395 3.822 1 95.5 145 THR B C 1
ATOM 3287 O O . THR B 1 145 ? -3.613 -5.867 4.891 1 95.5 145 THR B O 1
ATOM 3290 N N . GLY B 1 146 ? -2.023 -6.477 3.375 1 96.69 146 GLY B N 1
ATOM 3291 C CA . GLY B 1 146 ? -0.988 -5.902 4.219 1 96.69 146 GLY B CA 1
ATOM 3292 C C . GLY B 1 146 ? 0.336 -5.723 3.5 1 96.69 146 GLY B C 1
ATOM 3293 O O . GLY B 1 146 ? 0.673 -6.504 2.605 1 96.69 146 GLY B O 1
ATOM 3294 N N . VAL B 1 147 ? 1.014 -4.766 3.787 1 97.88 147 VAL B N 1
ATOM 3295 C CA . VAL B 1 147 ? 2.383 -4.492 3.361 1 97.88 147 VAL B CA 1
ATOM 3296 C C . VAL B 1 147 ? 3.188 -3.939 4.535 1 97.88 147 VAL B C 1
ATOM 3298 O O . VAL B 1 147 ? 2.721 -3.055 5.254 1 97.88 147 VAL B O 1
ATOM 3301 N N . LYS B 1 148 ? 4.309 -4.496 4.695 1 97.06 148 LYS B N 1
ATOM 3302 C CA . LYS B 1 148 ? 5.109 -4.066 5.84 1 97.06 148 LYS B CA 1
ATOM 3303 C C . LYS B 1 148 ? 6.598 -4.062 5.496 1 97.06 148 LYS B C 1
ATOM 3305 O O . LYS B 1 148 ? 7.113 -5.035 4.945 1 97.06 148 LYS B O 1
ATOM 3310 N N . GLU B 1 149 ? 7.199 -2.975 5.879 1 96.19 149 GLU B N 1
ATOM 3311 C CA . GLU B 1 149 ? 8.656 -2.896 5.742 1 96.19 149 GLU B CA 1
ATOM 3312 C C . GLU B 1 149 ? 9.352 -3.631 6.879 1 96.19 149 GLU B C 1
ATOM 3314 O O . GLU B 1 149 ? 8.969 -3.498 8.047 1 96.19 149 GLU B O 1
ATOM 3319 N N . LEU B 1 150 ? 10.242 -4.484 6.547 1 93.88 150 LEU B N 1
ATOM 3320 C CA . LEU B 1 150 ? 11.094 -5.156 7.523 1 93.88 150 LEU B CA 1
ATOM 3321 C C . LEU B 1 150 ? 12.484 -4.527 7.559 1 93.88 150 LEU B C 1
ATOM 3323 O O . LEU B 1 150 ? 13.375 -4.945 6.824 1 93.88 150 LEU B O 1
ATOM 3327 N N . ASN B 1 151 ? 12.594 -3.611 8.383 1 82.62 151 ASN B N 1
ATOM 3328 C CA . ASN B 1 151 ? 13.852 -2.863 8.43 1 82.62 151 ASN B CA 1
ATOM 3329 C C . ASN B 1 151 ? 15.039 -3.777 8.719 1 82.62 151 ASN B C 1
ATOM 3331 O O . ASN B 1 151 ? 14.977 -4.617 9.617 1 82.62 151 ASN B O 1
ATOM 3335 N N . ASN B 1 152 ? 16.109 -3.75 7.91 1 79.69 152 ASN B N 1
ATOM 3336 C CA . ASN B 1 152 ? 17.422 -4.371 8.094 1 79.69 152 ASN B CA 1
ATOM 3337 C C . ASN B 1 152 ? 17.344 -5.883 7.895 1 79.69 152 ASN B C 1
ATOM 3339 O O . ASN B 1 152 ? 18.172 -6.621 8.438 1 79.69 152 ASN B O 1
ATOM 3343 N N . ALA B 1 153 ? 16.281 -6.332 7.27 1 93.62 153 ALA B N 1
ATOM 3344 C CA . ALA B 1 153 ? 16.219 -7.77 7.016 1 93.62 153 ALA B CA 1
ATOM 3345 C C . ALA B 1 153 ? 16.844 -8.109 5.66 1 93.62 153 ALA B C 1
ATOM 3347 O O . ALA B 1 153 ? 16.688 -7.352 4.695 1 93.62 153 ALA B O 1
ATOM 3348 N N . ILE B 1 154 ? 17.594 -9.133 5.672 1 94.81 154 ILE B N 1
ATOM 3349 C CA . ILE B 1 154 ? 18.219 -9.609 4.441 1 94.81 154 ILE B CA 1
ATOM 3350 C C . ILE B 1 154 ? 17.609 -10.945 4.031 1 94.81 154 ILE B C 1
ATOM 3352 O O . ILE B 1 154 ? 17.453 -11.844 4.867 1 94.81 154 ILE B O 1
ATOM 3356 N N . LEU B 1 155 ? 17.25 -11.07 2.785 1 94.56 155 LEU B N 1
ATOM 3357 C CA . LEU B 1 155 ? 16.672 -12.305 2.26 1 94.56 155 LEU B CA 1
ATOM 3358 C C . LEU B 1 155 ? 17.766 -13.211 1.689 1 94.56 155 LEU B C 1
ATOM 3360 O O . LEU B 1 155 ? 18.484 -12.812 0.776 1 94.56 155 LEU B O 1
ATOM 3364 N N . ILE B 1 156 ? 17.797 -14.438 2.221 1 90.75 156 ILE B N 1
ATOM 3365 C CA . ILE B 1 156 ? 18.75 -15.398 1.679 1 90.75 156 ILE B CA 1
ATOM 3366 C C . ILE B 1 156 ? 18 -16.469 0.876 1 90.75 156 ILE B C 1
ATOM 3368 O O . ILE B 1 156 ? 17.266 -17.281 1.442 1 90.75 156 ILE B O 1
ATOM 3372 N N . THR B 1 157 ? 17.984 -16.516 -0.472 1 76.31 157 THR B N 1
ATOM 3373 C CA . THR B 1 157 ? 17.203 -17.406 -1.323 1 76.31 157 THR B CA 1
ATOM 3374 C C . THR B 1 157 ? 18.094 -18.484 -1.924 1 76.31 157 THR B C 1
ATOM 3376 O O . THR B 1 157 ? 17.609 -19.547 -2.316 1 76.31 157 THR B O 1
ATOM 3379 N N . ASN B 1 158 ? 19.234 -18.328 -2.193 1 63.28 158 ASN B N 1
ATOM 3380 C CA . ASN B 1 158 ? 20.078 -19.188 -3.023 1 63.28 158 ASN B CA 1
ATOM 3381 C C . ASN B 1 158 ? 20.734 -20.281 -2.199 1 63.28 158 ASN B C 1
ATOM 3383 O O . ASN B 1 158 ? 21.922 -20.562 -2.365 1 63.28 158 ASN B O 1
ATOM 3387 N N . VAL B 1 159 ? 19.922 -20.812 -1.35 1 63.16 159 VAL B N 1
ATOM 3388 C CA . VAL B 1 159 ? 20.703 -21.828 -0.659 1 63.16 159 VAL B CA 1
ATOM 3389 C C . VAL B 1 159 ? 20.297 -23.219 -1.169 1 63.16 159 VAL B C 1
ATOM 3391 O O . VAL B 1 159 ? 19.125 -23.578 -1.145 1 63.16 159 VAL B O 1
ATOM 3394 N N . SER B 1 160 ? 21.078 -23.703 -2.117 1 59 160 SER B N 1
ATOM 3395 C CA . SER B 1 160 ? 20.906 -25.078 -2.559 1 59 160 SER B CA 1
ATOM 3396 C C . SER B 1 160 ? 20.875 -26.047 -1.374 1 59 160 SER B C 1
ATOM 3398 O O . SER B 1 160 ? 21.766 -26 -0.515 1 59 160 SER B O 1
ATOM 3400 N N . GLN B 1 161 ? 19.656 -26.453 -1.013 1 62.62 161 GLN B N 1
ATOM 3401 C CA . GLN B 1 161 ? 19.656 -27.375 0.107 1 62.62 161 GLN B CA 1
ATOM 3402 C C . GLN B 1 161 ? 19.328 -28.797 -0.363 1 62.62 161 GLN B C 1
ATOM 3404 O O . GLN B 1 161 ? 18.359 -29.016 -1.095 1 62.62 161 GLN B O 1
ATOM 3409 N N . GLU B 1 162 ? 20.266 -29.672 -0.512 1 56.38 162 GLU B N 1
ATOM 3410 C CA . GLU B 1 162 ? 20.047 -31.094 -0.779 1 56.38 162 GLU B CA 1
ATOM 3411 C C . GLU B 1 162 ? 19.453 -31.797 0.435 1 56.38 162 GLU B C 1
ATOM 3413 O O . GLU B 1 162 ? 20.156 -32.469 1.184 1 56.38 162 GLU B O 1
ATOM 3418 N N . ASN B 1 163 ? 18.672 -31.094 1.158 1 58.94 163 ASN B N 1
ATOM 3419 C CA . ASN B 1 163 ? 18.359 -31.875 2.352 1 58.94 163 ASN B CA 1
ATOM 3420 C C . ASN B 1 163 ? 16.938 -32.438 2.293 1 58.94 163 ASN B C 1
ATOM 3422 O O . ASN B 1 163 ? 16.062 -31.875 1.638 1 58.94 163 ASN B O 1
ATOM 3426 N N . ALA B 1 164 ? 16.797 -33.719 2.723 1 61.22 164 ALA B N 1
ATOM 3427 C CA . ALA B 1 164 ? 15.648 -34.625 2.807 1 61.22 164 ALA B CA 1
ATOM 3428 C C . ALA B 1 164 ? 14.586 -34.031 3.742 1 61.22 164 ALA B C 1
ATOM 3430 O O . ALA B 1 164 ? 13.438 -34.5 3.738 1 61.22 164 ALA B O 1
ATOM 3431 N N . GLY B 1 165 ? 14.859 -32.969 4.496 1 71.06 165 GLY B N 1
ATOM 3432 C CA . GLY B 1 165 ? 13.867 -32.562 5.48 1 71.06 165 GLY B CA 1
ATOM 3433 C C . GLY B 1 165 ? 12.977 -31.438 5.004 1 71.06 165 GLY B C 1
ATOM 3434 O O . GLY B 1 165 ? 13.172 -30.906 3.91 1 71.06 165 GLY B O 1
ATOM 3435 N N . GLU B 1 166 ? 11.906 -31.297 5.77 1 85.25 166 GLU B N 1
ATOM 3436 C CA . GLU B 1 166 ? 10.969 -30.219 5.469 1 85.25 166 GLU B CA 1
ATOM 3437 C C . GLU B 1 166 ? 11.586 -28.859 5.785 1 85.25 166 GLU B C 1
ATOM 3439 O O . GLU B 1 166 ? 11.945 -28.594 6.934 1 85.25 166 GLU B O 1
ATOM 3444 N N . LEU B 1 167 ? 11.789 -28.078 4.84 1 89.25 167 LEU B N 1
ATOM 3445 C CA . LEU B 1 167 ? 12.367 -26.734 5.004 1 89.25 167 LEU B CA 1
ATOM 3446 C C . LEU B 1 167 ? 11.297 -25.719 5.375 1 89.25 167 LEU B C 1
ATOM 3448 O O . LEU B 1 167 ? 10.156 -25.828 4.91 1 89.25 167 LEU B O 1
ATOM 3452 N N . LYS B 1 168 ? 11.625 -24.875 6.324 1 92 168 LYS B N 1
ATOM 3453 C CA . LYS B 1 168 ? 10.773 -23.75 6.707 1 92 168 LYS B CA 1
ATOM 3454 C C . LYS B 1 168 ? 11.516 -22.422 6.602 1 92 168 LYS B C 1
ATOM 3456 O O . LYS B 1 168 ? 12.75 -22.406 6.578 1 92 168 LYS B O 1
ATOM 3461 N N . PHE B 1 169 ? 10.773 -21.469 6.52 1 94.19 169 PHE B N 1
ATOM 3462 C CA . PHE B 1 169 ? 11.398 -20.156 6.531 1 94.19 169 PHE B CA 1
ATOM 3463 C C . PHE B 1 169 ? 11.578 -19.641 7.957 1 94.19 169 PHE B C 1
ATOM 3465 O O . PHE B 1 169 ? 10.633 -19.672 8.758 1 94.19 169 PHE B O 1
ATOM 3472 N N . TYR B 1 170 ? 12.766 -19.203 8.164 1 95.25 170 TYR B N 1
ATOM 3473 C CA . TYR B 1 170 ? 13.102 -18.656 9.477 1 95.25 170 TYR B CA 1
ATOM 3474 C C . TYR B 1 170 ? 13.5 -17.188 9.375 1 95.25 170 TYR B C 1
ATOM 3476 O O . TYR B 1 170 ? 14.203 -16.797 8.445 1 95.25 170 TYR B O 1
ATOM 3484 N N . MET B 1 171 ? 13 -16.453 10.289 1 96.06 171 MET B N 1
ATOM 3485 C CA . MET B 1 171 ? 13.578 -15.141 10.586 1 96.06 171 MET B CA 1
ATOM 3486 C C . MET B 1 171 ? 14.578 -15.234 11.734 1 96.06 171 MET B C 1
ATOM 3488 O O . MET B 1 171 ? 14.203 -15.562 12.867 1 96.06 171 MET B O 1
ATOM 3492 N N . ILE B 1 172 ? 15.797 -14.945 11.461 1 96.69 172 ILE B N 1
ATOM 3493 C CA . ILE B 1 172 ? 16.875 -15.148 12.422 1 96.69 172 ILE B CA 1
ATOM 3494 C C . ILE B 1 172 ? 17.594 -13.82 12.688 1 96.69 172 ILE B C 1
ATOM 3496 O O . ILE B 1 172 ? 18.016 -13.148 11.742 1 96.69 172 ILE B O 1
ATOM 3500 N N . GLU B 1 173 ? 17.625 -13.461 13.852 1 96.94 173 GLU B N 1
ATOM 3501 C CA . GLU B 1 173 ? 18.422 -12.312 14.266 1 96.94 173 GLU B CA 1
ATOM 3502 C C . GLU B 1 173 ? 19.781 -12.758 14.812 1 96.94 173 GLU B C 1
ATOM 3504 O O . GLU B 1 173 ? 19.844 -13.625 15.688 1 96.94 173 GLU B O 1
ATOM 3509 N N . VAL B 1 174 ? 20.812 -12.188 14.32 1 96 174 VAL B N 1
ATOM 3510 C CA . VAL B 1 174 ? 22.156 -12.531 14.773 1 96 174 VAL B CA 1
ATOM 3511 C C . VAL B 1 174 ? 22.891 -11.266 15.188 1 96 174 VAL B C 1
ATOM 3513 O O . VAL B 1 174 ? 22.594 -10.172 14.703 1 96 174 VAL B O 1
ATOM 3516 N N . GLU B 1 175 ? 23.734 -11.461 16.047 1 96.94 175 GLU B N 1
ATOM 3517 C CA . GLU B 1 175 ? 24.734 -10.453 16.359 1 96.94 175 GLU B CA 1
ATOM 3518 C C . GLU B 1 175 ? 26.047 -10.742 15.625 1 96.94 175 GLU B C 1
ATOM 3520 O O . GLU B 1 175 ? 26.594 -11.844 15.727 1 96.94 175 GLU B O 1
ATOM 3525 N N . ILE B 1 176 ? 26.516 -9.828 14.867 1 95.38 176 ILE B N 1
ATOM 3526 C CA . ILE B 1 176 ? 27.75 -9.961 14.125 1 95.38 176 ILE B CA 1
ATOM 3527 C C . ILE B 1 176 ? 28.859 -9.148 14.805 1 95.38 176 ILE B C 1
ATOM 3529 O O . ILE B 1 176 ? 28.719 -7.938 14.992 1 95.38 176 ILE B O 1
ATOM 3533 N N . GLU B 1 177 ? 29.828 -9.789 15.227 1 95.69 177 GLU B N 1
ATOM 3534 C CA . GLU B 1 177 ? 31.016 -9.148 15.812 1 95.69 177 GLU B CA 1
ATOM 3535 C C . GLU B 1 177 ? 32.188 -9.164 14.844 1 95.69 177 GLU B C 1
ATOM 3537 O O . GLU B 1 177 ? 32.656 -10.234 14.453 1 95.69 177 GLU B O 1
ATOM 3542 N N . LYS B 1 178 ? 32.562 -7.973 14.422 1 91.75 178 LYS B N 1
ATOM 3543 C CA . LYS B 1 178 ? 33.688 -7.828 13.484 1 91.75 178 LYS B CA 1
ATOM 3544 C C . LYS B 1 178 ? 34.5 -6.586 13.805 1 91.75 178 LYS B C 1
ATOM 3546 O O . LYS B 1 178 ? 33.938 -5.5 13.992 1 91.75 178 LYS B O 1
ATOM 3551 N N . ASP B 1 179 ? 35.875 -6.688 13.773 1 90.44 179 ASP B N 1
ATOM 3552 C CA . ASP B 1 179 ? 36.812 -5.59 13.992 1 90.44 179 ASP B CA 1
ATOM 3553 C C . ASP B 1 179 ? 36.438 -4.793 15.242 1 90.44 179 ASP B C 1
ATOM 3555 O O . ASP B 1 179 ? 36.375 -3.562 15.203 1 90.44 179 ASP B O 1
ATOM 3559 N N . ASN B 1 180 ? 36 -5.324 16.25 1 88.25 180 ASN B N 1
ATOM 3560 C CA . ASN B 1 180 ? 35.688 -4.758 17.562 1 88.25 180 ASN B CA 1
ATOM 3561 C C . ASN B 1 180 ? 34.375 -3.977 17.531 1 88.25 180 ASN B C 1
ATOM 3563 O O . ASN B 1 180 ? 34.156 -3.1 18.375 1 88.25 180 ASN B O 1
ATOM 3567 N N . HIS B 1 181 ? 33.656 -4.184 16.469 1 92.62 181 HIS B N 1
ATOM 3568 C CA . HIS B 1 181 ? 32.312 -3.625 16.391 1 92.62 181 HIS B CA 1
ATOM 3569 C C . HIS B 1 181 ? 31.266 -4.727 16.359 1 92.62 181 HIS B C 1
ATOM 3571 O O . HIS B 1 181 ? 31.531 -5.828 15.875 1 92.62 181 HIS B O 1
ATOM 3577 N N . SER B 1 182 ? 30.141 -4.395 17.047 1 94.62 182 SER B N 1
ATOM 3578 C CA . SER B 1 182 ? 29.031 -5.348 17.047 1 94.62 182 SER B CA 1
ATOM 3579 C C . SER B 1 182 ? 27.75 -4.703 16.562 1 94.62 182 SER B C 1
ATOM 3581 O O . SER B 1 182 ? 27.453 -3.551 16.891 1 94.62 182 SER B O 1
ATOM 3583 N N . TYR B 1 183 ? 27.062 -5.43 15.703 1 94.06 183 TYR B N 1
ATOM 3584 C CA . TYR B 1 183 ? 25.766 -4.949 15.242 1 94.06 183 TYR B CA 1
ATOM 3585 C C . TYR B 1 183 ? 24.828 -6.113 14.969 1 94.06 183 TYR B C 1
ATOM 3587 O O . TYR B 1 183 ? 25.266 -7.242 14.734 1 94.06 183 TYR B O 1
ATOM 3595 N N . ASN B 1 184 ? 23.562 -5.852 15.078 1 94.88 184 ASN B N 1
ATOM 3596 C CA . ASN B 1 184 ? 22.547 -6.875 14.844 1 94.88 184 ASN B CA 1
ATOM 3597 C C . ASN B 1 184 ? 21.984 -6.797 13.422 1 94.88 184 ASN B C 1
ATOM 3599 O O . ASN B 1 184 ? 21.922 -5.715 12.844 1 94.88 184 ASN B O 1
ATOM 3603 N N . ARG B 1 185 ? 21.672 -7.984 12.898 1 94.88 185 ARG B N 1
ATOM 3604 C CA . ARG B 1 185 ? 21.031 -8.086 11.594 1 94.88 185 ARG B CA 1
ATOM 3605 C C . ARG B 1 185 ? 20 -9.211 11.586 1 94.88 185 ARG B C 1
ATOM 3607 O O . ARG B 1 185 ? 20.141 -10.195 12.305 1 94.88 185 ARG B O 1
ATOM 3614 N N . ILE B 1 186 ? 19 -8.953 10.82 1 96.25 186 ILE B N 1
ATOM 3615 C CA . ILE B 1 186 ? 17.938 -9.953 10.664 1 96.25 186 ILE B CA 1
ATOM 3616 C C . ILE B 1 186 ? 18.047 -10.602 9.289 1 96.25 186 ILE B C 1
ATOM 3618 O O . ILE B 1 186 ? 18.266 -9.914 8.289 1 96.25 186 ILE B O 1
ATOM 3622 N N . PHE B 1 187 ? 17.938 -11.906 9.281 1 96.12 187 PHE B N 1
ATOM 3623 C CA . PHE B 1 187 ? 17.953 -12.664 8.031 1 96.12 187 PHE B CA 1
ATOM 3624 C C . PHE B 1 187 ? 16.703 -13.523 7.902 1 96.12 187 PHE B C 1
ATOM 3626 O O . PHE B 1 187 ? 16.219 -14.07 8.891 1 96.12 187 PHE B O 1
ATOM 3633 N N . ILE B 1 188 ? 16.219 -13.602 6.777 1 95.25 188 ILE B N 1
ATOM 3634 C CA . ILE B 1 188 ? 15.172 -14.562 6.438 1 95.25 188 ILE B CA 1
ATOM 3635 C C . ILE B 1 188 ? 15.75 -15.664 5.547 1 95.25 188 ILE B C 1
ATOM 3637 O O . ILE B 1 188 ? 16.281 -15.383 4.473 1 95.25 188 ILE B O 1
ATOM 3641 N N . VAL B 1 189 ? 15.633 -16.906 6.047 1 93.94 189 VAL B N 1
ATOM 3642 C CA . VAL B 1 189 ? 16.297 -18.016 5.367 1 93.94 189 VAL B CA 1
ATOM 3643 C C . VAL B 1 189 ? 15.43 -19.266 5.441 1 93.94 189 VAL B C 1
ATOM 3645 O O . VAL B 1 189 ? 14.703 -19.469 6.422 1 93.94 189 VAL B O 1
ATOM 3648 N N . ARG B 1 190 ? 15.406 -20 4.344 1 92.38 190 ARG B N 1
ATOM 3649 C CA . ARG B 1 190 ? 14.781 -21.328 4.348 1 92.38 190 ARG B CA 1
ATOM 3650 C C . ARG B 1 190 ? 15.75 -22.391 4.855 1 92.38 190 ARG B C 1
ATOM 3652 O O . ARG B 1 190 ? 16.828 -22.578 4.285 1 92.38 190 ARG B O 1
ATOM 3659 N N . ALA B 1 191 ? 15.391 -23.047 5.953 1 92.31 191 ALA B N 1
ATOM 3660 C CA . ALA B 1 191 ? 16.328 -23.984 6.59 1 92.31 191 ALA B CA 1
ATOM 3661 C C . ALA B 1 191 ? 15.578 -25.094 7.316 1 92.31 191 ALA B C 1
ATOM 3663 O O . ALA B 1 191 ? 14.352 -25.047 7.449 1 92.31 191 ALA B O 1
ATOM 3664 N N . LEU B 1 192 ? 16.328 -26.047 7.715 1 91.44 192 LEU B N 1
ATOM 3665 C CA . LEU B 1 192 ? 15.773 -27.172 8.461 1 91.44 192 LEU B CA 1
ATOM 3666 C C . LEU B 1 192 ? 15.438 -26.766 9.891 1 91.44 192 LEU B C 1
ATOM 3668 O O . LEU B 1 192 ? 14.453 -27.219 10.469 1 91.44 192 LEU B O 1
ATOM 3672 N N . ASN B 1 193 ? 16.297 -26.047 10.445 1 91.56 193 ASN B N 1
ATOM 3673 C CA . ASN B 1 193 ? 16.172 -25.5 11.797 1 91.56 193 ASN B CA 1
ATOM 3674 C C . ASN B 1 193 ? 17.016 -24.25 11.969 1 91.56 193 ASN B C 1
ATOM 3676 O O . ASN B 1 193 ? 17.656 -23.781 11.023 1 91.56 193 ASN B O 1
ATOM 3680 N N . ALA B 1 194 ? 16.984 -23.703 13.117 1 92.62 194 ALA B N 1
ATOM 3681 C CA . ALA B 1 194 ? 17.656 -22.422 13.383 1 92.62 194 ALA B CA 1
ATOM 3682 C C . ALA B 1 194 ? 19.156 -22.562 13.195 1 92.62 194 ALA B C 1
ATOM 3684 O O . ALA B 1 194 ? 19.812 -21.641 12.695 1 92.62 194 ALA B O 1
ATOM 3685 N N . GLU B 1 195 ? 19.688 -23.672 13.562 1 92.44 195 GLU B N 1
ATOM 3686 C CA . GLU B 1 195 ? 21.125 -23.875 13.469 1 92.44 195 GLU B CA 1
ATOM 3687 C C . GLU B 1 195 ? 21.578 -24 12.016 1 92.44 195 GLU B C 1
ATOM 3689 O O . GLU B 1 195 ? 22.609 -23.453 11.625 1 92.44 195 GLU B O 1
ATOM 3694 N N . ASN B 1 196 ? 20.812 -24.703 11.328 1 91.94 196 ASN B N 1
ATOM 3695 C CA . ASN B 1 196 ? 21.062 -24.797 9.898 1 91.94 196 ASN B CA 1
ATOM 3696 C C . ASN B 1 196 ? 20.969 -23.422 9.219 1 91.94 196 ASN B C 1
ATOM 3698 O O . ASN B 1 196 ? 21.781 -23.094 8.352 1 91.94 196 ASN B O 1
ATOM 3702 N N . GLY B 1 197 ? 19.984 -22.703 9.664 1 93.62 197 GLY B N 1
ATOM 3703 C CA . GLY B 1 197 ? 19.859 -21.344 9.156 1 93.62 197 GLY B CA 1
ATOM 3704 C C . GLY B 1 197 ? 21.047 -20.469 9.469 1 93.62 197 GLY B C 1
ATOM 3705 O O . GLY B 1 197 ? 21.516 -19.719 8.609 1 93.62 197 GLY B O 1
ATOM 3706 N N . LYS B 1 198 ? 21.5 -20.562 10.656 1 94.69 198 LYS B N 1
ATOM 3707 C CA . LYS B 1 198 ? 22.688 -19.797 11.055 1 94.69 198 LYS B CA 1
ATOM 3708 C C . LYS B 1 198 ? 23.891 -20.141 10.18 1 94.69 198 LYS B C 1
ATOM 3710 O O . LYS B 1 198 ? 24.672 -19.25 9.828 1 94.69 198 LYS B O 1
ATOM 3715 N N . ALA B 1 199 ? 23.984 -21.359 9.852 1 93 199 ALA B N 1
ATOM 3716 C CA . ALA B 1 199 ? 25.078 -21.781 8.992 1 93 199 ALA B CA 1
ATOM 3717 C C . ALA B 1 199 ? 24.984 -21.125 7.617 1 93 199 ALA B C 1
ATOM 3719 O O . ALA B 1 199 ? 26 -20.719 7.043 1 93 199 ALA B O 1
ATOM 3720 N N . PHE B 1 200 ? 23.812 -21.078 7.137 1 93 200 PHE B N 1
ATOM 3721 C CA . PHE B 1 200 ? 23.609 -20.422 5.848 1 93 200 PHE B CA 1
ATOM 3722 C C . PHE B 1 200 ? 23.953 -18.938 5.93 1 93 200 PHE B C 1
ATOM 3724 O O . PHE B 1 200 ? 24.547 -18.375 5 1 93 200 PHE B O 1
ATOM 3731 N N . ILE B 1 201 ? 23.625 -18.328 7 1 95.12 201 ILE B N 1
ATOM 3732 C CA . ILE B 1 201 ? 23.906 -16.906 7.203 1 95.12 201 ILE B CA 1
ATOM 3733 C C . ILE B 1 201 ? 25.422 -16.688 7.25 1 95.12 201 ILE B C 1
ATOM 3735 O O . ILE B 1 201 ? 25.938 -15.766 6.625 1 95.12 201 ILE B O 1
ATO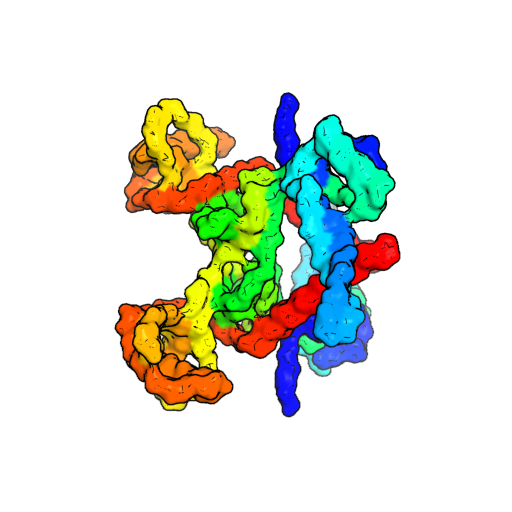M 3739 N N . GLU B 1 202 ? 26.016 -17.578 7.949 1 94.25 202 GLU B N 1
ATOM 3740 C CA . GLU B 1 202 ? 27.469 -17.484 8.047 1 94.25 202 GLU B CA 1
ATOM 3741 C C . GLU B 1 202 ? 28.125 -17.594 6.668 1 94.25 202 GLU B C 1
ATOM 3743 O O . GLU B 1 202 ? 29.047 -16.844 6.348 1 94.25 202 GLU B O 1
ATOM 3748 N N . ALA B 1 203 ? 27.656 -18.531 5.93 1 92.19 203 ALA B N 1
ATOM 3749 C CA . ALA B 1 203 ? 28.188 -18.703 4.578 1 92.19 203 ALA B CA 1
ATOM 3750 C C . ALA B 1 203 ? 27.922 -17.469 3.721 1 92.19 203 ALA B C 1
ATOM 3752 O O . ALA B 1 203 ? 28.797 -17.031 2.977 1 92.19 203 ALA B O 1
ATOM 3753 N N . PHE B 1 204 ? 26.797 -16.984 3.852 1 92.12 204 PHE B N 1
ATOM 3754 C CA . PHE B 1 204 ? 26.391 -15.789 3.104 1 92.12 204 PHE B CA 1
ATOM 3755 C C . PHE B 1 204 ? 27.297 -14.609 3.451 1 92.12 204 PHE B C 1
ATOM 3757 O O . PHE B 1 204 ? 27.797 -13.922 2.561 1 92.12 204 PHE B O 1
ATOM 3764 N N . LEU B 1 205 ? 27.516 -14.367 4.68 1 93.69 205 LEU B N 1
ATOM 3765 C CA . LEU B 1 205 ? 28.312 -13.242 5.145 1 93.69 205 LEU B CA 1
ATOM 3766 C C . LEU B 1 205 ? 29.781 -13.406 4.746 1 93.69 205 LEU B C 1
ATOM 3768 O O . LEU B 1 205 ? 30.438 -12.438 4.379 1 93.69 205 LEU B O 1
ATOM 3772 N N . THR B 1 206 ? 30.219 -14.625 4.879 1 93.31 206 THR B N 1
ATOM 3773 C CA . THR B 1 206 ? 31.594 -14.898 4.449 1 93.31 206 THR B CA 1
ATOM 3774 C C . THR B 1 206 ? 31.781 -14.5 2.986 1 93.31 206 THR B C 1
ATOM 3776 O O . THR B 1 206 ? 32.75 -13.812 2.65 1 93.31 206 THR B O 1
ATOM 3779 N N . HIS B 1 207 ? 30.891 -14.93 2.178 1 91.06 207 HIS B N 1
ATOM 3780 C CA . HIS B 1 207 ? 30.969 -14.625 0.754 1 91.06 207 HIS B CA 1
ATOM 3781 C C . HIS B 1 207 ? 30.844 -13.117 0.512 1 91.06 207 HIS B C 1
ATOM 3783 O O . HIS B 1 207 ? 31.594 -12.562 -0.303 1 91.06 207 HIS B O 1
ATOM 3789 N N . LYS B 1 208 ? 29.938 -12.5 1.183 1 90.19 208 LYS B N 1
ATOM 3790 C CA . LYS B 1 208 ? 29.734 -11.062 1.045 1 90.19 208 LYS B CA 1
ATOM 3791 C C . LYS B 1 208 ? 30.984 -10.281 1.433 1 90.19 208 LYS B C 1
ATOM 3793 O O . LYS B 1 208 ? 31.406 -9.375 0.713 1 90.19 208 LYS B O 1
ATOM 3798 N N . PHE B 1 209 ? 31.547 -10.648 2.514 1 91.56 209 PHE B N 1
ATOM 3799 C CA . PHE B 1 209 ? 32.719 -9.953 3 1 91.56 209 PHE B CA 1
ATOM 3800 C C . PHE B 1 209 ? 33.906 -10.188 2.072 1 91.56 209 PHE B C 1
ATOM 3802 O O . PHE B 1 209 ? 34.75 -9.289 1.865 1 91.56 209 PHE B O 1
ATOM 3809 N N . GLU B 1 210 ? 34 -11.328 1.538 1 91 210 GLU B N 1
ATOM 3810 C CA . GLU B 1 210 ? 35.031 -11.617 0.559 1 91 210 GLU B CA 1
ATOM 3811 C C . GLU B 1 210 ? 34.906 -10.727 -0.675 1 91 210 GLU B C 1
ATOM 3813 O O . GLU B 1 210 ? 35.906 -10.203 -1.181 1 91 210 GLU B O 1
ATOM 3818 N N . GLN B 1 211 ? 33.688 -10.609 -1.135 1 90.62 211 GLN B N 1
ATOM 3819 C CA . GLN B 1 211 ? 33.438 -9.773 -2.297 1 90.62 211 GLN B CA 1
ATOM 3820 C C . GLN B 1 211 ? 33.781 -8.312 -2.012 1 90.62 211 GLN B C 1
ATOM 3822 O O . GLN B 1 211 ? 34.219 -7.582 -2.91 1 90.62 211 GLN B O 1
ATOM 3827 N N . ASP B 1 212 ? 33.656 -7.957 -0.779 1 90.25 212 ASP B N 1
ATOM 3828 C CA . ASP B 1 212 ? 33.969 -6.586 -0.372 1 90.25 212 ASP B CA 1
ATOM 3829 C C . ASP B 1 212 ? 35.438 -6.434 0.024 1 90.25 212 ASP B C 1
ATOM 3831 O O . ASP B 1 212 ? 35.812 -5.398 0.562 1 90.25 212 ASP B O 1
ATOM 3835 N N . ASN B 1 213 ? 36.156 -7.445 -0.156 1 91.5 213 ASN B N 1
ATOM 3836 C CA . ASN B 1 213 ? 37.562 -7.484 0.183 1 91.5 213 ASN B CA 1
ATOM 3837 C C . ASN B 1 213 ? 37.812 -7.227 1.67 1 91.5 213 ASN B C 1
ATOM 3839 O O . ASN B 1 213 ? 38.75 -6.535 2.047 1 91.5 213 ASN B O 1
ATOM 3843 N N . ASP B 1 214 ? 36.906 -7.605 2.389 1 87.94 214 ASP B N 1
ATOM 3844 C CA . ASP B 1 214 ? 36.938 -7.539 3.848 1 87.94 214 ASP B CA 1
ATOM 3845 C C . ASP B 1 214 ? 36.938 -8.938 4.461 1 87.94 214 ASP B C 1
ATOM 3847 O O . ASP B 1 214 ? 35.938 -9.336 5.082 1 87.94 214 ASP B O 1
ATOM 3851 N N . SER B 1 215 ? 38 -9.625 4.406 1 84 215 SER B N 1
ATOM 3852 C CA . SER B 1 215 ? 38.062 -11.031 4.766 1 84 215 SER B CA 1
ATOM 3853 C C . SER B 1 215 ? 38.438 -11.219 6.234 1 84 215 SER B C 1
ATOM 3855 O O . SER B 1 215 ? 38.844 -12.312 6.652 1 84 215 SER B O 1
ATOM 3857 N N . ASN B 1 216 ? 38.281 -10.164 6.965 1 87.81 216 ASN B N 1
ATOM 3858 C CA . ASN B 1 216 ? 38.562 -10.305 8.391 1 87.81 216 ASN B CA 1
ATOM 3859 C C . ASN B 1 216 ? 37.625 -11.297 9.055 1 87.81 216 ASN B C 1
ATOM 3861 O O . ASN B 1 216 ? 36.5 -11.5 8.578 1 87.81 216 ASN B O 1
ATOM 3865 N N . GLU B 1 217 ? 38.156 -11.805 10.07 1 91.5 217 GLU B N 1
ATOM 3866 C CA . GLU B 1 217 ? 37.344 -12.758 10.82 1 91.5 217 GLU B CA 1
ATOM 3867 C C . GLU B 1 217 ? 36.156 -12.07 11.492 1 91.5 217 GLU B C 1
ATOM 3869 O O . GLU B 1 217 ? 36.25 -10.914 11.914 1 91.5 217 GLU B O 1
ATOM 3874 N N . PHE B 1 218 ? 35.031 -12.75 11.477 1 95.25 218 PHE B N 1
ATOM 3875 C CA . PHE B 1 218 ? 33.844 -12.266 12.188 1 95.25 218 PHE B CA 1
ATOM 3876 C C . PHE B 1 218 ? 33.188 -13.391 12.992 1 95.25 218 PHE B C 1
ATOM 3878 O O . PHE B 1 218 ? 33.469 -14.57 12.742 1 95.25 218 PHE B O 1
ATOM 3885 N N . HIS B 1 219 ? 32.469 -13.031 14.055 1 95.31 219 HIS B N 1
ATOM 3886 C CA . HIS B 1 219 ? 31.781 -13.977 14.906 1 95.31 219 HIS B CA 1
ATOM 3887 C C . HIS B 1 219 ? 30.281 -13.727 14.883 1 95.31 219 HIS B C 1
ATOM 3889 O O . HIS B 1 219 ? 29.828 -12.578 14.914 1 95.31 219 HIS B O 1
ATOM 3895 N N . LEU B 1 220 ? 29.594 -14.852 14.758 1 95.56 220 LEU B N 1
ATOM 3896 C CA . LEU B 1 220 ? 28.125 -14.773 14.695 1 95.56 220 LEU B CA 1
ATOM 3897 C C . LEU B 1 220 ? 27.5 -15.375 15.953 1 95.56 220 LEU B C 1
ATOM 3899 O O . LEU B 1 220 ? 27.859 -16.484 16.359 1 95.56 220 LEU B O 1
ATOM 3903 N N . THR B 1 221 ? 26.609 -14.609 16.594 1 95.81 221 THR B N 1
ATOM 3904 C CA . THR B 1 221 ? 25.844 -15.117 17.719 1 95.81 221 THR B CA 1
ATOM 3905 C C . THR B 1 221 ? 24.344 -15.078 17.422 1 95.81 221 THR B C 1
ATOM 3907 O O . THR B 1 221 ? 23.828 -14.055 16.984 1 95.81 221 THR B O 1
ATOM 3910 N N . LEU B 1 222 ? 23.719 -16.172 17.609 1 96.56 222 LEU B N 1
ATOM 3911 C CA . LEU B 1 222 ? 22.266 -16.25 17.391 1 96.56 222 LEU B CA 1
ATOM 3912 C C . LEU B 1 222 ? 21.516 -15.516 18.5 1 96.56 222 LEU B C 1
ATOM 3914 O O . LEU B 1 222 ? 21.688 -15.836 19.688 1 96.56 222 LEU B O 1
ATOM 3918 N N . GLN B 1 223 ? 20.719 -14.547 18.141 1 96.25 223 GLN B N 1
ATOM 3919 C CA . GLN B 1 223 ? 19.938 -13.797 19.125 1 96.25 223 GLN B CA 1
ATOM 3920 C C . GLN B 1 223 ? 18.516 -14.312 19.219 1 96.25 223 GLN B C 1
ATOM 3922 O O . GLN B 1 223 ? 17.953 -14.438 20.312 1 96.25 223 GLN B O 1
ATOM 3927 N N . SER B 1 224 ? 17.906 -14.555 18.141 1 96.12 224 SER B N 1
ATOM 3928 C CA . SER B 1 224 ? 16.547 -15.086 18.094 1 96.12 224 SER B CA 1
ATOM 3929 C C . SER B 1 224 ? 16.266 -15.773 16.75 1 96.12 224 SER B C 1
ATOM 3931 O O . SER B 1 224 ? 16.953 -15.5 15.766 1 96.12 224 SER B O 1
ATOM 3933 N N . ALA B 1 225 ? 15.391 -16.781 16.797 1 96.56 225 ALA B N 1
ATOM 3934 C CA . ALA B 1 225 ? 14.945 -17.469 15.602 1 96.56 225 ALA B CA 1
ATOM 3935 C C . ALA B 1 225 ? 13.469 -17.859 15.711 1 96.56 225 ALA B C 1
ATOM 3937 O O . ALA B 1 225 ? 13.031 -18.375 16.734 1 96.56 225 ALA B O 1
ATOM 3938 N N . LYS B 1 226 ? 12.758 -17.5 14.711 1 96.56 226 LYS B N 1
ATOM 3939 C CA . LYS B 1 226 ? 11.352 -17.891 14.688 1 96.56 226 LYS B CA 1
ATOM 3940 C C . LYS B 1 226 ? 10.922 -18.297 13.281 1 96.56 226 LYS B C 1
ATOM 3942 O O . LYS B 1 226 ? 11.391 -17.734 12.289 1 96.56 226 LYS B O 1
ATOM 3947 N N . VAL B 1 227 ? 10.031 -19.266 13.258 1 95.75 227 VAL B N 1
ATOM 3948 C CA . VAL B 1 227 ? 9.43 -19.656 11.992 1 95.75 227 VAL B CA 1
ATOM 3949 C C . VAL B 1 227 ? 8.414 -18.609 11.555 1 95.75 227 VAL B C 1
ATOM 3951 O O . VAL B 1 227 ? 7.625 -18.125 12.367 1 95.75 227 VAL B O 1
ATOM 3954 N N . ILE B 1 228 ? 8.484 -18.234 10.281 1 95.62 228 ILE B N 1
ATOM 3955 C CA . ILE B 1 228 ? 7.535 -17.25 9.781 1 95.62 228 ILE B CA 1
ATOM 3956 C C . ILE B 1 228 ? 6.773 -17.828 8.586 1 95.62 228 ILE B C 1
ATOM 3958 O O . ILE B 1 228 ? 7.312 -18.641 7.832 1 95.62 228 ILE B O 1
ATOM 3962 N N . PRO B 1 229 ? 5.504 -17.422 8.5 1 94.75 229 PRO B N 1
ATOM 3963 C CA . PRO B 1 229 ? 4.797 -17.781 7.27 1 94.75 229 PRO B CA 1
ATOM 3964 C C . PRO B 1 229 ? 5.371 -17.094 6.035 1 94.75 229 PRO B C 1
ATOM 3966 O O . PRO B 1 229 ? 5.543 -15.875 6.027 1 94.75 229 PRO B O 1
ATOM 3969 N N . CYS B 1 230 ? 5.738 -17.875 5.09 1 94.69 230 CYS B N 1
ATOM 3970 C CA . CYS B 1 230 ? 6.289 -17.359 3.848 1 94.69 230 CYS B CA 1
ATOM 3971 C C . CYS B 1 230 ? 5.875 -18.203 2.658 1 94.69 230 CYS B C 1
ATOM 3973 O O . CYS B 1 230 ? 6.211 -19.391 2.596 1 94.69 230 CYS B O 1
ATOM 3975 N N . GLU B 1 231 ? 5.117 -17.594 1.8 1 94.62 231 GLU B N 1
ATOM 3976 C CA . GLU B 1 231 ? 4.699 -18.297 0.589 1 94.62 231 GLU B CA 1
ATOM 3977 C C . GLU B 1 231 ? 5.797 -18.281 -0.47 1 94.62 231 GLU B C 1
ATOM 3979 O O . GLU B 1 231 ? 6.039 -19.281 -1.142 1 94.62 231 GLU B O 1
ATOM 3984 N N . ALA B 1 232 ? 6.453 -17.172 -0.551 1 93.69 232 ALA B N 1
ATOM 3985 C CA . ALA B 1 232 ? 7.492 -17.031 -1.568 1 93.69 232 ALA B CA 1
ATOM 3986 C C . ALA B 1 232 ? 8.422 -15.867 -1.259 1 93.69 232 ALA B C 1
ATOM 3988 O O . ALA B 1 232 ? 8.023 -14.906 -0.6 1 93.69 232 ALA B O 1
ATOM 3989 N N . VAL B 1 233 ? 9.633 -16.031 -1.684 1 94 233 VAL B N 1
ATOM 3990 C CA . VAL B 1 233 ? 10.594 -14.93 -1.757 1 94 233 VAL B CA 1
ATOM 3991 C C . VAL B 1 233 ? 10.852 -14.562 -3.217 1 94 233 VAL B C 1
ATOM 3993 O O . VAL B 1 233 ? 11.336 -15.391 -3.992 1 94 233 VAL B O 1
ATOM 3996 N N . ILE B 1 234 ? 10.508 -13.344 -3.512 1 93.69 234 ILE B N 1
ATOM 3997 C CA . ILE B 1 234 ? 10.672 -12.922 -4.898 1 93.69 234 ILE B CA 1
ATOM 3998 C C . ILE B 1 234 ? 12.141 -12.633 -5.184 1 93.69 234 ILE B C 1
ATOM 4000 O O . ILE B 1 234 ? 12.805 -11.945 -4.406 1 93.69 234 ILE B O 1
ATOM 4004 N N . ASP B 1 235 ? 12.547 -13.141 -6.238 1 90.94 235 ASP B N 1
ATOM 4005 C CA . ASP B 1 235 ? 13.953 -13.047 -6.625 1 90.94 235 ASP B CA 1
ATOM 4006 C C . ASP B 1 235 ? 14.391 -11.586 -6.715 1 90.94 235 ASP B C 1
ATOM 4008 O O . ASP B 1 235 ? 13.664 -10.742 -7.242 1 90.94 235 ASP B O 1
ATOM 4012 N N . SER B 1 236 ? 15.602 -11.352 -6.262 1 89.44 236 SER B N 1
ATOM 4013 C CA . SER B 1 236 ? 16.141 -10 -6.266 1 89.44 236 SER B CA 1
ATOM 4014 C C . SER B 1 236 ? 16.25 -9.453 -7.684 1 89.44 236 SER B C 1
ATOM 4016 O O . SER B 1 236 ? 16.094 -8.25 -7.902 1 89.44 236 SER B O 1
ATOM 4018 N N . SER B 1 237 ? 16.562 -10.312 -8.633 1 88.81 237 SER B N 1
ATOM 4019 C CA . SER B 1 237 ? 16.672 -9.875 -10.023 1 88.81 237 SER B CA 1
ATOM 4020 C C . SER B 1 237 ? 15.328 -9.383 -10.547 1 88.81 237 SER B C 1
ATOM 4022 O O . SER B 1 237 ? 15.273 -8.438 -11.344 1 88.81 237 SER B O 1
ATOM 4024 N N . PHE B 1 238 ? 14.289 -10.07 -10.117 1 91.94 238 PHE B N 1
ATOM 4025 C CA . PHE B 1 238 ? 12.945 -9.633 -10.469 1 91.94 238 PHE B CA 1
ATOM 4026 C C . PHE B 1 238 ? 12.633 -8.273 -9.867 1 91.94 238 PHE B C 1
ATOM 4028 O O . PHE B 1 238 ? 12.141 -7.375 -10.555 1 91.94 238 PHE B O 1
ATOM 4035 N N . CYS B 1 239 ? 13.023 -8.055 -8.633 1 93.25 239 CYS B N 1
ATOM 4036 C CA . CYS B 1 239 ? 12.789 -6.801 -7.918 1 93.25 239 CYS B CA 1
ATOM 4037 C C . CYS B 1 239 ? 13.586 -5.664 -8.539 1 93.25 239 CYS B C 1
ATOM 4039 O O . CYS B 1 239 ? 13.086 -4.547 -8.672 1 93.25 239 CYS B O 1
ATOM 4041 N N . ALA B 1 240 ? 14.734 -5.922 -8.977 1 91.25 240 ALA B N 1
ATOM 4042 C CA . ALA B 1 240 ? 15.656 -4.922 -9.508 1 91.25 240 ALA B CA 1
ATOM 4043 C C . ALA B 1 240 ? 15.078 -4.25 -10.75 1 91.25 240 ALA B C 1
ATOM 4045 O O . ALA B 1 240 ? 15.344 -3.072 -11.008 1 91.25 240 ALA B O 1
ATOM 4046 N N . LYS B 1 241 ? 14.281 -4.938 -11.516 1 91.12 241 LYS B N 1
ATOM 4047 C CA . LYS B 1 241 ? 13.68 -4.379 -12.727 1 91.12 241 LYS B CA 1
ATOM 4048 C C . LYS B 1 241 ? 12.742 -3.223 -12.391 1 91.12 241 LYS B C 1
ATOM 4050 O O . LYS B 1 241 ? 12.578 -2.303 -13.195 1 91.12 241 LYS B O 1
ATOM 4055 N N . TYR B 1 242 ? 12.172 -3.312 -11.266 1 91.38 242 TYR B N 1
ATOM 4056 C CA . TYR B 1 242 ? 11.258 -2.266 -10.82 1 91.38 242 TYR B CA 1
ATOM 4057 C C . TYR B 1 242 ? 12.016 -1.13 -10.141 1 91.38 242 TYR B C 1
ATOM 4059 O O . TYR B 1 242 ? 11.578 0.021 -10.164 1 91.38 242 TYR B O 1
ATOM 4067 N N . LEU B 1 243 ? 13.086 -1.437 -9.586 1 87.62 243 LEU B N 1
ATOM 4068 C CA . LEU B 1 243 ? 13.891 -0.438 -8.891 1 87.62 243 LEU B CA 1
ATOM 4069 C C . LEU B 1 243 ? 14.672 0.419 -9.883 1 87.62 243 LEU B C 1
ATOM 4071 O O . LEU B 1 243 ? 14.875 1.613 -9.656 1 87.62 243 LEU B O 1
ATOM 4075 N N . ASP B 1 244 ? 15.078 -0.176 -10.953 1 76.81 244 ASP B N 1
ATOM 4076 C CA . ASP B 1 244 ? 15.844 0.511 -11.984 1 76.81 244 ASP B CA 1
ATOM 4077 C C . ASP B 1 244 ? 14.953 1.464 -12.781 1 76.81 244 ASP B C 1
ATOM 4079 O O . ASP B 1 244 ? 15.398 2.543 -13.188 1 76.81 244 ASP B O 1
ATOM 4083 N N . GLN B 1 245 ? 13.766 1.122 -13.062 1 64.5 245 GLN B N 1
ATOM 4084 C CA . GLN B 1 245 ? 12.852 1.93 -13.859 1 64.5 245 GLN B CA 1
ATOM 4085 C C . GLN B 1 245 ? 12.469 3.213 -13.133 1 64.5 245 GLN B C 1
ATOM 4087 O O . GLN B 1 245 ? 12.258 4.254 -13.758 1 64.5 245 GLN B O 1
ATOM 4092 N N . GLU B 1 246 ? 12.25 3.082 -11.922 1 57.53 246 GLU B N 1
ATOM 4093 C CA . GLU B 1 246 ? 11.922 4.277 -11.148 1 57.53 246 GLU B CA 1
ATOM 4094 C C . GLU B 1 246 ? 13.023 5.328 -11.266 1 57.53 246 GLU B C 1
ATOM 4096 O O . GLU B 1 246 ? 12.75 6.523 -11.336 1 57.53 246 GLU B O 1
ATOM 4101 N N . LYS B 1 247 ? 14.266 4.91 -11.344 1 54.19 247 LYS B N 1
ATOM 4102 C CA . LYS B 1 247 ? 15.383 5.836 -11.508 1 54.19 247 LYS B CA 1
ATOM 4103 C C . LYS B 1 247 ? 15.32 6.531 -12.867 1 54.19 247 LYS B C 1
ATOM 4105 O O . LYS B 1 247 ? 15.688 7.703 -12.984 1 54.19 247 LYS B O 1
ATOM 4110 N N . THR B 1 248 ? 14.805 5.848 -13.875 1 47 248 THR B N 1
ATOM 4111 C CA . THR B 1 248 ? 14.758 6.422 -15.211 1 47 248 THR B CA 1
ATOM 4112 C C . THR B 1 248 ? 13.586 7.391 -15.344 1 47 248 THR B C 1
ATOM 4114 O O . THR B 1 248 ? 13.672 8.383 -16.062 1 47 248 THR B O 1
ATOM 4117 N N . THR B 1 249 ? 12.477 7.129 -14.727 1 46.31 249 THR B N 1
ATOM 4118 C CA . THR B 1 249 ? 11.336 8.031 -14.836 1 46.31 249 THR B CA 1
ATOM 4119 C C . THR B 1 249 ? 11.602 9.328 -14.078 1 46.31 249 THR B C 1
ATOM 4121 O O . THR B 1 249 ? 11.148 10.398 -14.484 1 46.31 249 THR B O 1
ATOM 4124 N N . ASP B 1 250 ? 12.242 9.305 -12.992 1 44.69 250 ASP B N 1
ATOM 4125 C CA . ASP B 1 250 ? 12.57 10.516 -12.25 1 44.69 250 ASP B CA 1
ATOM 4126 C C . ASP B 1 250 ? 13.602 11.352 -13 1 44.69 250 ASP B C 1
ATOM 4128 O O . ASP B 1 250 ? 13.562 12.586 -12.953 1 44.69 250 ASP B O 1
ATOM 4132 N N . SER B 1 251 ? 14.508 10.719 -13.68 1 39.84 251 SER B N 1
ATOM 4133 C CA . SER B 1 251 ? 15.453 11.508 -14.461 1 39.84 251 SER B CA 1
ATOM 4134 C C . SER B 1 251 ? 14.766 12.203 -15.633 1 39.84 251 SER B C 1
ATOM 4136 O O . SER B 1 251 ? 15.18 13.289 -16.047 1 39.84 251 SER B O 1
ATOM 4138 N N . HIS B 1 252 ? 13.805 11.586 -16.188 1 38.97 252 HIS B N 1
ATOM 4139 C CA . HIS B 1 252 ? 13.125 12.242 -17.297 1 38.97 252 HIS B CA 1
ATOM 4140 C C . HIS B 1 252 ? 12.125 13.281 -16.797 1 38.97 252 HIS B C 1
ATOM 4142 O O . HIS B 1 252 ? 11.773 14.211 -17.531 1 38.97 252 HIS B O 1
ATOM 4148 N N . GLY B 1 253 ? 11.688 13.148 -15.609 1 33.88 253 GLY B N 1
ATOM 4149 C CA . GLY B 1 253 ? 10.805 14.172 -15.078 1 33.88 253 GLY B CA 1
ATOM 4150 C C . GLY B 1 253 ? 11.531 15.461 -14.719 1 33.88 253 GLY B C 1
ATOM 4151 O O . GLY B 1 253 ? 10.906 16.516 -14.562 1 33.88 253 GLY B O 1
ATOM 4152 N N . GLU B 1 254 ? 12.734 15.281 -14.25 1 33.78 254 GLU B N 1
ATOM 4153 C CA . GLU B 1 254 ? 13.469 16.516 -13.992 1 33.78 254 GLU B CA 1
ATOM 4154 C C . GLU B 1 254 ? 13.852 17.219 -15.289 1 33.78 254 GLU B C 1
ATOM 4156 O O . GLU B 1 254 ? 14.078 18.438 -15.305 1 33.78 254 GLU B O 1
ATOM 4161 N N . THR B 1 255 ? 14.031 16.406 -16.281 1 31.95 255 THR B N 1
ATOM 4162 C CA . THR B 1 255 ? 14.562 17.094 -17.453 1 31.95 255 THR B CA 1
ATOM 4163 C C . THR B 1 255 ? 13.469 17.922 -18.125 1 31.95 255 THR B C 1
ATOM 4165 O O . THR B 1 255 ? 13.766 18.844 -18.891 1 31.95 255 THR B O 1
ATOM 4168 N N . HIS B 1 256 ? 12.203 17.5 -18.047 1 30.14 256 HIS B N 1
ATOM 4169 C CA . HIS B 1 256 ? 11.312 18.344 -18.828 1 30.14 256 HIS B CA 1
ATOM 4170 C C . HIS B 1 256 ? 11.07 19.672 -18.141 1 30.14 256 HIS B C 1
ATOM 4172 O O . HIS B 1 256 ? 10.391 20.547 -18.688 1 30.14 256 HIS B O 1
ATOM 4178 N N . GLN B 1 257 ? 11.359 19.766 -16.828 1 25.8 257 GLN B N 1
ATOM 4179 C CA . GLN B 1 257 ? 11.125 21.141 -16.359 1 25.8 257 GLN B CA 1
ATOM 4180 C C . GLN B 1 257 ? 12.242 22.062 -16.812 1 25.8 257 GLN B C 1
ATOM 4182 O O . GLN B 1 257 ? 12.227 23.266 -16.5 1 25.8 257 GLN B O 1
ATOM 4187 N N . SER B 1 258 ? 13.32 21.484 -17.344 1 23.44 258 SER B N 1
ATOM 4188 C CA . SER B 1 258 ? 14.297 22.531 -17.625 1 23.44 258 SER B CA 1
ATOM 4189 C C . SER B 1 258 ? 13.844 23.422 -18.781 1 23.44 258 SER B C 1
ATOM 4191 O O . SER B 1 258 ? 14.211 24.594 -18.844 1 23.44 258 SER B O 1
ATOM 4193 N N . LEU B 1 259 ? 13.617 22.844 -20.031 1 22.84 259 LEU B N 1
ATOM 4194 C CA . LEU B 1 259 ? 13.867 23.688 -21.188 1 22.84 259 LEU B CA 1
ATOM 4195 C C . LEU B 1 259 ? 12.664 24.578 -21.5 1 22.84 259 LEU B C 1
ATOM 4197 O O . LEU B 1 259 ? 12.719 25.406 -22.406 1 22.84 259 LEU B O 1
ATOM 4201 N N . TYR B 1 260 ? 11.352 24.391 -21.047 1 21.73 260 TYR B N 1
ATOM 4202 C CA . TYR B 1 260 ? 10.617 25.547 -21.562 1 21.73 260 TYR B CA 1
ATOM 4203 C C . TYR B 1 260 ? 10.766 26.734 -20.625 1 21.73 260 TYR B C 1
ATOM 4205 O O . TYR B 1 260 ? 10.852 26.578 -19.406 1 21.73 260 TYR B O 1
#

Sequence (520 aa):
MKEKLETKHREKRFFTSRLEEMKDLYLAKRLIRTWNEDFVDEDSGEVISIERNEIILDIGAHLDHHNLQIVDFHLSAGDINGAEVSNQKRDGIFTDEYLTSTWCVTAVIGGKKKNVYLYANSVFIALEIAKDYIEQSYPGRFGVTGVKELNNAILITNVSQENAGELKFYMIEVEIEKDNHSYNRIFIVRALNAENGKAFIEAFLTHKFEQDNDSNEFHLTLQSAKVIPCEAVIDSSFCAKYLDQEKTTDSHGETHQSLYMKEKLETKHREKRFFTSRLEEMKDLYLAKRLIRTWNEDFVDEDSGEVISIERNEIILDIGAHLDHHNLQIVDFHLSAGDINGAEVSNQKRDGIFTDEYLTSTWCVTAVIGGKKKNVYLYANSVFIALEIAKDYIEQSYPGRFGVTGVKELNNAILITNVSQENAGELKFYMIEVEIEKDNHSYNRIFIVRALNAENGKAFIEAFLTHKFEQDNDSNEFHLTLQSAKVIPCEAVIDSSFCAKYLDQEKTTDSHGETHQSLY

Organism: NCBI:txid2305228

Foldseek 3Di:
DPPPDDDPVPKDKDKDLDLVVQEQWWFQAWDKFKDWDWDQDPVVRDTDIDIDMDTQDAGQDTSYPVNSVSSVVCCVVVRDVTTMTMRDGDRDDDDLQADKFKKWWWKQAPNDTAIEIEIDSGQVLVVVLVVVVCPVPGDDDMGTDDMDTDGQEAEDDPDPDPDPDDWFKKWWKKWKADPNDIDIHIYIDTARDPVRVVVSVVVVVCVVCVVVVNNGDMDIGTDDMDTDGHPYYDDHVSSVVSVVVVVVVVVVVVVVVPPD/DPPPDDDPVPKDKDKDLDLVVQEQWWFQAWDKFKDWDWDQDPVPRDTDIDIDMDTQDAGQDTSYPVNSVSSVVCCVVVRDVTTMTIRDGDRDDDDLQADKFKKWWWKQAPNDTAIEIEIDSGQVLVVVLVVVVCPVPGDDDMDTDDMDTDGQEAEDDPDPDPDPDDWFKKWWKKWKADPNDIDIGIYIDTARDPVRVVVSVVVVVCVVCVVVVNNGDMDIGTDDMDTDGHPYYDDHVSSVVSVVVVVVVVVVVVVVVPDD

Nearest PDB structures (foldseek):
  6zu5-assembly1_LS0  TM=4.057E-01  e=5.636E-03  Paranosema locustae
  6xu8-assembly1_CS  TM=3.526E-01  e=9.970E-03  Drosophila melanogaster
  8p5d-assembly1_LS0  TM=3.482E-01  e=3.120E-02  Spraguea lophii 42_110
  8btr-assembly1_LT  TM=3.455E-01  e=8.709E-02  Giardia lamblia ATCC 50803
  6uz7-assembly1_AS  TM=3.276E-01  e=1.298E-01  Kluyveromyces lactis

Radius of gyration: 28.91 Å; Cα contacts (8 Å, |Δi|>4): 981; chains: 2; bounding box: 95×75×69 Å

Secondary structure (DSSP, 8-state):
-------GGG--EEEE--HHHHTT-EESS-EEEEEEEEEE-TTT--EEEEEEEEEEE-TT-B--HHHHHHHHHHHHHTS-S-EEEESS---EEE---PPPEEEEEEEEETTEEEEEEEEESSHHHHHHHHHHHHHHH--EEEEEEEEEEETTEEEE-------SS--EEEEEEEEEEETTEEEEEEEEEEESSHHHHHHHHHHHHHHHHHHTT----EEEEEEEEEE---SEE--HHHHHHHHHHHHHHHHHHHHHHHH-/-------GGG--EEEE--HHHHTT-EESS-EEEEEEEEEE-TTT--EEEEEEEEEEE-TT-B--HHHHHHHHHHHHHTS-S-EEEESS---EEE---PPPEEEEEEEEETTEEEEEEEEESSHHHHHHHHHHHHHHH--EEEEEEEEEEETTEEEE-------SS--EEEEEEEEEEETTEEEEEEEEEEESSHHHHHHHHHHHHHHHHHHTT----EEEEEEEEEE---SEE--HHHHHHHHHHHHHHHHHHHHTTT--